Protein AF-A0A8K0A3W3-F1 (afdb_monomer)

Sequence (549 aa):
MTTTGVYVVVVVIGVIIVMTVVGCLLTIVAIWIRPDLWKLVNVPLISLSCADILFVIFGPAFWIEHFLQPQWKPPGALCSFLGGDSNEISYNHVHGDPDLEVRVQDCIFHVHKAVLMETSDYFRAMLESGMRESRENSVQLQGFTAETFQIVLDFLYESKPFKMDDKLAGVLEMAQFLQTRPILDFVKSKLCCENCVHLYMMADTYVISDLKEAAAHLMGDNYLKFLRSEVFEELREEQREDVRKTRVRPQKFLCAVNTGYVTWPETGPREFMYYDHCKDAWRTFTEIPEQACARGWGVAVLDNYIYVIGGYGKPRFGHPSGIAVRDVLSDSFCYDPIKNKWFPIRSLGEARAYFGAVAHDRSVYAIGGYQYDYTVKTMERYIPEQDRWEFRRSLPGHWTNYDLAVVCKGDIYINSEEEGTAKFALLKYASNINQWEILSPLPRKRDKNSMVAVGETVYLLGGLVPGVDCFNVTTKQWSSLDAHPATDTVEFEKGCTEMDGTIYVLNSDDMACYIIEAKAWVQGLAGFPGGYHANKAFIAYLPLEQQIV

pLDDT: mean 82.37, std 16.69, range [24.38, 98.44]

InterPro domains:
  IPR000210 BTB/POZ domain [PF00651] (99-192)
  IPR000210 BTB/POZ domain [PS50097] (98-160)
  IPR000210 BTB/POZ domain [SM00225] (98-195)
  IPR006652 Kelch repeat type 1 [PF01344] (298-348)
  IPR006652 Kelch repeat type 1 [PF01344] (351-395)
  IPR006652 Kelch repeat type 1 [SM00612] (305-362)
  IPR006652 Kelch repeat type 1 [SM00612] (363-409)
  IPR011333 SKP1/BTB/POZ domain superfamily [G3DSA:3.30.710.10] (92-220)
  IPR011333 SKP1/BTB/POZ domain superfamily [SSF54695] (99-192)
  IPR015915 Kelch-type beta-propeller [G3DSA:2.120.10.80] (241-536)
  IPR015915 Kelch-type beta-propeller [SSF117281] (264-524)
  IPR052392 Kelch repeat and BTB domain-containing protein [PTHR46375] (92-543)

Organism: Branchiostoma lanceolatum (NCBI:txid7740)

Mean predicted aligned error: 13.14 Å

Structure (mmCIF, N/CA/C/O backbone):
data_AF-A0A8K0A3W3-F1
#
_entry.id   AF-A0A8K0A3W3-F1
#
loop_
_atom_site.group_PDB
_atom_site.id
_atom_site.type_symbol
_atom_site.label_atom_id
_atom_site.label_alt_id
_atom_site.label_comp_id
_atom_site.label_asym_id
_atom_site.label_entity_id
_atom_site.label_seq_id
_atom_site.pdbx_PDB_ins_code
_atom_site.Cartn_x
_atom_site.Cartn_y
_atom_site.Cartn_z
_atom_site.occupancy
_atom_site.B_iso_or_equiv
_atom_site.auth_seq_id
_atom_site.auth_comp_id
_atom_site.auth_asym_id
_atom_site.auth_atom_id
_atom_site.pdbx_PDB_model_num
ATOM 1 N N . MET A 1 1 ? -58.931 13.749 75.133 1.00 24.38 1 MET A N 1
ATOM 2 C CA . MET A 1 1 ? -57.805 12.831 74.868 1.00 24.38 1 MET A CA 1
ATOM 3 C C . MET A 1 1 ? -57.215 13.208 73.522 1.00 24.38 1 MET A C 1
ATOM 5 O O . MET A 1 1 ? -57.957 13.502 72.599 1.00 24.38 1 MET A O 1
ATOM 9 N N . THR A 1 2 ? -55.901 13.345 73.505 1.00 28.92 2 THR A N 1
ATOM 10 C CA . THR A 1 2 ? -55.021 13.935 72.492 1.00 28.92 2 THR A CA 1
ATOM 11 C C . THR A 1 2 ? -55.076 13.251 71.125 1.00 28.92 2 THR A C 1
ATOM 13 O O . THR A 1 2 ? -54.755 12.073 71.024 1.00 28.92 2 THR A O 1
ATOM 16 N N . THR A 1 3 ? -55.338 14.014 70.066 1.00 28.50 3 THR A N 1
ATOM 17 C CA . THR A 1 3 ? -54.807 13.721 68.726 1.00 28.50 3 THR A CA 1
ATOM 18 C C . THR A 1 3 ? -54.088 14.967 68.232 1.00 28.50 3 THR A C 1
ATOM 20 O O . THR A 1 3 ? -54.692 15.897 67.702 1.00 28.50 3 THR A O 1
ATOM 23 N N . THR A 1 4 ? -52.783 15.005 68.480 1.00 39.88 4 THR A N 1
ATOM 24 C CA . THR A 1 4 ? -51.817 15.883 67.820 1.00 39.88 4 THR A CA 1
ATOM 25 C C . THR A 1 4 ? -51.798 15.540 66.329 1.00 39.88 4 THR A C 1
ATOM 27 O O . THR A 1 4 ? -51.015 14.702 65.890 1.00 39.88 4 THR A O 1
ATOM 30 N N . GLY A 1 5 ? -52.719 16.120 65.560 1.00 49.50 5 GLY A N 1
ATOM 31 C CA . GLY A 1 5 ? -52.700 16.028 64.103 1.00 49.50 5 GLY A CA 1
ATOM 32 C C . GLY A 1 5 ? -51.546 16.866 63.566 1.00 49.50 5 GLY A C 1
ATOM 33 O O . GLY A 1 5 ? -51.511 18.076 63.782 1.00 49.50 5 GLY A O 1
ATOM 34 N N . VAL A 1 6 ? -50.581 16.228 62.908 1.00 58.25 6 VAL A N 1
ATOM 35 C CA . VAL A 1 6 ? -49.526 16.929 62.169 1.00 58.25 6 VAL A CA 1
ATOM 36 C C . VAL A 1 6 ? -50.181 17.542 60.933 1.00 58.25 6 VAL A C 1
ATOM 38 O O . VAL A 1 6 ? -50.774 16.822 60.125 1.00 58.25 6 VAL A O 1
ATOM 41 N N . TYR A 1 7 ? -50.133 18.868 60.812 1.00 58.72 7 TYR A N 1
ATOM 42 C CA . TYR A 1 7 ? -50.601 19.583 59.626 1.00 58.72 7 TYR A CA 1
ATOM 43 C C . TYR A 1 7 ? -49.404 19.913 58.741 1.00 58.72 7 TYR A C 1
ATOM 45 O O . TYR A 1 7 ? -48.448 20.543 59.192 1.00 58.72 7 TYR A O 1
ATOM 53 N N . VAL A 1 8 ? -49.473 19.496 57.482 1.00 60.59 8 VAL A N 1
ATOM 54 C CA . VAL A 1 8 ? -48.499 19.826 56.445 1.00 60.59 8 VAL A CA 1
ATOM 55 C C . VAL A 1 8 ? -49.145 20.848 55.523 1.00 60.59 8 VAL A C 1
ATOM 57 O O . VAL A 1 8 ? -50.208 20.598 54.958 1.00 60.59 8 VAL A O 1
ATOM 60 N N . VAL A 1 9 ? -48.522 22.014 55.393 1.00 57.91 9 VAL A N 1
ATOM 61 C CA . VAL A 1 9 ? -48.941 23.038 54.435 1.00 57.91 9 VAL A CA 1
ATOM 62 C C . VAL A 1 9 ? -48.023 22.938 53.230 1.00 57.91 9 VAL A C 1
ATOM 64 O O . VAL A 1 9 ? -46.80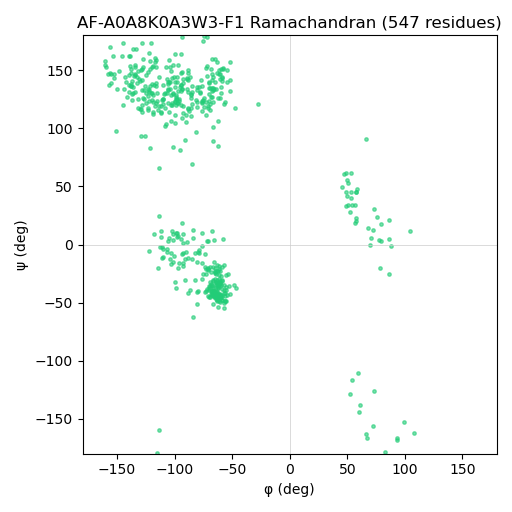7 23.029 53.386 1.00 57.91 9 VAL A O 1
ATOM 67 N N . VAL A 1 10 ? -48.616 22.744 52.058 1.00 62.34 10 VAL A N 1
ATOM 68 C CA . VAL A 1 10 ? -47.929 22.674 50.772 1.00 62.34 10 VAL A CA 1
ATOM 69 C C . VAL A 1 10 ? -48.402 23.836 49.909 1.00 62.34 10 VAL A C 1
ATOM 71 O O . VAL A 1 10 ? -49.599 24.126 49.846 1.00 62.34 10 VAL A O 1
ATOM 74 N N . VAL A 1 11 ? -47.467 24.492 49.229 1.00 54.97 11 VAL A N 1
ATOM 75 C CA . VAL A 1 11 ? -47.767 25.482 48.192 1.00 54.97 11 VAL A CA 1
ATOM 76 C C . VAL A 1 11 ? -47.374 24.876 46.850 1.00 54.97 11 VAL A C 1
ATOM 78 O O . VAL A 1 11 ? -46.243 24.431 46.701 1.00 54.97 11 VAL A O 1
ATOM 81 N N . VAL A 1 12 ? -48.310 24.827 45.900 1.00 60.50 12 VAL A N 1
ATOM 82 C CA . VAL A 1 12 ? -48.053 24.370 44.523 1.00 60.50 12 VAL A CA 1
ATOM 83 C C . VAL A 1 12 ? -48.597 25.419 43.568 1.00 60.50 12 VAL A C 1
ATOM 85 O O . VAL A 1 12 ? -49.802 25.677 43.565 1.00 60.50 12 VAL A O 1
ATOM 88 N N . ILE A 1 13 ? -47.722 26.053 42.780 1.00 63.59 13 ILE A N 1
ATOM 89 C CA . ILE A 1 13 ? -48.091 27.035 41.739 1.00 63.59 13 ILE A CA 1
ATOM 90 C C . ILE A 1 13 ? -49.071 28.104 42.286 1.00 63.59 13 ILE A C 1
ATOM 92 O O . ILE A 1 13 ? -50.108 28.418 41.703 1.00 63.59 13 ILE A O 1
ATOM 96 N N . GLY A 1 14 ? -48.782 28.634 43.481 1.00 60.09 14 GLY A N 1
ATOM 97 C CA . GLY A 1 14 ? -49.587 29.679 44.132 1.00 60.09 14 GLY A CA 1
ATOM 98 C C . GLY A 1 14 ? -50.895 29.218 44.796 1.00 60.09 14 GLY A C 1
ATOM 99 O O . GLY A 1 14 ? -51.630 30.056 45.318 1.00 60.09 14 GLY A O 1
ATOM 100 N N . VAL A 1 15 ? -51.193 27.915 44.823 1.00 62.75 15 VAL A N 1
ATOM 101 C CA . VAL A 1 15 ? -52.326 27.331 45.562 1.00 62.75 15 VAL A CA 1
ATOM 102 C C . VAL A 1 15 ? -51.832 26.782 46.897 1.00 62.75 15 VAL A C 1
ATOM 104 O O . VAL A 1 15 ? -50.916 25.963 46.935 1.00 62.75 15 VAL A O 1
ATOM 107 N N . ILE A 1 16 ? -52.449 27.219 47.999 1.00 66.75 16 ILE A N 1
ATOM 108 C CA . ILE A 1 16 ? -52.110 26.751 49.350 1.00 66.75 16 ILE A CA 1
ATOM 109 C C . ILE A 1 16 ? -53.024 25.581 49.711 1.00 66.75 16 ILE A C 1
ATOM 111 O O . ILE A 1 16 ? -54.246 25.741 49.787 1.00 66.75 16 ILE A O 1
ATOM 115 N N . ILE A 1 17 ? -52.424 24.418 49.957 1.00 69.94 17 ILE A N 1
ATOM 116 C CA . ILE A 1 17 ? -53.108 23.186 50.345 1.00 69.94 17 ILE A CA 1
ATOM 117 C C . ILE A 1 17 ? -52.653 22.800 51.753 1.00 69.94 17 ILE A C 1
ATOM 119 O O . ILE A 1 17 ? -51.470 22.584 52.006 1.00 69.94 17 ILE A O 1
ATOM 123 N N . VAL A 1 18 ? -53.601 22.695 52.682 1.00 70.75 18 VAL A N 1
ATOM 124 C CA . VAL A 1 18 ? -53.352 22.199 54.039 1.00 70.75 18 VAL A CA 1
ATOM 125 C C . VAL A 1 18 ? -53.786 20.748 54.093 1.00 70.75 18 VAL A C 1
ATOM 127 O O . VAL A 1 18 ? -54.944 20.435 53.823 1.00 70.75 18 VAL A O 1
ATOM 130 N N . MET A 1 19 ? -52.870 19.866 54.463 1.00 72.38 19 MET A N 1
ATOM 131 C CA . MET A 1 19 ? -53.112 18.439 54.620 1.00 72.38 19 MET A CA 1
ATOM 132 C C . MET A 1 19 ? -52.849 18.016 56.062 1.00 72.38 19 MET A C 1
ATOM 134 O O . MET A 1 19 ? -52.061 18.633 56.776 1.00 72.38 19 MET A O 1
ATOM 138 N N . THR A 1 20 ? -53.497 16.946 56.503 1.00 68.56 20 THR A N 1
ATOM 139 C CA . THR A 1 20 ? -53.179 16.300 57.775 1.00 68.56 20 THR A CA 1
ATOM 140 C C . THR A 1 20 ? -53.106 14.795 57.602 1.00 68.56 20 THR A C 1
ATOM 142 O O . THR A 1 20 ? -53.711 14.223 56.692 1.00 68.56 20 THR A O 1
ATOM 145 N N . VAL A 1 21 ? -52.338 14.155 58.473 1.00 60.84 21 VAL A N 1
ATOM 146 C CA . VAL A 1 21 ? -52.247 12.702 58.527 1.00 60.84 21 VAL A CA 1
ATOM 147 C C . VAL A 1 21 ? -53.320 12.204 59.492 1.00 60.84 21 VAL A C 1
ATOM 149 O O . VAL A 1 21 ? -53.188 12.347 60.707 1.00 60.84 21 VAL A O 1
ATOM 152 N N . VAL A 1 22 ? -54.394 11.629 58.947 1.00 59.50 22 VAL A N 1
ATOM 153 C CA . VAL A 1 22 ? -55.408 10.912 59.733 1.00 59.50 22 VAL A CA 1
ATOM 154 C C . VAL A 1 22 ? -55.167 9.417 59.528 1.00 59.50 22 VAL A C 1
ATOM 156 O O . VAL A 1 22 ? -55.408 8.877 58.450 1.00 59.50 22 VAL A O 1
ATOM 159 N N . GLY A 1 23 ? -54.631 8.740 60.546 1.00 63.75 23 GLY A N 1
ATOM 160 C CA . GLY A 1 23 ? -54.164 7.354 60.415 1.00 63.75 23 GLY A CA 1
ATOM 161 C C . GLY A 1 23 ? -52.862 7.258 59.607 1.00 63.75 23 GLY A C 1
ATOM 162 O O . GLY A 1 23 ? -51.893 7.929 59.942 1.00 63.75 23 GLY A O 1
ATOM 163 N N . CYS A 1 24 ? -52.835 6.431 58.552 1.00 55.84 24 CYS A N 1
ATOM 164 C CA . CYS A 1 24 ? -51.700 6.295 57.618 1.00 55.84 24 CYS A CA 1
ATOM 165 C C . CYS A 1 24 ? -51.908 7.047 56.288 1.00 55.84 24 CYS A C 1
ATOM 167 O O . CYS A 1 24 ? -51.145 6.845 55.346 1.00 55.84 24 CYS A O 1
ATOM 169 N N . LEU A 1 25 ? -52.955 7.872 56.179 1.00 59.50 25 LEU A N 1
ATOM 170 C CA . LEU A 1 25 ? -53.357 8.510 54.926 1.00 59.50 25 LEU A CA 1
ATOM 171 C C . LEU A 1 25 ? -53.205 10.036 55.024 1.00 59.50 25 LEU A C 1
ATOM 173 O O . LEU A 1 25 ? -53.716 10.659 55.959 1.00 59.50 25 LEU A O 1
ATOM 177 N N . LEU A 1 26 ? -52.542 10.650 54.036 1.00 63.56 26 LEU A N 1
ATOM 178 C CA . LEU A 1 26 ? -52.581 12.104 53.859 1.00 63.56 26 LEU A CA 1
ATOM 179 C C . LEU A 1 26 ? -53.975 12.508 53.378 1.00 63.56 26 LEU A C 1
ATOM 181 O O . LEU A 1 26 ? -54.446 12.019 52.354 1.00 63.56 26 LEU A O 1
ATOM 185 N N . THR A 1 27 ? -54.629 13.404 54.108 1.00 68.50 27 THR A N 1
ATOM 186 C CA . THR A 1 27 ? -55.974 13.896 53.792 1.00 68.50 27 THR A CA 1
ATOM 187 C C . THR A 1 27 ? -55.931 15.410 53.640 1.00 68.50 27 THR A C 1
ATOM 189 O O . THR A 1 27 ? -55.353 16.098 54.482 1.00 68.50 27 THR A O 1
ATOM 192 N N . ILE A 1 28 ? -56.536 15.944 52.577 1.00 72.50 28 ILE A N 1
ATOM 193 C CA . ILE A 1 28 ? -56.608 17.394 52.360 1.00 72.50 28 ILE A CA 1
ATOM 194 C C . ILE A 1 28 ? -57.642 17.992 53.309 1.00 72.50 28 ILE A C 1
ATOM 196 O O . ILE A 1 28 ? -58.798 17.595 53.290 1.00 72.50 28 ILE A O 1
ATOM 200 N N . VAL A 1 29 ? -57.248 18.969 54.115 1.00 71.62 29 VAL A N 1
ATOM 201 C CA . VAL A 1 29 ? -58.117 19.635 55.097 1.00 71.62 29 VAL A CA 1
ATOM 202 C C . VAL A 1 29 ? -58.627 20.975 54.570 1.00 71.62 29 VAL A C 1
ATOM 204 O O . VAL A 1 29 ? -59.749 21.369 54.874 1.00 71.62 29 VAL A O 1
ATOM 207 N N . ALA A 1 30 ? -57.835 21.677 53.757 1.00 68.06 30 ALA A N 1
ATOM 208 C CA . ALA A 1 30 ? -58.255 22.927 53.134 1.00 68.06 30 ALA A CA 1
ATOM 209 C C . ALA A 1 30 ? -57.472 23.212 51.848 1.00 68.06 30 ALA A C 1
ATOM 211 O O . ALA A 1 30 ? -56.284 22.909 51.761 1.00 68.06 30 ALA A O 1
ATOM 212 N N . ILE A 1 31 ? -58.131 23.848 50.877 1.00 71.19 31 ILE A N 1
ATOM 213 C CA . ILE A 1 31 ? -57.501 24.409 49.676 1.00 71.19 31 ILE A CA 1
ATOM 214 C C . ILE A 1 31 ? -57.918 25.872 49.570 1.00 71.19 31 ILE A C 1
ATOM 216 O O . ILE A 1 31 ? -59.109 26.191 49.579 1.00 71.19 31 ILE A O 1
ATOM 220 N N . TRP A 1 32 ? -56.944 26.767 49.477 1.00 61.78 32 TRP A N 1
ATOM 221 C CA . TRP A 1 32 ? -57.174 28.201 49.329 1.00 61.78 32 TRP A CA 1
ATOM 222 C C . TRP A 1 32 ? -56.977 28.648 47.880 1.00 61.78 32 TRP A C 1
ATOM 224 O O . TRP A 1 32 ? -56.235 28.028 47.129 1.00 61.78 32 TRP A O 1
ATOM 234 N N . ILE A 1 33 ? -57.640 29.744 47.494 1.00 57.66 33 ILE A N 1
ATOM 235 C CA . ILE A 1 33 ? -57.469 30.460 46.210 1.00 57.66 33 ILE A CA 1
ATOM 236 C C . ILE A 1 33 ? -58.160 29.804 44.990 1.00 57.66 33 ILE A C 1
ATOM 238 O O . ILE A 1 33 ? -58.485 30.510 44.036 1.00 57.66 33 ILE A O 1
ATOM 242 N N . ARG A 1 34 ? -58.506 28.506 45.025 1.00 64.88 34 ARG A N 1
ATOM 243 C CA . ARG A 1 34 ? -59.173 27.792 43.909 1.00 64.88 34 ARG A CA 1
ATOM 244 C C . ARG A 1 34 ? -60.438 27.019 44.340 1.00 64.88 34 ARG A C 1
ATOM 246 O O . ARG A 1 34 ? -60.332 25.873 44.779 1.00 64.88 34 ARG A O 1
ATOM 253 N N . PRO A 1 35 ? -61.643 27.624 44.238 1.00 65.75 35 PRO A N 1
ATOM 254 C CA . PRO A 1 35 ? -62.908 27.019 44.686 1.00 65.75 35 PRO A CA 1
ATOM 255 C C . PRO A 1 35 ? -63.312 25.748 43.924 1.00 65.75 35 PRO A C 1
ATOM 257 O O . PRO A 1 35 ? -64.023 24.896 44.453 1.00 65.75 35 PRO A O 1
ATOM 260 N N . ASP A 1 36 ? -62.836 25.602 42.687 1.00 67.06 36 ASP A N 1
ATOM 261 C CA . ASP A 1 36 ? -63.004 24.427 41.827 1.00 67.06 36 ASP A CA 1
ATOM 262 C C . ASP A 1 36 ? -62.426 23.145 42.448 1.00 67.06 36 ASP A C 1
ATOM 264 O O . ASP A 1 36 ? -62.939 22.050 42.205 1.00 67.06 36 ASP A O 1
ATOM 268 N N . LEU A 1 37 ? -61.422 23.285 43.318 1.00 65.88 37 LEU A N 1
ATOM 269 C CA . LEU A 1 37 ? -60.724 22.177 43.968 1.00 65.88 37 LEU A CA 1
ATOM 270 C C . LEU A 1 37 ? -61.314 21.786 45.330 1.00 65.88 37 LEU A C 1
ATOM 272 O O . LEU A 1 37 ? -60.928 20.761 45.887 1.00 65.88 37 LEU A O 1
ATOM 276 N N . TRP A 1 38 ? -62.282 22.533 45.874 1.00 72.50 38 TRP A N 1
ATOM 277 C CA . TRP A 1 38 ? -62.848 22.258 47.207 1.00 72.50 38 TRP A CA 1
ATOM 278 C C . TRP A 1 38 ? -63.526 20.891 47.333 1.00 72.50 38 TRP A C 1
ATOM 280 O O . TRP A 1 38 ? -63.667 20.373 48.436 1.00 72.50 38 TRP A O 1
ATOM 290 N N . LYS A 1 39 ? -63.882 20.262 46.208 1.00 67.56 39 LYS A N 1
ATOM 291 C CA . LYS A 1 39 ? -64.402 18.887 46.165 1.00 67.56 39 LYS A CA 1
ATOM 292 C C . LYS A 1 39 ? -63.395 17.835 46.652 1.00 67.56 39 LYS A C 1
ATOM 294 O O . LYS A 1 39 ? -63.801 16.723 46.960 1.00 67.56 39 LYS A O 1
ATOM 299 N N . LEU A 1 40 ? -62.107 18.177 46.702 1.00 66.06 40 LEU A N 1
ATOM 300 C CA . LEU A 1 40 ? -61.023 17.306 47.163 1.00 66.06 40 LEU A CA 1
ATOM 301 C C . LEU A 1 40 ? -60.767 17.431 48.677 1.00 66.06 40 LEU A C 1
ATOM 303 O O . LEU A 1 40 ? -59.966 16.679 49.229 1.00 66.06 40 LEU A O 1
ATOM 307 N N . VAL A 1 41 ? -61.436 18.367 49.362 1.00 71.56 41 VAL A N 1
ATOM 308 C CA . VAL A 1 41 ? -61.328 18.527 50.818 1.00 71.56 41 VAL A CA 1
ATOM 309 C C . VAL A 1 41 ? -61.980 17.329 51.517 1.00 71.56 41 VAL A C 1
ATOM 311 O O . VAL A 1 41 ? -63.084 16.916 51.174 1.00 71.56 41 VAL A O 1
ATOM 314 N N . ASN A 1 42 ? -61.289 16.788 52.518 1.00 64.88 42 ASN A N 1
ATOM 315 C CA . ASN A 1 42 ? -61.564 15.552 53.254 1.00 64.88 42 ASN A CA 1
ATOM 316 C C . ASN A 1 42 ? -61.415 14.248 52.452 1.00 64.88 42 ASN A C 1
ATOM 318 O O . ASN A 1 42 ? -61.843 13.196 52.929 1.00 64.88 42 ASN A O 1
ATOM 322 N N . VAL A 1 43 ? -60.779 14.281 51.275 1.00 66.12 43 VAL A N 1
ATOM 323 C CA . VAL A 1 43 ? -60.482 13.065 50.503 1.00 66.12 43 VAL A CA 1
ATOM 324 C C . VAL A 1 43 ? -59.040 12.593 50.767 1.00 66.12 43 VAL A C 1
ATOM 326 O O . VAL A 1 43 ? -58.116 13.414 50.730 1.00 66.12 43 VAL A O 1
ATOM 329 N N . PRO A 1 44 ? -58.805 11.292 51.046 1.00 62.47 44 PRO A N 1
ATOM 330 C CA . PRO A 1 44 ? -57.457 10.741 51.177 1.00 62.47 44 PRO A CA 1
ATOM 331 C C . PRO A 1 44 ? -56.703 10.755 49.837 1.00 62.47 44 PRO A C 1
ATOM 333 O O . PRO A 1 44 ? -57.224 10.279 48.824 1.00 62.47 44 PRO A O 1
ATOM 336 N N . LEU A 1 45 ? -55.447 11.220 49.840 1.00 59.00 45 LEU A N 1
ATOM 337 C CA . LEU A 1 45 ? -54.606 11.356 48.639 1.00 59.00 45 LEU A CA 1
ATOM 338 C C . LEU A 1 45 ? -54.320 10.027 47.921 1.00 59.00 45 LEU A C 1
ATOM 340 O O . LEU A 1 45 ? -53.987 10.031 46.744 1.00 59.00 45 LEU A O 1
ATOM 344 N N . ILE A 1 46 ? -54.453 8.899 48.623 1.00 55.69 46 ILE A N 1
ATOM 345 C CA . ILE A 1 46 ? -54.198 7.552 48.086 1.00 55.69 46 ILE A CA 1
ATOM 346 C C . ILE A 1 46 ? -55.370 7.034 47.230 1.00 55.69 46 ILE A C 1
ATOM 348 O O . ILE A 1 46 ? -55.243 6.010 46.562 1.00 55.69 46 ILE A O 1
ATOM 352 N N . SER A 1 47 ? -56.511 7.735 47.179 1.00 56.12 47 SER A N 1
ATOM 353 C CA . SER A 1 47 ? -57.520 7.407 46.166 1.00 56.12 47 SER A CA 1
ATOM 354 C C . SER A 1 47 ? -56.987 7.792 44.778 1.00 56.12 47 SER A C 1
ATOM 356 O O . SER A 1 47 ? -56.673 8.961 44.547 1.00 56.12 47 SER A O 1
ATOM 358 N N . LEU A 1 48 ? -56.875 6.820 43.857 1.00 50.03 48 LEU A N 1
ATOM 359 C CA . LEU A 1 48 ? -56.339 7.036 42.497 1.00 50.03 48 LEU A CA 1
ATOM 360 C C . LEU A 1 48 ? -56.983 8.251 41.805 1.00 50.03 48 LEU A C 1
ATOM 362 O O . LEU A 1 48 ? -56.302 9.027 41.145 1.00 50.03 48 LEU A O 1
ATOM 366 N N . SER A 1 49 ? -58.271 8.498 42.063 1.00 56.56 49 SER A N 1
ATOM 367 C CA . SER A 1 49 ? -59.000 9.641 41.514 1.00 56.56 49 SER A CA 1
ATOM 368 C C . SER A 1 49 ? -58.435 11.007 41.912 1.00 56.56 49 SER A C 1
ATOM 370 O O . SER A 1 49 ? -58.537 11.947 41.133 1.00 56.56 49 SER A O 1
ATOM 372 N N . CYS A 1 50 ? -57.869 11.164 43.111 1.00 56.59 50 CYS A N 1
ATOM 373 C CA . CYS A 1 50 ? -57.360 12.462 43.564 1.00 56.59 50 CYS A CA 1
ATOM 374 C C . CYS A 1 50 ? -55.990 12.792 42.974 1.00 56.59 50 CYS A C 1
ATOM 376 O O . CYS A 1 50 ? -55.767 13.941 42.592 1.00 56.59 50 CYS A O 1
ATOM 378 N N . ALA A 1 51 ? -55.098 11.803 42.881 1.00 57.50 51 ALA A N 1
ATOM 379 C CA . ALA A 1 51 ? -53.781 11.975 42.275 1.00 57.50 51 ALA A CA 1
ATOM 380 C C . ALA A 1 51 ? -53.900 12.315 40.781 1.00 57.50 51 ALA A C 1
ATOM 382 O O . ALA A 1 51 ? -53.258 13.257 40.320 1.00 57.50 51 ALA A O 1
ATOM 383 N N . ASP A 1 52 ? -54.802 11.639 40.063 1.00 56.28 52 ASP A N 1
ATOM 384 C CA . ASP A 1 52 ? -55.055 11.897 38.642 1.00 56.28 52 ASP A CA 1
ATOM 385 C C . ASP A 1 52 ? -55.629 13.303 38.404 1.00 56.28 52 ASP A C 1
ATOM 387 O O . ASP A 1 52 ? -55.188 14.012 37.501 1.00 56.28 52 ASP A O 1
ATOM 391 N N . ILE A 1 53 ? -56.570 13.757 39.244 1.00 61.28 53 ILE A N 1
ATOM 392 C CA . ILE A 1 53 ? -57.138 15.113 39.144 1.00 61.28 53 ILE A CA 1
ATOM 393 C C . ILE A 1 53 ? -56.060 16.178 39.385 1.00 61.28 53 ILE A C 1
ATOM 395 O O . ILE A 1 53 ? -56.010 17.174 38.665 1.00 61.28 53 ILE A O 1
ATOM 399 N N . LEU A 1 54 ? -55.185 15.983 40.374 1.00 59.94 54 LEU A N 1
ATOM 400 C CA . LEU A 1 54 ? -54.108 16.930 40.675 1.00 59.94 54 LEU A CA 1
ATOM 401 C C . LEU A 1 54 ? -53.032 16.933 39.578 1.00 59.94 54 LEU A C 1
ATOM 403 O O . LEU A 1 54 ? -52.585 18.007 39.176 1.00 59.94 54 LEU A O 1
ATOM 407 N N . PHE A 1 55 ? -52.689 15.769 39.023 1.00 58.28 55 PHE A N 1
ATOM 408 C CA . PHE A 1 55 ? -51.752 15.649 37.905 1.00 58.28 55 PHE A CA 1
ATOM 409 C C . PHE A 1 55 ? -52.286 16.297 36.619 1.00 58.28 55 PHE A C 1
ATOM 411 O O . PHE A 1 55 ? -51.549 16.998 35.932 1.00 58.28 55 PHE A O 1
ATOM 418 N N . VAL A 1 56 ? -53.577 16.140 36.308 1.00 57.69 56 VAL A N 1
ATOM 419 C CA . VAL A 1 56 ? -54.207 16.795 35.145 1.00 57.69 56 VAL A CA 1
ATOM 420 C C . VAL A 1 56 ? -54.212 18.322 35.284 1.00 57.69 56 VAL A C 1
ATOM 422 O O . VAL A 1 56 ? -54.095 19.029 34.285 1.00 57.69 56 VAL A O 1
ATOM 425 N N . ILE A 1 57 ? -54.342 18.846 36.507 1.00 58.19 57 ILE A N 1
ATOM 426 C CA . ILE A 1 57 ? -54.481 20.289 36.755 1.00 58.19 57 ILE A CA 1
ATOM 427 C C . ILE A 1 57 ? -53.126 20.998 36.863 1.00 58.19 57 ILE A C 1
ATOM 429 O O . ILE A 1 57 ? -52.988 22.112 36.360 1.00 58.19 57 ILE A O 1
ATOM 433 N N . PHE A 1 58 ? -52.137 20.374 37.504 1.00 58.78 58 PHE A N 1
ATOM 434 C CA . PHE A 1 58 ? -50.826 20.984 37.762 1.00 58.78 58 PHE A CA 1
ATOM 435 C C . PHE A 1 58 ? -49.701 20.416 36.878 1.00 58.78 58 PHE A C 1
ATOM 437 O O . PHE A 1 58 ? -48.588 20.942 36.880 1.00 58.78 58 PHE A O 1
ATOM 444 N N . GLY A 1 59 ? -49.983 19.377 36.085 1.00 53.69 59 GLY A N 1
ATOM 445 C CA . GLY A 1 59 ? -49.000 18.693 35.248 1.00 53.69 59 GLY A CA 1
ATOM 446 C C . GLY A 1 59 ? -47.941 17.939 36.066 1.00 53.69 59 GLY A C 1
ATOM 447 O O . GLY A 1 59 ? -48.073 17.786 37.284 1.00 53.69 59 GLY A O 1
ATOM 448 N N . PRO A 1 60 ? -46.832 17.510 35.434 1.00 51.34 60 PRO A N 1
ATOM 449 C CA . PRO A 1 60 ? -45.712 16.871 36.126 1.00 51.34 60 PRO A CA 1
ATOM 450 C C . PRO A 1 60 ? -44.972 17.810 37.092 1.00 51.34 60 PRO A C 1
ATOM 452 O O . PRO A 1 60 ? -43.982 17.390 37.665 1.00 51.34 60 PRO A O 1
ATOM 455 N N . ALA A 1 61 ? -45.421 19.057 37.284 1.00 42.59 61 ALA A N 1
ATOM 456 C CA . ALA A 1 61 ? -44.872 20.029 38.230 1.00 42.59 61 ALA A CA 1
ATOM 457 C C . ALA A 1 61 ? -45.573 20.008 39.605 1.00 42.59 61 ALA A C 1
ATOM 459 O O . ALA A 1 61 ? -45.306 20.867 40.437 1.00 42.59 61 ALA A O 1
ATOM 460 N N . PHE A 1 62 ? -46.446 19.029 39.879 1.00 49.50 62 PHE A N 1
ATOM 461 C CA . PHE A 1 62 ? -47.122 18.867 41.178 1.00 49.50 62 PHE A CA 1
ATOM 462 C C . PHE A 1 62 ? -46.178 18.472 42.345 1.00 49.50 62 PHE A C 1
ATOM 464 O O . PHE A 1 62 ? -46.626 18.103 43.430 1.00 49.50 62 PHE A O 1
ATOM 471 N N . TRP A 1 63 ? -44.861 18.540 42.155 1.00 51.22 63 TRP A N 1
ATOM 472 C CA . TRP A 1 63 ? -43.891 18.234 43.202 1.00 51.22 63 TRP A CA 1
ATOM 473 C C . TRP A 1 63 ? -43.995 19.260 44.332 1.00 51.22 63 TRP A C 1
ATOM 475 O O . TRP A 1 63 ? -44.099 20.463 44.103 1.00 51.22 63 TRP A O 1
ATOM 485 N N . ILE A 1 64 ? -44.021 18.762 45.567 1.00 48.72 64 ILE A N 1
ATOM 486 C CA . ILE A 1 64 ? -44.187 19.566 46.780 1.00 48.72 64 ILE A CA 1
ATOM 487 C C . ILE A 1 64 ? -43.005 20.535 46.885 1.00 48.72 64 ILE A C 1
ATOM 489 O O . ILE A 1 64 ? -41.898 20.118 47.209 1.00 48.72 64 ILE A O 1
ATOM 493 N N . GLU A 1 65 ? -43.236 21.823 46.612 1.00 40.38 65 GLU A N 1
ATOM 494 C CA . GLU A 1 65 ? -42.140 22.797 46.540 1.00 40.38 65 GLU A CA 1
ATOM 495 C C . GLU A 1 65 ? -41.519 23.086 47.911 1.00 40.38 65 GLU A C 1
ATOM 497 O O . GLU A 1 65 ? -40.311 23.282 47.985 1.00 40.38 65 GLU A O 1
ATOM 502 N N . HIS A 1 66 ? -42.305 23.118 48.997 1.00 46.03 66 HIS A N 1
ATOM 503 C CA . HIS A 1 66 ? -41.825 23.443 50.348 1.00 46.03 66 HIS A CA 1
ATOM 504 C C . HIS A 1 66 ? -42.644 22.742 51.446 1.00 46.03 66 HIS A C 1
ATOM 506 O O . HIS A 1 66 ? -43.874 22.811 51.457 1.00 46.03 66 HIS A O 1
ATOM 512 N N . PHE A 1 67 ? -41.952 22.151 52.429 1.00 49.88 67 PHE A N 1
ATOM 513 C CA . PHE A 1 67 ? -42.535 21.694 53.695 1.00 49.88 67 PHE A CA 1
ATOM 514 C C . PHE A 1 67 ? -42.307 22.749 54.785 1.00 49.88 67 PHE A C 1
ATOM 516 O O . PHE A 1 67 ? -41.173 23.082 55.115 1.00 49.88 67 PHE A O 1
ATOM 523 N N . LEU A 1 68 ? -43.380 23.253 55.397 1.00 46.19 68 LEU A N 1
ATOM 524 C CA . LEU A 1 68 ? -43.298 24.292 56.437 1.00 46.19 68 LEU A CA 1
ATOM 525 C C . LEU A 1 68 ? -43.027 23.757 57.863 1.00 46.19 68 LEU A C 1
ATOM 527 O O . LEU A 1 68 ? -43.159 24.508 58.829 1.00 46.19 68 LEU A O 1
ATOM 531 N N . GLN A 1 69 ? -42.635 22.485 58.032 1.00 50.06 69 GLN A N 1
ATOM 532 C CA . GLN A 1 69 ? -42.278 21.922 59.343 1.00 50.06 69 GLN A CA 1
ATOM 533 C C . GLN A 1 69 ? -40.902 21.228 59.334 1.00 50.06 69 GLN A C 1
ATOM 535 O O . GLN A 1 69 ? -40.767 20.167 58.729 1.00 50.06 69 GLN A O 1
ATOM 540 N N . PRO A 1 70 ? -39.894 21.751 60.061 1.00 41.78 70 PRO A N 1
ATOM 541 C CA . PRO A 1 70 ? -38.518 21.242 60.013 1.00 41.78 70 PRO A CA 1
ATOM 542 C C . PRO A 1 70 ? -38.265 19.921 60.770 1.00 41.78 70 PRO A C 1
ATOM 544 O O . PRO A 1 70 ? -37.138 19.442 60.770 1.00 41.78 70 PRO A O 1
ATOM 547 N N . GLN A 1 71 ? -39.264 19.323 61.435 1.00 42.31 71 GLN A N 1
ATOM 548 C CA . GLN A 1 71 ? -39.083 18.097 62.243 1.00 42.31 71 GLN A CA 1
ATOM 549 C C . GLN A 1 71 ? -39.884 16.878 61.759 1.00 42.31 71 GLN A C 1
ATOM 551 O O . GLN A 1 71 ? -39.935 15.859 62.447 1.00 42.31 71 GLN A O 1
ATOM 556 N N . TRP A 1 72 ? -40.514 16.951 60.588 1.00 44.53 72 TRP A N 1
ATOM 557 C CA . TRP A 1 72 ? -41.308 15.844 60.060 1.00 44.53 72 TRP A CA 1
ATOM 558 C C . TRP A 1 72 ? -40.490 14.990 59.080 1.00 44.53 72 TRP A C 1
ATOM 560 O O . TRP A 1 72 ? -39.974 15.510 58.095 1.00 44.53 72 TRP A O 1
ATOM 570 N N . LYS A 1 73 ? -40.384 13.679 59.339 1.00 42.50 73 LYS A N 1
ATOM 571 C CA . LYS A 1 73 ? -39.835 12.684 58.400 1.00 42.50 73 LYS A CA 1
ATOM 572 C C . LYS A 1 73 ? -40.979 11.826 57.837 1.00 42.50 73 LYS A C 1
ATOM 574 O O . LYS A 1 73 ? -41.777 11.327 58.637 1.00 42.50 73 LYS A O 1
ATOM 579 N N . PRO A 1 74 ? -41.079 11.632 56.510 1.00 41.19 74 PRO A N 1
ATOM 580 C CA . PRO A 1 74 ? -42.127 10.802 55.926 1.00 41.19 74 PRO A CA 1
ATOM 581 C C . PRO A 1 74 ? -41.948 9.312 56.300 1.00 41.19 74 PRO A C 1
ATOM 583 O O . PRO A 1 74 ? -40.818 8.840 56.437 1.00 41.19 74 PRO A O 1
ATOM 586 N N . PRO A 1 75 ? -43.042 8.542 56.467 1.00 40.56 75 PRO A N 1
ATOM 587 C CA . PRO A 1 75 ? -42.986 7.083 56.585 1.00 40.56 75 PRO A CA 1
ATOM 588 C C . PRO A 1 75 ? -42.334 6.452 55.346 1.00 40.56 75 PRO A C 1
ATOM 590 O O . PRO A 1 75 ? -42.584 6.908 54.235 1.00 40.56 75 PRO A O 1
ATOM 593 N N . GLY A 1 76 ? -41.563 5.370 55.507 1.00 37.53 76 GLY A N 1
ATOM 594 C CA . GLY A 1 76 ? -40.717 4.799 54.441 1.00 37.53 76 GLY A CA 1
ATOM 595 C C . GLY A 1 76 ? -41.416 4.468 53.111 1.00 37.53 76 GLY A C 1
ATOM 596 O O . GLY A 1 76 ? -40.783 4.534 52.064 1.00 37.53 76 GLY A O 1
ATOM 597 N N . ALA A 1 77 ? -42.727 4.204 53.116 1.00 38.72 77 ALA A N 1
ATOM 598 C CA . ALA A 1 77 ? -43.516 3.983 51.897 1.00 38.72 77 ALA A CA 1
ATOM 599 C C . ALA A 1 77 ? -43.711 5.248 51.028 1.00 38.72 77 ALA A C 1
ATOM 601 O O . ALA A 1 77 ? -44.042 5.135 49.854 1.00 38.72 77 ALA A O 1
ATOM 602 N N . LEU A 1 78 ? -43.518 6.444 51.598 1.00 35.75 78 LEU A N 1
ATOM 603 C CA . LEU A 1 78 ? -43.568 7.734 50.901 1.00 35.75 78 LEU A CA 1
ATOM 604 C C . LEU A 1 78 ? -42.185 8.185 50.398 1.00 35.75 78 LEU A C 1
ATOM 606 O O . LEU A 1 78 ? -42.127 9.012 49.495 1.00 35.75 78 LEU A O 1
ATOM 610 N N . CYS A 1 79 ? -41.080 7.632 50.919 1.00 37.41 79 CYS A N 1
ATOM 611 C CA . CYS A 1 79 ? -39.720 7.984 50.483 1.00 37.41 79 CYS A CA 1
ATOM 612 C C . CYS A 1 79 ? -39.423 7.548 49.039 1.00 37.41 79 CYS A C 1
ATOM 614 O O . CYS A 1 79 ? -38.710 8.247 48.328 1.00 37.41 79 CYS A O 1
ATOM 616 N N . SER A 1 80 ? -40.015 6.443 48.575 1.00 36.16 80 SER A N 1
ATOM 617 C CA . SER A 1 80 ? -39.913 5.995 47.178 1.00 36.16 80 SER A CA 1
ATOM 618 C C . SER A 1 80 ? -40.699 6.874 46.198 1.00 36.16 80 SER A C 1
ATOM 620 O O . SER A 1 80 ? -40.395 6.883 45.010 1.00 36.16 80 SER A O 1
ATOM 622 N N . PHE A 1 81 ? -41.692 7.624 46.688 1.00 34.25 81 PHE A N 1
ATOM 623 C CA . PHE A 1 81 ? -42.525 8.529 45.889 1.00 34.25 81 PHE A CA 1
ATOM 624 C C . PHE A 1 81 ? -42.057 9.990 45.930 1.00 34.25 81 PHE A C 1
ATOM 626 O O . PHE A 1 81 ? -42.430 10.765 45.054 1.00 34.25 81 PHE A O 1
ATOM 633 N N . LEU A 1 82 ? -41.274 10.379 46.942 1.00 35.47 82 LEU A N 1
ATOM 634 C CA . LEU A 1 82 ? -40.903 11.775 47.205 1.00 35.47 82 LEU A CA 1
ATOM 635 C C . LEU A 1 82 ? -39.467 12.150 46.816 1.00 35.47 82 LEU A C 1
ATOM 637 O O . LEU A 1 82 ? -39.086 13.285 47.071 1.00 35.47 82 LEU A O 1
ATOM 641 N N . GLY A 1 83 ? -38.703 11.260 46.174 1.00 38.62 83 GLY A N 1
ATOM 642 C CA . GLY A 1 83 ? -37.322 11.550 45.780 1.00 38.62 83 GLY A CA 1
ATOM 643 C C . GLY A 1 83 ? -36.422 11.719 47.006 1.00 38.62 83 GLY A C 1
ATOM 644 O O . GLY A 1 83 ? -36.286 12.813 47.547 1.00 38.62 83 GLY A O 1
ATOM 645 N N . GLY A 1 84 ? -35.819 10.617 47.460 1.00 34.84 84 GLY A N 1
ATOM 646 C CA . GLY A 1 84 ? -34.669 10.693 48.363 1.00 34.84 84 GLY A CA 1
ATOM 647 C C . GLY A 1 84 ? -33.544 11.500 47.712 1.00 34.84 84 GLY A C 1
ATOM 648 O O . GLY A 1 84 ? -33.482 11.554 46.484 1.00 34.84 84 GLY A O 1
ATOM 649 N N . ASP A 1 85 ? -32.733 12.161 48.542 1.00 40.31 85 ASP A N 1
ATOM 650 C CA . ASP A 1 85 ? -31.650 13.081 48.176 1.00 40.31 85 ASP A CA 1
ATOM 651 C C . ASP A 1 85 ? -31.046 12.774 46.796 1.00 40.31 85 ASP A C 1
ATOM 653 O O . ASP A 1 85 ? -30.548 11.675 46.559 1.00 40.31 85 ASP A O 1
ATOM 657 N N . SER A 1 86 ? -31.105 13.748 45.880 1.00 54.03 86 SER A N 1
ATOM 658 C CA . SER A 1 86 ? -30.844 13.632 44.429 1.00 54.03 86 SER A CA 1
ATOM 659 C C . SER A 1 86 ? -29.458 13.109 44.021 1.00 54.03 86 SER A C 1
ATOM 661 O O . SER A 1 86 ? -29.129 13.097 42.837 1.00 54.03 86 SER A O 1
ATOM 663 N N . ASN A 1 87 ? -28.644 12.708 44.991 1.00 66.44 87 ASN A N 1
ATOM 664 C CA . ASN A 1 87 ? -27.247 12.361 44.858 1.00 66.44 87 ASN A CA 1
ATOM 665 C C . ASN A 1 87 ? -26.935 10.926 45.328 1.00 66.44 87 ASN A C 1
ATOM 667 O O . ASN A 1 87 ? -25.801 10.493 45.159 1.00 66.44 87 ASN A O 1
ATOM 671 N N . GLU A 1 88 ? -27.883 10.172 45.895 1.00 80.12 88 GLU A N 1
ATOM 672 C CA . GLU A 1 88 ? -27.673 8.763 46.277 1.00 80.12 88 GLU A CA 1
ATOM 673 C C . GLU A 1 88 ? -28.310 7.800 45.260 1.00 80.12 88 GLU A C 1
ATOM 675 O O . GLU A 1 88 ? -29.515 7.829 45.013 1.00 80.12 88 GLU A O 1
ATOM 680 N N . ILE A 1 89 ? -27.498 6.919 44.667 1.00 82.88 89 ILE A N 1
ATOM 681 C CA . ILE A 1 89 ? -27.919 5.910 43.681 1.00 82.88 89 ILE A CA 1
ATOM 682 C C . ILE A 1 89 ? -27.566 4.523 44.224 1.00 82.88 89 ILE A C 1
ATOM 684 O O . ILE A 1 89 ? -26.438 4.286 44.649 1.00 82.88 89 ILE A O 1
ATOM 688 N N . SER A 1 90 ? -28.511 3.580 44.210 1.00 82.69 90 SER A N 1
ATOM 689 C CA . SER A 1 90 ? -28.339 2.258 44.827 1.00 82.69 90 SER A CA 1
ATOM 690 C C . SER A 1 90 ? -28.665 1.120 43.857 1.00 82.69 90 SER A C 1
ATOM 692 O O . SER A 1 90 ? -29.756 1.076 43.287 1.00 82.69 90 SER A O 1
ATOM 694 N N . TYR A 1 91 ? -27.724 0.186 43.687 1.00 80.56 91 TYR A N 1
ATOM 695 C CA . TYR A 1 91 ? -27.849 -0.976 42.800 1.00 80.56 91 TYR A CA 1
ATOM 696 C C . TYR A 1 91 ? -28.194 -2.226 43.611 1.00 80.56 91 TYR A C 1
ATOM 698 O O . TYR A 1 91 ? -27.308 -2.997 43.950 1.00 80.56 91 TYR A O 1
ATOM 706 N N . ASN A 1 92 ? -29.479 -2.442 43.910 1.00 70.50 92 ASN A N 1
ATOM 707 C CA . ASN A 1 92 ? -29.953 -3.549 44.768 1.00 70.50 92 ASN A CA 1
ATOM 708 C C . ASN A 1 92 ? -30.350 -4.820 43.995 1.00 70.50 92 ASN A C 1
ATOM 710 O O . ASN A 1 92 ? -30.841 -5.792 44.575 1.00 70.50 92 ASN A O 1
ATOM 714 N N . HIS A 1 93 ? -30.211 -4.816 42.668 1.00 56.28 93 HIS A N 1
ATOM 715 C CA . HIS A 1 93 ? -30.703 -5.908 41.842 1.00 56.28 93 HIS A CA 1
ATOM 716 C C . HIS A 1 93 ? -29.820 -7.158 42.018 1.00 56.28 93 HIS A C 1
ATOM 718 O O . HIS A 1 93 ? -28.680 -7.208 41.574 1.00 56.28 93 HIS A O 1
ATOM 724 N N . VAL A 1 94 ? -30.401 -8.186 42.650 1.00 56.59 94 VAL A N 1
ATOM 725 C CA . VAL A 1 94 ? -29.961 -9.599 42.697 1.00 56.59 94 VAL A CA 1
ATOM 726 C C . VAL A 1 94 ? -28.931 -9.984 43.778 1.00 56.59 94 VAL A C 1
ATOM 728 O O . VAL A 1 94 ? -28.959 -11.132 44.220 1.00 56.59 94 VAL A O 1
ATOM 731 N N . HIS A 1 95 ? -28.094 -9.072 44.283 1.00 60.00 95 HIS A N 1
ATOM 732 C CA . HIS A 1 95 ? -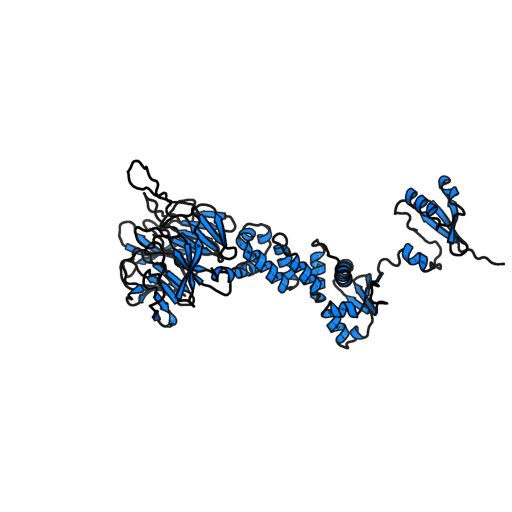26.928 -9.443 45.116 1.00 60.00 95 HIS A CA 1
ATOM 733 C C . HIS A 1 95 ? -27.029 -9.173 46.631 1.00 60.00 95 HIS A C 1
ATOM 735 O O . HIS A 1 95 ? -26.098 -9.511 47.362 1.00 60.00 95 HIS A O 1
ATOM 741 N N . GLY A 1 96 ? -28.170 -8.678 47.119 1.00 70.56 96 GLY A N 1
ATOM 742 C CA . GLY A 1 96 ? -28.380 -8.365 48.538 1.00 70.56 96 GLY A CA 1
ATOM 743 C C . GLY A 1 96 ? -28.208 -6.876 48.841 1.00 70.56 96 GLY A C 1
ATOM 744 O O . GLY A 1 96 ? -28.476 -6.044 47.976 1.00 70.56 96 GLY A O 1
ATOM 745 N N . ASP A 1 97 ? -27.825 -6.556 50.080 1.00 77.25 97 ASP A N 1
ATOM 746 C CA . ASP A 1 97 ? -27.547 -5.177 50.491 1.00 77.25 97 ASP A CA 1
ATOM 747 C C . ASP A 1 97 ? -26.145 -4.755 49.999 1.00 77.25 97 ASP A C 1
ATOM 749 O O . ASP A 1 97 ? -25.190 -5.520 50.177 1.00 77.25 97 ASP A O 1
ATOM 753 N N . PRO A 1 98 ? -25.985 -3.545 49.429 1.00 83.00 98 PRO A N 1
ATOM 754 C CA . PRO A 1 98 ? -24.690 -3.046 48.976 1.00 83.00 98 PRO A CA 1
ATOM 755 C C . PRO A 1 98 ? -23.663 -2.966 50.113 1.00 83.00 98 PRO A C 1
ATOM 757 O O . PRO A 1 98 ? -23.956 -2.462 51.198 1.00 83.00 98 PRO A O 1
ATOM 760 N N . ASP A 1 99 ? -22.434 -3.411 49.854 1.00 86.69 99 ASP A N 1
ATOM 761 C CA . ASP A 1 99 ? -21.343 -3.483 50.835 1.00 86.69 99 ASP A CA 1
ATOM 762 C C . ASP A 1 99 ? -20.196 -2.489 50.558 1.00 86.69 99 ASP A C 1
ATOM 764 O O . ASP A 1 99 ? -19.172 -2.504 51.254 1.00 86.69 99 ASP A O 1
ATOM 768 N N . LEU A 1 100 ? -20.368 -1.602 49.569 1.00 87.88 100 LEU A N 1
ATOM 769 C CA . LEU A 1 100 ? -19.423 -0.547 49.206 1.00 87.88 100 LEU A CA 1
ATOM 770 C C . LEU A 1 100 ? -20.129 0.743 48.754 1.00 87.88 100 LEU A C 1
ATOM 772 O O . LEU A 1 100 ? -21.015 0.722 47.903 1.00 87.88 100 LEU A O 1
ATOM 776 N N . GLU A 1 101 ? -19.671 1.881 49.274 1.00 90.62 101 GLU A N 1
ATOM 777 C CA . GLU A 1 101 ? -20.004 3.221 48.785 1.00 90.62 101 GLU A CA 1
ATOM 778 C C . GLU A 1 101 ? -18.908 3.718 47.836 1.00 90.62 101 GLU A C 1
ATOM 780 O O . GLU A 1 101 ? -17.737 3.788 48.208 1.00 90.62 101 GLU A O 1
ATOM 785 N N . VAL A 1 102 ? -19.267 4.116 46.619 1.00 90.62 102 VAL A N 1
ATOM 786 C CA . VAL A 1 102 ? -18.352 4.801 45.700 1.00 90.62 102 VAL A CA 1
ATOM 787 C C . VAL A 1 102 ? -18.821 6.234 45.517 1.00 90.62 102 VAL A C 1
ATOM 789 O O . VAL A 1 102 ? -19.933 6.483 45.064 1.00 90.62 102 VAL A O 1
ATOM 792 N N . ARG A 1 103 ? -17.976 7.195 45.884 1.00 91.06 103 ARG A N 1
ATOM 793 C CA . ARG A 1 103 ? -18.265 8.627 45.783 1.00 91.06 103 ARG A CA 1
ATOM 794 C C . ARG A 1 103 ? -17.630 9.192 44.525 1.00 91.06 103 ARG A C 1
ATOM 796 O O . ARG A 1 103 ? -16.407 9.137 44.381 1.00 91.06 103 ARG A O 1
ATOM 803 N N . VAL A 1 104 ? -18.456 9.747 43.643 1.00 91.06 104 VAL A N 1
ATOM 804 C CA . VAL A 1 104 ? -18.030 10.398 42.399 1.00 91.06 104 VAL A CA 1
ATOM 805 C C . VAL A 1 104 ? -18.700 11.763 42.335 1.00 91.06 104 VAL A C 1
ATOM 807 O O . VAL A 1 104 ? -19.926 11.853 42.296 1.00 91.06 104 VAL A O 1
ATOM 810 N N . GLN A 1 105 ? -17.896 12.830 42.343 1.00 87.81 105 GLN A N 1
ATOM 811 C CA . GLN A 1 105 ? -18.382 14.203 42.543 1.00 87.81 105 GLN A CA 1
ATOM 812 C C . GLN A 1 105 ? -19.246 14.302 43.815 1.00 87.81 105 GLN A C 1
ATOM 814 O O . GLN A 1 105 ? -18.818 13.848 44.877 1.00 87.81 105 GLN A O 1
ATOM 819 N N . ASP A 1 106 ? -20.445 14.874 43.700 1.00 84.06 106 ASP A N 1
ATOM 820 C CA . ASP A 1 106 ? -21.396 15.033 44.797 1.00 84.06 106 ASP A CA 1
ATOM 821 C C . ASP A 1 106 ? -22.336 13.826 44.949 1.00 84.06 106 ASP A C 1
ATOM 823 O O . ASP A 1 106 ? -23.214 13.867 45.807 1.00 84.06 106 ASP A O 1
ATOM 827 N N . CYS A 1 107 ? -22.172 12.772 44.135 1.00 88.50 107 CYS A N 1
ATOM 828 C CA . CYS A 1 107 ? -23.017 11.578 44.142 1.00 88.50 107 CYS A CA 1
ATOM 829 C C . CYS A 1 107 ? -22.369 10.400 44.887 1.00 88.50 107 CYS A C 1
ATOM 831 O O . CYS A 1 107 ? -21.158 10.170 44.803 1.00 88.50 107 CYS A O 1
ATOM 833 N N . ILE A 1 108 ? -23.197 9.621 45.581 1.00 89.94 108 ILE A N 1
ATOM 834 C CA . ILE A 1 108 ? -22.828 8.405 46.304 1.00 89.94 108 ILE A CA 1
ATOM 835 C C . ILE A 1 108 ? -23.529 7.221 45.639 1.00 89.94 108 ILE A C 1
ATOM 837 O O . ILE A 1 108 ? -24.750 7.186 45.505 1.00 89.94 108 ILE A O 1
ATOM 841 N N . PHE A 1 109 ? -22.736 6.241 45.225 1.00 91.25 109 PHE A N 1
ATOM 842 C CA . PHE A 1 109 ? -23.199 5.022 44.583 1.00 91.25 109 PHE A CA 1
ATOM 843 C C . PHE A 1 109 ? -23.044 3.845 45.541 1.00 91.25 109 PHE A C 1
ATOM 845 O O . PHE A 1 109 ? -21.927 3.499 45.925 1.00 91.25 109 PHE A O 1
ATOM 852 N N . HIS A 1 110 ? -24.151 3.210 45.905 1.00 90.00 110 HIS A N 1
ATOM 853 C CA . HIS A 1 110 ? -24.160 1.999 46.718 1.00 90.00 110 HIS A CA 1
ATOM 854 C C . HIS A 1 110 ? -24.103 0.772 45.803 1.00 90.00 110 HIS A C 1
ATOM 856 O O . HIS A 1 110 ? -25.048 0.499 45.056 1.00 90.00 110 HIS A O 1
ATOM 862 N N . VAL A 1 111 ? -22.979 0.056 45.851 1.00 90.94 111 VAL A N 1
ATOM 863 C CA . VAL A 1 111 ? -22.618 -1.042 44.943 1.00 90.94 111 VAL A CA 1
ATOM 864 C C . VAL A 1 111 ? -22.081 -2.256 45.708 1.00 90.94 111 VAL A C 1
ATOM 866 O O . VAL A 1 111 ? -21.771 -2.183 46.895 1.00 90.94 111 VAL A O 1
ATOM 869 N N . HIS A 1 112 ? -21.963 -3.383 45.009 1.00 90.00 112 HIS A N 1
ATOM 870 C CA . HIS A 1 112 ? -21.474 -4.651 45.539 1.00 90.00 112 HIS A CA 1
ATOM 871 C C . HIS A 1 112 ? -19.998 -4.884 45.185 1.00 90.00 112 HIS A C 1
ATOM 873 O O . HIS A 1 112 ? -19.633 -4.897 44.003 1.00 90.00 112 HIS A O 1
ATOM 879 N N . LYS A 1 113 ? -19.155 -5.160 46.189 1.00 88.56 113 LYS A N 1
ATOM 880 C CA . LYS A 1 113 ? -17.737 -5.524 46.021 1.00 88.56 113 LYS A CA 1
ATOM 881 C C . LYS A 1 113 ? -17.587 -6.706 45.073 1.00 88.56 113 LYS A C 1
ATOM 883 O O . LYS A 1 113 ? -16.740 -6.661 44.190 1.00 88.56 113 LYS A O 1
ATOM 888 N N . ALA A 1 114 ? -18.428 -7.733 45.216 1.00 87.94 114 ALA A N 1
ATOM 889 C CA . ALA A 1 114 ? -18.370 -8.940 44.390 1.00 87.94 114 ALA A CA 1
ATOM 890 C C . ALA A 1 114 ? -18.460 -8.633 42.883 1.00 87.94 114 ALA A C 1
ATOM 892 O O . ALA A 1 114 ? -17.601 -9.072 42.122 1.00 87.94 114 ALA A O 1
ATOM 893 N N . VAL A 1 115 ? -19.437 -7.816 42.471 1.00 87.62 115 VAL A N 1
ATOM 894 C CA . VAL A 1 115 ? -19.652 -7.453 41.059 1.00 87.62 115 VAL A CA 1
ATOM 895 C C . VAL A 1 115 ? -18.485 -6.624 40.523 1.00 87.62 115 VAL A C 1
ATOM 897 O O . VAL A 1 115 ? -17.980 -6.888 39.432 1.00 87.62 115 VAL A O 1
ATOM 900 N N . LEU A 1 116 ? -18.011 -5.640 41.294 1.00 89.12 116 LEU A N 1
ATOM 901 C CA . LEU A 1 116 ? -16.892 -4.795 40.872 1.00 89.12 116 LEU A CA 1
ATOM 902 C C . LEU A 1 116 ? -15.572 -5.567 40.798 1.00 89.12 116 LEU A C 1
ATOM 904 O O . LEU A 1 116 ? -14.823 -5.382 39.849 1.00 89.12 116 LEU A O 1
ATOM 908 N N . MET A 1 117 ? -15.290 -6.469 41.740 1.00 88.56 117 MET A N 1
ATOM 909 C CA . MET A 1 117 ? -14.095 -7.316 41.673 1.00 88.56 117 MET A CA 1
ATOM 910 C C . MET A 1 117 ? -14.155 -8.306 40.508 1.00 88.56 117 MET A C 1
ATOM 912 O O . MET A 1 117 ? -13.115 -8.663 39.966 1.00 88.56 117 MET A O 1
ATOM 916 N N . GLU A 1 118 ? -15.333 -8.774 40.097 1.00 89.31 118 GLU A N 1
ATOM 917 C CA . GLU A 1 118 ? -15.463 -9.650 38.927 1.00 89.31 118 GLU A CA 1
ATOM 918 C C . GLU A 1 118 ? -15.219 -8.887 37.616 1.00 89.31 118 GLU A C 1
ATOM 920 O O . GLU A 1 118 ? -14.549 -9.391 36.716 1.00 89.31 118 GLU A O 1
ATOM 925 N N . THR A 1 119 ? -15.696 -7.646 37.534 1.00 89.06 119 THR A N 1
ATOM 926 C CA . THR A 1 119 ? -15.759 -6.879 36.279 1.00 89.06 119 THR A CA 1
ATOM 927 C C . THR A 1 119 ? -14.658 -5.828 36.095 1.00 89.06 119 THR A C 1
ATOM 929 O O . THR A 1 119 ? -14.447 -5.360 34.973 1.00 89.06 119 THR A O 1
ATOM 932 N N . SER A 1 120 ? -13.938 -5.467 37.161 1.00 93.75 120 SER A N 1
ATOM 933 C CA . SER A 1 120 ? -12.885 -4.447 37.176 1.00 93.75 120 SER A CA 1
ATOM 934 C C . SER A 1 120 ? -11.624 -4.969 37.866 1.00 93.75 120 SER A C 1
ATOM 936 O O . SER A 1 120 ? -11.609 -5.245 39.070 1.00 93.75 120 SER A O 1
ATOM 938 N N . ASP A 1 121 ? -10.529 -5.042 37.104 1.00 91.75 121 ASP A N 1
ATOM 939 C CA . ASP A 1 121 ? -9.218 -5.444 37.631 1.00 91.75 121 ASP A CA 1
ATOM 940 C C . ASP A 1 121 ? -8.688 -4.410 38.655 1.00 91.75 121 ASP A C 1
ATOM 942 O O . ASP A 1 121 ? -8.027 -4.787 39.625 1.00 91.75 121 ASP A O 1
ATOM 946 N N . TYR A 1 122 ? -9.056 -3.125 38.517 1.00 91.88 122 TYR A N 1
ATOM 947 C CA . TYR A 1 122 ? -8.752 -2.069 39.493 1.00 91.88 122 TYR A CA 1
ATOM 948 C C . TYR A 1 122 ? -9.400 -2.337 40.857 1.00 91.88 122 TYR A C 1
ATOM 950 O O . TYR A 1 122 ? -8.708 -2.363 41.877 1.00 91.88 122 TYR A O 1
ATOM 958 N N . PHE A 1 123 ? -10.721 -2.561 40.889 1.00 90.62 123 PHE A N 1
ATOM 959 C CA . PHE A 1 123 ? -11.430 -2.816 42.144 1.00 90.62 123 PHE A CA 1
ATOM 960 C C . PHE A 1 123 ? -10.996 -4.141 42.770 1.00 90.62 123 PHE A C 1
ATOM 962 O O . PHE A 1 123 ? -10.830 -4.193 43.989 1.00 90.62 123 PHE A O 1
ATOM 969 N N . ARG A 1 124 ? -10.734 -5.175 41.957 1.00 90.50 124 ARG A N 1
ATOM 970 C CA . ARG A 1 124 ? -10.148 -6.438 42.429 1.00 90.50 124 ARG A CA 1
ATOM 971 C C . ARG A 1 124 ? -8.813 -6.202 43.127 1.00 90.50 124 ARG A C 1
ATOM 973 O O . ARG A 1 124 ? -8.668 -6.546 44.295 1.00 90.50 124 ARG A O 1
ATOM 980 N N . ALA A 1 125 ? -7.871 -5.540 42.455 1.00 88.94 125 ALA A N 1
ATOM 981 C CA . ALA A 1 125 ? -6.557 -5.260 43.021 1.00 88.94 125 ALA A CA 1
ATOM 982 C C . ALA A 1 125 ? -6.647 -4.406 44.296 1.00 88.94 125 ALA A C 1
ATOM 984 O O . ALA A 1 125 ? -5.991 -4.709 45.290 1.00 88.94 125 ALA A O 1
ATOM 985 N N . MET A 1 126 ? -7.478 -3.361 44.299 1.00 87.06 126 MET A N 1
ATOM 986 C CA . MET A 1 126 ? -7.647 -2.473 45.450 1.00 87.06 126 MET A CA 1
ATOM 987 C C . MET A 1 126 ? -8.225 -3.211 46.666 1.00 87.06 126 MET A C 1
ATOM 989 O O . MET A 1 126 ? -7.671 -3.102 47.763 1.00 87.06 126 MET A O 1
ATOM 993 N N . LEU A 1 127 ? -9.299 -3.984 46.482 1.00 85.88 127 LEU A N 1
ATOM 994 C CA . LEU A 1 127 ? -9.997 -4.677 47.568 1.00 85.88 127 LEU A CA 1
ATOM 995 C C . LEU A 1 127 ? -9.232 -5.912 48.075 1.00 85.88 127 LEU A C 1
ATOM 997 O O . LEU A 1 127 ? -9.357 -6.258 49.247 1.00 85.88 127 LEU A O 1
ATOM 1001 N N . GLU A 1 128 ? -8.387 -6.530 47.247 1.00 86.25 128 GLU A N 1
ATOM 1002 C CA . GLU A 1 128 ? -7.547 -7.673 47.638 1.00 86.25 128 GLU A CA 1
ATOM 1003 C C . GLU A 1 128 ? -6.156 -7.268 48.172 1.00 86.25 128 GLU A C 1
ATOM 1005 O O . GLU A 1 128 ? -5.471 -8.082 48.790 1.00 86.25 128 GLU A O 1
ATOM 1010 N N . SER A 1 129 ? -5.731 -6.008 48.000 1.00 78.44 129 SER A N 1
ATOM 1011 C CA . SER A 1 129 ? -4.376 -5.537 48.358 1.00 78.44 129 SER A CA 1
ATOM 1012 C C . SER A 1 129 ? -4.039 -5.549 49.858 1.00 78.44 129 SER A C 1
ATOM 1014 O O . SER A 1 129 ? -2.875 -5.393 50.230 1.00 78.44 129 SER A O 1
ATOM 1016 N N . GLY A 1 130 ? -5.035 -5.672 50.743 1.00 68.31 130 GLY A N 1
ATOM 1017 C CA . GLY A 1 130 ? -4.852 -5.571 52.197 1.00 68.31 130 GLY A CA 1
ATOM 1018 C C . GLY A 1 130 ? -4.542 -4.154 52.717 1.00 68.31 130 GLY A C 1
ATOM 1019 O O . GLY A 1 130 ? -4.279 -3.993 53.915 1.00 68.31 130 GLY A O 1
ATOM 1020 N N . MET A 1 131 ? -4.587 -3.137 51.844 1.00 70.44 131 MET A N 1
ATOM 1021 C CA . MET A 1 131 ? -4.380 -1.712 52.152 1.00 70.44 131 MET A CA 1
ATOM 1022 C C . MET A 1 131 ? -5.592 -1.088 52.863 1.00 70.44 131 MET A C 1
ATOM 1024 O O . MET A 1 131 ? -6.612 -1.744 53.071 1.00 70.44 131 MET A O 1
ATOM 1028 N N . ARG A 1 132 ? -5.503 0.179 53.282 1.00 64.00 132 ARG A N 1
ATOM 1029 C CA . ARG A 1 132 ? -6.562 0.861 54.050 1.00 64.00 132 ARG A CA 1
ATOM 1030 C C . ARG A 1 132 ? -7.916 0.831 53.327 1.00 64.00 132 ARG A C 1
ATOM 1032 O O . ARG A 1 132 ? -8.934 0.552 53.950 1.00 64.00 132 ARG A O 1
ATOM 1039 N N . GLU A 1 133 ? -7.888 1.004 52.017 1.00 66.12 133 GLU A N 1
ATOM 1040 C CA . GLU A 1 133 ? -9.019 0.995 51.093 1.00 66.12 133 GLU A CA 1
ATOM 1041 C C . GLU A 1 133 ? -9.706 -0.380 51.010 1.00 66.12 133 GLU A C 1
ATOM 1043 O O . GLU A 1 133 ? -10.900 -0.449 50.748 1.00 66.12 133 GLU A O 1
ATOM 1048 N N . SER A 1 134 ? -8.999 -1.477 51.317 1.00 65.94 134 SER A N 1
ATOM 1049 C CA . SER A 1 134 ? -9.611 -2.815 51.441 1.00 65.94 134 SER A CA 1
ATOM 1050 C C . SER A 1 134 ? -10.440 -2.984 52.723 1.00 65.94 134 SER A C 1
ATOM 1052 O O . SER A 1 134 ? -11.276 -3.883 52.817 1.00 65.94 134 SER A O 1
ATOM 1054 N N . ARG A 1 135 ? -10.210 -2.124 53.728 1.00 65.75 135 ARG A N 1
ATOM 1055 C CA . ARG A 1 135 ? -10.873 -2.161 55.045 1.00 65.75 135 ARG A CA 1
ATOM 1056 C C . ARG A 1 135 ? -11.958 -1.101 55.200 1.00 65.75 135 ARG A C 1
ATOM 1058 O O . ARG A 1 135 ? -12.761 -1.199 56.125 1.00 65.75 135 ARG A O 1
ATOM 1065 N N . GLU A 1 136 ? -11.962 -0.090 54.340 1.00 75.12 136 GLU A N 1
ATOM 1066 C CA . GLU A 1 136 ? -12.994 0.940 54.304 1.00 75.12 136 GLU A CA 1
ATOM 1067 C C . GLU A 1 136 ? -14.137 0.511 53.370 1.00 75.12 136 GLU A C 1
ATOM 1069 O O . GLU A 1 136 ? -13.927 -0.114 52.335 1.00 75.12 136 GLU A O 1
ATOM 1074 N N . ASN A 1 137 ? -15.375 0.842 53.747 1.00 79.69 137 ASN A N 1
ATOM 1075 C CA . ASN A 1 137 ? -16.564 0.591 52.922 1.00 79.69 137 ASN A CA 1
ATOM 1076 C C . ASN A 1 137 ? -16.925 1.807 52.055 1.00 79.69 137 ASN A C 1
ATOM 1078 O O . ASN A 1 137 ? -18.054 1.908 51.593 1.00 79.69 137 ASN A O 1
ATOM 1082 N N . SER A 1 138 ? -15.987 2.736 51.850 1.00 85.00 138 SER A N 1
ATOM 1083 C CA . SER A 1 138 ? -16.172 3.933 51.031 1.00 85.00 138 SER A CA 1
ATOM 1084 C C . SER A 1 138 ? -14.919 4.198 50.202 1.00 85.00 138 SER A C 1
ATOM 1086 O O . SER 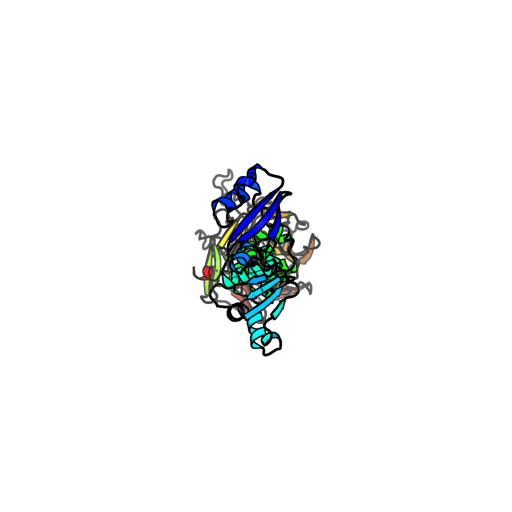A 1 138 ? -13.821 4.245 50.747 1.00 85.00 138 SER A O 1
ATOM 1088 N N . VAL A 1 139 ? -15.087 4.435 48.903 1.00 88.19 139 VAL A N 1
ATOM 1089 C CA . VAL A 1 139 ? -14.020 4.774 47.949 1.00 88.19 139 VAL A CA 1
ATOM 1090 C C . VAL A 1 139 ? -14.393 6.072 47.247 1.00 88.19 139 VAL A C 1
ATOM 1092 O O . VAL A 1 139 ? -15.539 6.250 46.849 1.00 88.19 139 VAL A O 1
ATOM 1095 N N . GLN A 1 140 ? -13.442 6.990 47.079 1.00 88.62 140 GLN A N 1
ATOM 1096 C CA . GLN A 1 140 ? -13.673 8.247 46.365 1.00 88.62 140 GLN A CA 1
ATOM 1097 C C . GLN A 1 140 ? -12.918 8.253 45.035 1.00 88.62 140 GLN A C 1
ATOM 1099 O O . GLN A 1 140 ? -11.691 8.166 45.022 1.00 88.62 140 GLN A O 1
ATOM 1104 N N . LEU A 1 141 ? -13.643 8.399 43.925 1.00 89.81 141 LEU A N 1
ATOM 1105 C CA . LEU A 1 141 ? -13.060 8.562 42.594 1.00 89.81 141 LEU A CA 1
ATOM 1106 C C . LEU A 1 141 ? -13.009 10.051 42.243 1.00 89.81 141 LEU A C 1
ATOM 1108 O O . LEU A 1 141 ? -14.029 10.742 42.234 1.00 89.81 141 LEU A O 1
ATOM 1112 N N . GLN A 1 142 ? -11.809 10.553 41.962 1.00 87.44 142 GLN A N 1
ATOM 1113 C CA . GLN A 1 142 ? -11.577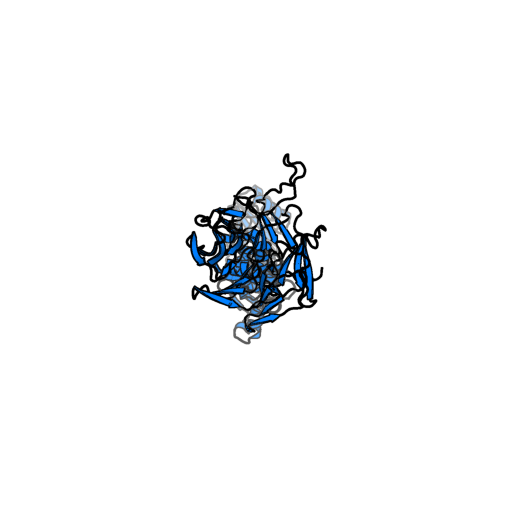 11.941 41.562 1.00 87.44 142 GLN A CA 1
ATOM 1114 C C . GLN A 1 142 ? -11.331 12.029 40.053 1.00 87.44 142 GLN A C 1
ATOM 1116 O O . GLN A 1 142 ? -10.787 11.101 39.464 1.00 87.44 142 GLN A O 1
ATOM 1121 N N . GLY A 1 143 ? -11.710 13.153 39.441 1.00 85.19 143 GLY A N 1
ATOM 1122 C CA . GLY A 1 143 ? -11.474 13.417 38.013 1.00 85.19 143 GLY A CA 1
ATOM 1123 C C . GLY A 1 143 ? -12.559 12.906 37.061 1.00 85.19 143 GLY A C 1
ATOM 1124 O O . GLY A 1 143 ? -12.474 13.166 35.869 1.00 85.19 143 GLY A O 1
ATOM 1125 N N . PHE A 1 144 ? -13.605 12.253 37.573 1.00 91.62 144 PHE A N 1
ATOM 1126 C CA . PHE A 1 144 ? -14.690 11.691 36.768 1.00 91.62 144 PHE A CA 1
ATOM 1127 C C . PHE A 1 144 ? -16.044 12.338 37.062 1.00 91.62 144 PHE A C 1
ATOM 1129 O O . PHE A 1 144 ? -16.232 12.936 38.124 1.00 91.62 144 PHE A O 1
ATOM 1136 N N . THR A 1 145 ? -17.000 12.199 36.138 1.00 90.44 145 THR A N 1
ATOM 1137 C CA . THR A 1 145 ? -18.380 12.656 36.339 1.00 90.44 145 THR A CA 1
ATOM 1138 C C . THR A 1 145 ? -19.265 11.537 36.885 1.00 90.44 145 THR A C 1
ATOM 1140 O O . THR A 1 145 ? -19.063 10.360 36.583 1.00 90.44 145 THR A O 1
ATOM 1143 N N . ALA A 1 146 ? -20.264 11.896 37.694 1.00 89.50 146 ALA A N 1
ATOM 1144 C CA . ALA A 1 146 ? -21.225 10.927 38.222 1.00 89.50 146 ALA A CA 1
ATOM 1145 C C . ALA A 1 146 ? -22.018 10.238 37.095 1.00 89.50 146 ALA A C 1
ATOM 1147 O O . ALA A 1 146 ? -22.316 9.050 37.176 1.00 89.50 146 ALA A O 1
ATOM 1148 N N . GLU A 1 147 ? -22.296 10.961 36.008 1.00 90.00 147 GLU A N 1
ATOM 1149 C CA . GLU A 1 147 ? -23.026 10.439 34.853 1.00 90.00 147 GLU A CA 1
ATOM 1150 C C . GLU A 1 147 ? -22.256 9.339 34.104 1.00 90.00 147 GLU A C 1
ATOM 1152 O O . GLU A 1 147 ? -22.836 8.300 33.787 1.00 90.00 147 GLU A O 1
ATOM 1157 N N . THR A 1 148 ? -20.953 9.514 33.842 1.00 91.94 148 THR A N 1
ATOM 1158 C CA . THR A 1 148 ? -20.164 8.471 33.162 1.00 91.94 148 THR A CA 1
ATOM 1159 C C . THR A 1 148 ? -20.003 7.239 34.043 1.00 91.94 148 THR A C 1
ATOM 1161 O O . THR A 1 148 ? -20.080 6.121 33.536 1.00 91.94 148 THR A O 1
ATOM 1164 N N . PHE A 1 149 ? -19.880 7.426 35.361 1.00 93.69 149 PHE A N 1
ATOM 1165 C CA . PHE A 1 149 ? -19.845 6.317 36.313 1.00 93.69 149 PHE A CA 1
ATOM 1166 C C . PHE A 1 149 ? -21.163 5.554 36.360 1.00 93.69 149 PHE A C 1
ATOM 1168 O O . PHE A 1 149 ? -21.158 4.325 36.365 1.00 93.69 149 PHE A O 1
ATOM 1175 N N . GLN A 1 150 ? -22.293 6.260 36.310 1.00 91.62 150 GLN A N 1
ATOM 1176 C CA . GLN A 1 150 ? -23.598 5.622 36.216 1.00 91.62 150 GLN A CA 1
ATOM 1177 C C . GLN A 1 150 ? -23.733 4.797 34.930 1.00 91.62 150 GLN A C 1
ATOM 1179 O O . GLN A 1 150 ? -24.181 3.661 34.998 1.00 91.62 150 GLN A O 1
ATOM 1184 N N . ILE A 1 151 ? -23.291 5.311 33.777 1.00 92.00 151 ILE A N 1
ATOM 1185 C CA . ILE A 1 151 ? -23.306 4.557 32.510 1.00 92.00 151 ILE A CA 1
ATOM 1186 C C . ILE A 1 151 ? -22.451 3.284 32.606 1.00 92.00 151 ILE A C 1
ATOM 1188 O O . ILE A 1 151 ? -22.869 2.222 32.140 1.00 92.00 151 ILE A O 1
ATOM 1192 N N . VAL A 1 152 ? -21.265 3.380 33.216 1.00 92.88 152 VAL A N 1
ATOM 1193 C CA . VAL A 1 152 ? -20.390 2.225 33.461 1.00 92.88 152 VAL A CA 1
ATOM 1194 C C . VAL A 1 152 ? -21.104 1.201 34.344 1.00 92.88 152 VAL A C 1
ATOM 1196 O O . VAL A 1 152 ? -21.167 0.033 33.974 1.00 92.88 152 VAL A O 1
ATOM 1199 N N . LEU A 1 153 ? -21.699 1.616 35.464 1.00 91.81 153 LEU A N 1
ATOM 1200 C CA . LEU A 1 153 ? -22.409 0.709 36.369 1.00 91.81 153 LEU A CA 1
ATOM 1201 C C . LEU A 1 153 ? -23.659 0.082 35.736 1.00 91.81 153 LEU A C 1
ATOM 1203 O O . LEU A 1 153 ? -23.821 -1.131 35.839 1.00 91.81 153 LEU A O 1
ATOM 1207 N N . ASP A 1 154 ? -24.489 0.856 35.032 1.00 90.75 154 ASP A N 1
ATOM 1208 C CA . ASP A 1 154 ? -25.633 0.357 34.253 1.00 90.75 154 ASP A CA 1
ATOM 1209 C C . ASP A 1 154 ? -25.189 -0.767 33.296 1.00 90.75 154 ASP A C 1
ATOM 1211 O O . ASP A 1 154 ? -25.852 -1.799 33.170 1.00 90.75 154 ASP A O 1
ATOM 1215 N N . PHE A 1 155 ? -24.037 -0.604 32.635 1.00 91.88 155 PHE A N 1
ATOM 1216 C CA . PHE A 1 155 ? -23.490 -1.637 31.758 1.00 91.88 155 PHE A CA 1
ATOM 1217 C C . PHE A 1 155 ? -22.997 -2.861 32.543 1.00 91.88 155 PHE A C 1
ATOM 1219 O O . PHE A 1 155 ? -23.286 -3.991 32.156 1.00 91.88 155 PHE A O 1
ATOM 1226 N N . LEU A 1 156 ? -22.269 -2.661 33.644 1.00 90.00 156 LEU A N 1
ATOM 1227 C CA . LEU A 1 156 ? -21.703 -3.759 34.434 1.00 90.00 156 LEU A CA 1
ATOM 1228 C C . LEU A 1 156 ? -22.773 -4.601 35.150 1.00 90.00 156 LEU A C 1
ATOM 1230 O O . LEU A 1 156 ? -22.610 -5.813 35.251 1.00 90.00 156 LEU A O 1
ATOM 1234 N N . TYR A 1 157 ? -23.859 -3.983 35.622 1.00 88.75 157 TYR A N 1
ATOM 1235 C CA . TYR A 1 157 ? -24.939 -4.670 36.340 1.00 88.75 157 TYR A CA 1
ATOM 1236 C C . TYR A 1 157 ? -26.028 -5.210 35.410 1.00 88.75 157 TYR A C 1
ATOM 1238 O O . TYR A 1 157 ? -26.514 -6.320 35.613 1.00 88.75 157 TYR A O 1
ATOM 1246 N N . GLU A 1 158 ? -26.430 -4.441 34.396 1.00 87.00 158 GLU A N 1
ATOM 1247 C CA . GLU A 1 158 ? -27.602 -4.767 33.571 1.00 87.00 158 GLU A CA 1
ATOM 1248 C C . GLU A 1 158 ? -27.236 -5.184 32.140 1.00 87.00 158 GLU A C 1
ATOM 1250 O O . GLU A 1 158 ? -28.122 -5.526 31.356 1.00 87.00 158 GLU A O 1
ATOM 1255 N N . SER A 1 159 ? -25.949 -5.146 31.761 1.00 86.00 159 SER A N 1
ATOM 1256 C CA . SER A 1 159 ? -25.503 -5.301 30.361 1.00 86.00 159 SER A CA 1
ATOM 1257 C C . SER A 1 159 ? -26.220 -4.340 29.401 1.00 86.00 159 SER A C 1
ATOM 1259 O O . SER A 1 159 ? -26.408 -4.630 28.215 1.00 86.00 159 SER A O 1
ATOM 1261 N N . LYS A 1 160 ? -26.657 -3.184 29.916 1.00 85.69 160 LYS A N 1
ATOM 1262 C CA . LYS A 1 160 ? -27.444 -2.196 29.182 1.00 85.69 160 LYS A CA 1
ATOM 1263 C C . LYS A 1 160 ? -26.542 -1.444 28.197 1.00 85.69 160 LYS A C 1
ATOM 1265 O O . LYS A 1 160 ? -25.612 -0.765 28.628 1.00 85.69 160 LYS A O 1
ATOM 1270 N N . PRO A 1 161 ? -26.792 -1.523 26.876 1.00 87.75 161 PRO A N 1
ATOM 1271 C CA . PRO A 1 161 ? -25.938 -0.868 25.895 1.00 87.75 161 PRO A CA 1
ATOM 1272 C C . PRO A 1 161 ? -26.047 0.654 26.018 1.00 87.75 161 PRO A C 1
ATOM 1274 O O . PRO A 1 161 ? -27.147 1.211 26.031 1.00 87.75 161 PRO A O 1
ATOM 1277 N N . PHE A 1 162 ? -24.900 1.328 26.056 1.00 88.75 162 PHE A N 1
ATOM 1278 C CA . PHE A 1 162 ? -24.825 2.786 26.043 1.00 88.75 162 PHE A CA 1
ATOM 1279 C C . PHE A 1 162 ? -24.636 3.330 24.621 1.00 88.75 162 PHE A C 1
ATOM 1281 O O . PHE A 1 162 ? -24.323 2.595 23.678 1.00 88.75 162 PHE A O 1
ATOM 1288 N N . LYS A 1 163 ? -24.883 4.632 24.454 1.00 88.81 163 LYS A N 1
ATOM 1289 C CA . LYS A 1 163 ? -24.771 5.326 23.167 1.00 88.81 163 LYS A CA 1
ATOM 1290 C C . LYS A 1 163 ? -23.338 5.804 22.932 1.00 88.81 163 LYS A C 1
ATOM 1292 O O . LYS A 1 163 ? -22.665 6.233 23.859 1.00 88.81 163 LYS A O 1
ATOM 1297 N N . MET A 1 164 ? -22.896 5.755 21.675 1.00 88.50 164 MET A N 1
ATOM 1298 C CA . MET A 1 164 ? -21.611 6.314 21.238 1.00 88.50 164 MET A CA 1
ATOM 1299 C C . MET A 1 164 ? -21.783 7.807 20.928 1.00 88.50 164 MET A C 1
ATOM 1301 O O . MET A 1 164 ? -21.816 8.199 19.763 1.00 88.50 164 MET A O 1
ATOM 1305 N N . ASP A 1 165 ? -22.004 8.607 21.968 1.00 89.50 165 ASP A N 1
ATOM 1306 C CA . ASP A 1 165 ? -22.231 10.053 21.883 1.00 89.50 165 ASP A CA 1
ATOM 1307 C C . ASP A 1 165 ? -21.079 10.850 22.527 1.00 89.50 165 ASP A C 1
ATOM 1309 O O . ASP A 1 165 ? -19.960 10.355 22.672 1.00 89.50 165 ASP A O 1
ATOM 1313 N N . ASP A 1 166 ? -21.337 12.106 22.884 1.00 88.69 166 ASP A N 1
ATOM 1314 C CA . ASP A 1 166 ? -20.392 13.029 23.512 1.00 88.69 166 ASP A CA 1
ATOM 1315 C C . ASP A 1 166 ? -19.836 12.525 24.855 1.00 88.69 166 ASP A C 1
ATOM 1317 O O . ASP A 1 166 ? -18.755 12.944 25.272 1.00 88.69 166 ASP A O 1
ATOM 1321 N N . LYS A 1 167 ? -20.511 11.570 25.506 1.00 90.19 167 LYS A N 1
ATOM 1322 C CA . LYS A 1 167 ? -20.081 10.992 26.789 1.00 90.19 167 LYS A CA 1
ATOM 1323 C C . LYS A 1 167 ? -19.080 9.854 26.626 1.00 90.19 167 LYS A C 1
ATOM 1325 O O . LYS A 1 167 ? -18.452 9.452 27.607 1.00 90.19 167 LYS A O 1
ATOM 1330 N N . LEU A 1 168 ? -18.894 9.347 25.405 1.00 93.81 168 LEU A N 1
ATOM 1331 C CA . LEU A 1 168 ? -18.040 8.193 25.126 1.00 93.81 168 LEU A CA 1
ATOM 1332 C C . LEU A 1 168 ? -16.596 8.392 25.594 1.00 93.81 168 LEU A C 1
ATOM 1334 O O . LEU A 1 168 ? -16.003 7.462 26.130 1.00 93.81 168 LEU A O 1
ATOM 1338 N N . ALA A 1 169 ? -16.043 9.596 25.430 1.00 93.19 169 ALA A N 1
ATOM 1339 C CA . ALA A 1 169 ? -14.680 9.901 25.856 1.00 93.19 169 ALA A CA 1
ATOM 1340 C C . ALA A 1 169 ? -14.494 9.663 27.366 1.00 93.19 169 ALA A C 1
ATOM 1342 O O . ALA A 1 169 ? -13.590 8.935 27.768 1.00 93.19 169 ALA A O 1
ATOM 1343 N N . GLY A 1 170 ? -15.415 10.176 28.189 1.00 92.94 170 GLY A N 1
ATOM 1344 C CA . GLY A 1 170 ? -15.380 9.977 29.639 1.00 92.94 170 GLY A CA 1
ATOM 1345 C C . GLY A 1 170 ? -15.678 8.536 30.064 1.00 92.94 170 GLY A C 1
ATOM 1346 O O . GLY A 1 170 ? -15.107 8.059 31.042 1.00 92.94 170 GLY A O 1
ATOM 1347 N N . VAL A 1 171 ? -16.524 7.814 29.317 1.00 94.88 171 VAL A N 1
ATOM 1348 C CA . VAL A 1 171 ? -16.753 6.374 29.539 1.00 94.88 171 VAL A CA 1
ATOM 1349 C C . VAL A 1 171 ? -15.488 5.567 29.235 1.00 94.88 171 VAL A C 1
ATOM 1351 O O . VAL A 1 171 ? -15.145 4.685 30.014 1.00 94.88 171 VAL A O 1
ATOM 1354 N N . LEU A 1 172 ? -14.770 5.867 28.149 1.00 95.38 172 LEU A N 1
ATOM 1355 C CA . LEU A 1 172 ? -13.523 5.185 27.783 1.00 95.38 172 LEU A CA 1
ATOM 1356 C C . LEU A 1 172 ? -12.388 5.478 28.766 1.00 95.38 172 LEU A C 1
ATOM 1358 O O . LEU A 1 172 ? -11.694 4.550 29.179 1.00 95.38 172 LEU A O 1
ATOM 1362 N N . GLU A 1 173 ? -12.228 6.738 29.171 1.00 94.88 173 GLU A N 1
ATOM 1363 C CA . GLU A 1 173 ? -11.255 7.144 30.189 1.00 94.88 173 GLU A CA 1
ATOM 1364 C C . GLU A 1 173 ? -11.474 6.377 31.496 1.00 94.88 173 GLU A C 1
ATOM 1366 O O . GLU A 1 173 ? -10.549 5.786 32.057 1.00 94.88 173 GLU A O 1
ATOM 1371 N N . MET A 1 174 ? -12.728 6.329 31.949 1.00 94.62 174 MET A N 1
ATOM 1372 C CA . MET A 1 174 ? -13.110 5.623 33.162 1.00 94.62 174 MET A CA 1
ATOM 1373 C C . MET A 1 174 ? -12.974 4.110 33.018 1.00 94.62 174 MET A C 1
ATOM 1375 O O . MET A 1 174 ? -12.465 3.462 33.928 1.00 94.62 174 MET A O 1
ATOM 1379 N N . ALA A 1 175 ? -13.392 3.537 31.890 1.00 94.69 175 ALA A N 1
ATOM 1380 C CA . ALA A 1 175 ? -13.270 2.107 31.634 1.00 94.69 175 ALA A CA 1
ATOM 1381 C C . ALA A 1 175 ? -11.805 1.660 31.620 1.00 94.69 175 ALA A C 1
ATOM 1383 O O . ALA A 1 175 ? -11.483 0.592 32.138 1.00 94.69 175 ALA A O 1
ATOM 1384 N N . GLN A 1 176 ? -10.908 2.486 31.081 1.00 94.69 176 GLN A N 1
ATOM 1385 C CA . GLN A 1 176 ? -9.474 2.232 31.122 1.00 94.69 176 GLN A CA 1
ATOM 1386 C C . GLN A 1 176 ? -8.909 2.377 32.540 1.00 94.69 176 GLN A C 1
ATOM 1388 O O . GLN A 1 176 ? -8.164 1.506 32.989 1.00 94.69 176 GLN A O 1
ATOM 1393 N N . PHE A 1 177 ? -9.277 3.437 33.268 1.00 94.44 177 PHE A N 1
ATOM 1394 C CA . PHE A 1 177 ? -8.837 3.654 34.651 1.00 94.44 177 PHE A CA 1
ATOM 1395 C C . PHE A 1 177 ? -9.283 2.517 35.582 1.00 94.44 177 PHE A C 1
ATOM 1397 O O . PHE A 1 177 ? -8.483 1.973 36.342 1.00 94.44 177 PHE A O 1
ATOM 1404 N N . LEU A 1 178 ? -10.553 2.119 35.475 1.00 93.94 178 LEU A N 1
ATOM 1405 C CA . LEU A 1 178 ? -11.142 1.009 36.221 1.00 93.94 178 LEU A CA 1
ATOM 1406 C C . LEU A 1 178 ? -10.779 -0.362 35.627 1.00 93.94 178 LEU A C 1
ATOM 1408 O O . LEU A 1 178 ? -11.125 -1.385 36.214 1.00 93.94 178 LEU A O 1
ATOM 1412 N N . GLN A 1 179 ? -10.088 -0.418 34.487 1.00 93.81 179 GLN A N 1
ATOM 1413 C CA . GLN A 1 179 ? -9.698 -1.654 33.800 1.00 93.81 179 GLN A CA 1
ATOM 1414 C C . GLN A 1 179 ? -10.889 -2.602 33.544 1.00 93.81 179 GLN A C 1
ATOM 1416 O O . GLN A 1 179 ? -10.825 -3.807 33.798 1.00 93.81 179 GLN A O 1
ATOM 1421 N N . THR A 1 180 ? -12.008 -2.057 33.059 1.00 93.25 180 THR A N 1
ATOM 1422 C CA . THR A 1 180 ? -13.246 -2.802 32.784 1.00 93.25 180 THR A CA 1
ATOM 1423 C C . THR A 1 180 ? -13.267 -3.324 31.346 1.00 93.25 180 THR A C 1
ATOM 1425 O O . THR A 1 180 ? -13.773 -2.663 30.432 1.00 93.25 180 THR A O 1
ATOM 1428 N N . ARG A 1 181 ? -12.748 -4.539 31.133 1.00 90.00 181 ARG A N 1
ATOM 1429 C CA . ARG A 1 181 ? -12.683 -5.173 29.798 1.00 90.00 181 ARG A CA 1
ATOM 1430 C C . ARG A 1 181 ? -14.035 -5.295 29.077 1.00 90.00 181 ARG A C 1
ATOM 1432 O O . ARG A 1 181 ? -14.064 -4.954 27.898 1.00 90.00 181 ARG A O 1
ATOM 1439 N N . PRO A 1 182 ? -15.160 -5.661 29.732 1.00 92.38 182 PRO A N 1
ATOM 1440 C CA . PRO A 1 182 ? -16.443 -5.823 29.038 1.00 92.38 182 PRO A CA 1
ATOM 1441 C C . PRO A 1 182 ? -16.912 -4.573 28.279 1.00 92.38 182 PRO A C 1
ATOM 1443 O O . PRO A 1 182 ? -17.492 -4.678 27.200 1.00 92.38 182 PRO A O 1
ATOM 1446 N N . ILE A 1 183 ? -16.632 -3.382 28.820 1.00 93.19 183 ILE A N 1
ATOM 1447 C CA . ILE A 1 183 ? -16.977 -2.106 28.178 1.00 93.19 183 ILE A CA 1
ATOM 1448 C C . ILE A 1 183 ? -16.087 -1.862 26.958 1.00 93.19 183 ILE A C 1
ATOM 1450 O O . ILE A 1 183 ? -16.585 -1.490 25.895 1.00 93.19 183 ILE A O 1
ATOM 1454 N N . LEU A 1 184 ? -14.780 -2.103 27.088 1.00 93.69 184 LEU A N 1
ATOM 1455 C CA . LEU A 1 184 ? -13.828 -1.954 25.985 1.00 93.69 184 LEU A CA 1
ATOM 1456 C C . LEU A 1 184 ? -14.138 -2.938 24.846 1.00 93.69 184 LEU A C 1
ATOM 1458 O O . LEU A 1 184 ? -14.145 -2.543 23.679 1.00 93.69 184 LEU A O 1
ATOM 1462 N N . ASP A 1 185 ? -14.490 -4.181 25.182 1.00 93.56 185 ASP A N 1
ATOM 1463 C CA . ASP A 1 185 ? -14.919 -5.207 24.227 1.00 93.56 185 ASP A CA 1
ATOM 1464 C C . ASP A 1 185 ? -16.225 -4.819 23.526 1.00 93.56 185 ASP A C 1
ATOM 1466 O O . ASP A 1 185 ? -16.355 -4.985 22.309 1.00 93.56 185 ASP A O 1
ATOM 1470 N N . PHE A 1 186 ? -17.182 -4.233 24.255 1.00 94.44 186 PHE A N 1
ATOM 1471 C CA . PHE A 1 186 ? -18.405 -3.704 23.658 1.00 94.44 186 PHE A CA 1
ATOM 1472 C C . PHE A 1 186 ? -18.106 -2.592 22.650 1.00 94.44 186 PHE A C 1
ATOM 1474 O O . PHE A 1 186 ? -18.591 -2.661 21.519 1.00 94.44 186 PHE A O 1
ATOM 1481 N N . VAL A 1 187 ? -17.276 -1.606 23.006 1.00 95.44 187 VAL A N 1
ATOM 1482 C CA . VAL A 1 187 ? -16.894 -0.516 22.090 1.00 95.44 187 VAL A CA 1
ATOM 1483 C C . VAL A 1 187 ? -16.182 -1.073 20.860 1.00 95.44 187 VAL A C 1
ATOM 1485 O O . VAL A 1 187 ? -16.544 -0.736 19.732 1.00 95.44 187 VAL A O 1
ATOM 1488 N N . LYS A 1 188 ? -15.240 -1.999 21.060 1.00 95.50 188 LYS A N 1
ATOM 1489 C CA . LYS A 1 188 ? -14.529 -2.691 19.980 1.00 95.50 188 LYS A CA 1
ATOM 1490 C C . LYS A 1 188 ? -15.484 -3.457 19.059 1.00 95.50 188 LYS A C 1
ATOM 1492 O O . LYS A 1 188 ? -15.319 -3.405 17.844 1.00 95.50 188 LYS A O 1
ATOM 1497 N N . SER A 1 189 ? -16.528 -4.092 19.596 1.00 94.94 189 SER A N 1
ATOM 1498 C CA . SER A 1 189 ? -17.554 -4.793 18.802 1.00 94.94 189 SER A CA 1
ATOM 1499 C C . SER A 1 189 ? -18.416 -3.865 17.932 1.00 94.94 189 SER A C 1
ATOM 1501 O O . SER A 1 189 ? -19.064 -4.320 16.989 1.00 94.94 189 SER A O 1
ATOM 1503 N N . LYS A 1 190 ? -18.446 -2.563 18.246 1.00 95.06 190 LYS A N 1
ATOM 1504 C CA . LYS A 1 190 ? -19.188 -1.527 17.510 1.00 95.06 190 LYS A CA 1
ATOM 1505 C C . LYS A 1 190 ? -18.303 -0.699 16.581 1.00 95.06 190 LYS A C 1
ATOM 1507 O O . LYS A 1 190 ? -18.795 0.248 15.967 1.00 95.06 190 LYS A O 1
ATOM 1512 N N . LEU A 1 191 ? -17.023 -1.037 16.473 1.00 96.38 191 LEU A N 1
ATOM 1513 C CA . LEU A 1 191 ? -16.087 -0.378 15.578 1.00 96.38 191 LEU A CA 1
ATOM 1514 C C . LEU A 1 191 ? -16.523 -0.562 14.112 1.00 96.38 191 LEU A C 1
ATOM 1516 O O . LEU A 1 191 ? -16.728 -1.681 13.642 1.00 96.38 191 LEU A O 1
ATOM 1520 N N . CYS A 1 192 ? -16.651 0.541 13.381 1.00 95.50 192 CYS A N 1
ATOM 1521 C CA . CYS A 1 192 ? -17.041 0.584 11.975 1.00 95.50 192 CYS A CA 1
ATOM 1522 C C . CYS A 1 192 ? -16.310 1.719 11.240 1.00 95.50 192 CYS A C 1
ATOM 1524 O O . CYS A 1 192 ? -15.589 2.512 11.845 1.00 95.50 192 CYS A O 1
ATOM 1526 N N . CYS A 1 193 ? -16.460 1.805 9.915 1.00 94.56 193 CYS A N 1
ATOM 1527 C CA . CYS A 1 193 ? -15.739 2.810 9.130 1.00 94.56 193 CYS A CA 1
ATOM 1528 C C . CYS A 1 193 ? -16.149 4.255 9.453 1.00 94.56 193 CYS A C 1
ATOM 1530 O O . CYS A 1 193 ? -15.413 5.178 9.123 1.00 94.56 193 CYS A O 1
ATOM 1532 N N . GLU A 1 194 ? -17.326 4.454 10.037 1.00 94.00 194 GLU A N 1
ATOM 1533 C CA . GLU A 1 194 ? -17.876 5.768 10.362 1.00 94.00 194 GLU A CA 1
ATOM 1534 C C . GLU A 1 194 ? -17.320 6.308 11.687 1.00 94.00 194 GLU A C 1
ATOM 1536 O O . GLU A 1 194 ? -17.171 7.518 11.835 1.00 94.00 194 GLU A O 1
ATOM 1541 N N . ASN A 1 195 ? -16.985 5.432 12.644 1.00 94.75 195 ASN A N 1
ATOM 1542 C CA . ASN A 1 195 ? -16.528 5.828 13.982 1.00 94.75 195 ASN A CA 1
ATOM 1543 C C . ASN A 1 195 ? -15.039 5.546 14.252 1.00 94.75 195 ASN A C 1
ATOM 1545 O O . ASN A 1 195 ? -14.505 6.035 15.248 1.00 94.75 195 ASN A O 1
ATOM 1549 N N . CYS A 1 196 ? -14.346 4.798 13.387 1.00 96.81 196 CYS A N 1
ATOM 1550 C CA . CYS A 1 196 ? -12.999 4.310 13.685 1.00 96.81 196 CYS A CA 1
ATOM 1551 C C . CYS A 1 196 ? -11.941 5.403 13.850 1.00 96.81 196 CYS A C 1
ATOM 1553 O O . CYS A 1 196 ? -11.040 5.216 14.657 1.00 96.81 196 CYS A O 1
ATOM 1555 N N . VAL A 1 197 ? -12.036 6.531 13.137 1.00 96.94 197 VAL A N 1
ATOM 1556 C CA . VAL A 1 197 ? -11.048 7.619 13.268 1.00 96.94 197 VAL A CA 1
ATOM 1557 C C . VAL A 1 197 ? -11.131 8.250 14.660 1.00 96.94 197 VAL A C 1
ATOM 1559 O O . VAL A 1 197 ? -10.137 8.306 15.381 1.00 96.94 197 VAL A O 1
ATOM 1562 N N . HIS A 1 198 ? -12.336 8.632 15.082 1.00 95.00 198 HIS A N 1
ATOM 1563 C CA . HIS A 1 198 ? -12.576 9.209 16.403 1.00 95.00 198 HIS A CA 1
ATOM 1564 C C . HIS A 1 198 ? -12.243 8.216 17.526 1.00 95.00 198 HIS A C 1
ATOM 1566 O O . HIS A 1 198 ? -11.569 8.577 18.490 1.00 95.00 198 HIS A O 1
ATOM 1572 N N . LEU A 1 199 ? -12.646 6.947 17.381 1.00 96.38 199 LEU A N 1
ATOM 1573 C CA . LEU A 1 199 ? -12.303 5.894 18.342 1.00 96.38 199 LEU A CA 1
ATOM 1574 C C . LEU A 1 199 ? -10.795 5.652 18.424 1.00 96.38 199 LEU A C 1
ATOM 1576 O O . LEU A 1 199 ? -10.281 5.442 19.517 1.00 96.38 199 LEU A O 1
ATOM 1580 N N . TYR A 1 200 ? -10.077 5.719 17.301 1.00 97.75 200 TYR A N 1
ATOM 1581 C CA . TYR A 1 200 ? -8.619 5.635 17.283 1.00 97.75 200 TYR A CA 1
ATOM 1582 C C . TYR A 1 200 ? -7.983 6.791 18.066 1.00 97.75 200 TYR A C 1
ATOM 1584 O O . TYR A 1 200 ? -7.105 6.557 18.891 1.00 97.75 200 TYR A O 1
ATOM 1592 N N . MET A 1 201 ? -8.445 8.028 17.857 1.00 96.56 201 MET A N 1
ATOM 1593 C CA . MET A 1 201 ? -7.932 9.209 18.566 1.00 96.56 201 MET A CA 1
ATOM 1594 C C . MET A 1 201 ? -8.176 9.131 20.078 1.00 96.56 201 MET A C 1
ATOM 1596 O O . MET A 1 201 ? -7.274 9.424 20.866 1.00 96.56 201 MET A O 1
ATOM 1600 N N . MET A 1 202 ? -9.377 8.708 20.487 1.00 95.50 202 MET A N 1
ATOM 1601 C CA . MET A 1 202 ? -9.710 8.485 21.896 1.00 95.50 202 MET A CA 1
ATOM 1602 C C . MET A 1 202 ? -8.859 7.359 22.492 1.00 95.50 202 MET A C 1
ATOM 1604 O O . MET A 1 202 ? -8.273 7.532 23.555 1.00 95.50 202 MET A O 1
ATOM 1608 N N . ALA A 1 203 ? -8.731 6.229 21.792 1.00 96.75 203 ALA A N 1
ATOM 1609 C CA . ALA A 1 203 ? -7.918 5.103 22.242 1.00 96.75 203 ALA A CA 1
ATOM 1610 C C . ALA A 1 203 ? -6.430 5.467 22.372 1.00 96.75 203 ALA A C 1
ATOM 1612 O O . ALA A 1 203 ? -5.774 5.009 23.299 1.00 96.75 203 ALA A O 1
ATOM 1613 N N . ASP A 1 204 ? -5.901 6.316 21.489 1.00 96.56 204 ASP A N 1
ATOM 1614 C CA . ASP A 1 204 ? -4.533 6.837 21.581 1.00 96.56 204 ASP A CA 1
ATOM 1615 C C . ASP A 1 204 ? -4.362 7.787 22.778 1.00 96.56 204 ASP A C 1
ATOM 1617 O O . ASP A 1 204 ? -3.370 7.708 23.496 1.00 96.56 204 ASP A O 1
ATOM 1621 N N . THR A 1 205 ? -5.362 8.632 23.044 1.00 95.38 205 THR A N 1
ATOM 1622 C CA . THR A 1 205 ? -5.355 9.585 24.169 1.00 95.38 205 THR A CA 1
ATOM 1623 C C . THR A 1 205 ? -5.420 8.873 25.519 1.00 95.38 205 THR A C 1
ATOM 1625 O O . THR A 1 205 ? -4.693 9.230 26.444 1.00 95.38 205 THR A O 1
ATOM 1628 N N . TYR A 1 206 ? -6.258 7.841 25.627 1.00 94.69 206 TYR A N 1
ATOM 1629 C CA . TYR A 1 206 ? -6.451 7.072 26.857 1.00 94.69 206 TYR A CA 1
ATOM 1630 C C . TYR A 1 206 ? -5.571 5.817 26.939 1.00 94.69 206 TYR A C 1
ATOM 1632 O O . TYR A 1 206 ? -5.681 5.059 27.894 1.00 94.69 206 TYR A O 1
ATOM 1640 N N . VAL A 1 207 ? -4.671 5.591 25.975 1.00 95.12 207 VAL A N 1
ATOM 1641 C CA . VAL A 1 207 ? -3.734 4.451 25.957 1.00 95.12 207 VAL A CA 1
ATOM 1642 C C . VAL A 1 207 ? -4.459 3.090 26.009 1.00 95.12 207 VAL A C 1
ATOM 1644 O O . VAL A 1 207 ? -4.090 2.173 26.741 1.00 95.12 207 VAL A O 1
ATOM 1647 N N . ILE A 1 208 ? -5.517 2.954 25.207 1.00 95.81 208 ILE A N 1
ATOM 1648 C CA . ILE A 1 208 ? -6.301 1.724 25.039 1.00 95.81 208 ILE A CA 1
ATOM 1649 C C . ILE A 1 208 ? -5.773 0.976 23.806 1.00 95.81 208 ILE A C 1
ATOM 1651 O O . ILE A 1 208 ? -6.329 1.082 22.708 1.00 95.81 208 ILE A O 1
ATOM 1655 N N . SER A 1 209 ? -4.676 0.233 23.973 1.00 95.56 209 SER A N 1
ATOM 1656 C CA . SER A 1 209 ? -3.936 -0.396 22.865 1.00 95.56 209 SER A CA 1
ATOM 1657 C C . SER A 1 209 ? -4.807 -1.292 21.979 1.00 95.56 209 SER A C 1
ATOM 1659 O O . SER A 1 209 ? -4.829 -1.111 20.765 1.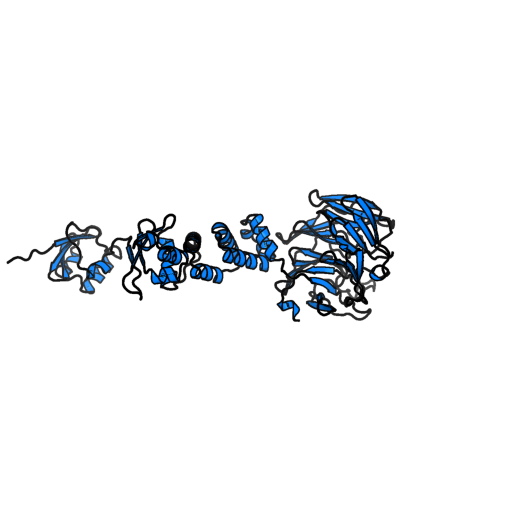00 95.56 209 SER A O 1
ATOM 1661 N N . ASP A 1 210 ? -5.606 -2.183 22.568 1.00 95.25 210 ASP A N 1
ATOM 1662 C CA . ASP A 1 210 ? -6.414 -3.156 21.818 1.00 95.25 210 ASP A CA 1
ATOM 1663 C C . ASP A 1 210 ? -7.475 -2.511 20.914 1.00 95.25 210 ASP A C 1
ATOM 1665 O O . ASP A 1 210 ? -7.834 -3.071 19.871 1.00 95.25 210 ASP A O 1
ATOM 1669 N N . LEU A 1 211 ? -8.015 -1.359 21.329 1.00 96.56 211 LEU A N 1
ATOM 1670 C CA . LEU A 1 211 ? -8.981 -0.585 20.549 1.00 96.56 211 LEU A CA 1
ATOM 1671 C C . LEU A 1 211 ? -8.264 0.259 19.492 1.00 96.56 211 LEU A C 1
ATOM 1673 O O . LEU A 1 211 ? -8.723 0.310 18.350 1.00 96.56 211 LEU A O 1
ATOM 1677 N N . LYS A 1 212 ? -7.122 0.865 19.851 1.00 97.56 212 LYS A N 1
ATOM 1678 C CA . LYS A 1 212 ? -6.266 1.618 18.926 1.00 97.56 212 LYS A CA 1
ATOM 1679 C C . LYS A 1 212 ? -5.830 0.733 17.758 1.00 97.56 212 LYS A C 1
ATOM 1681 O O . LYS A 1 212 ? -6.018 1.113 16.606 1.00 97.56 212 LYS A O 1
ATOM 1686 N N . GLU A 1 213 ? -5.313 -0.461 18.039 1.00 96.75 213 GLU A N 1
ATOM 1687 C CA . GLU A 1 213 ? -4.879 -1.426 17.025 1.00 96.75 213 GLU A CA 1
ATOM 1688 C C . GLU A 1 213 ? -6.041 -1.875 16.135 1.00 96.75 213 GLU A C 1
ATOM 1690 O O . GLU A 1 213 ? -5.927 -1.845 14.910 1.00 96.75 213 GLU A O 1
ATOM 1695 N N . ALA A 1 214 ? -7.190 -2.225 16.721 1.00 97.19 214 ALA A N 1
ATOM 1696 C CA . ALA A 1 214 ? -8.366 -2.632 15.953 1.00 97.19 214 ALA A CA 1
ATOM 1697 C C . ALA A 1 214 ? -8.859 -1.519 15.011 1.00 97.19 214 ALA A C 1
ATOM 1699 O O . ALA A 1 214 ? -9.149 -1.776 13.840 1.00 97.19 214 ALA A O 1
ATOM 1700 N N . ALA A 1 215 ? -8.908 -0.275 15.497 1.00 97.94 215 ALA A N 1
ATOM 1701 C CA . ALA A 1 215 ? -9.277 0.885 14.695 1.00 97.94 215 ALA A CA 1
ATOM 1702 C C . ALA A 1 215 ? -8.247 1.174 13.592 1.00 97.94 215 ALA A C 1
ATOM 1704 O O . ALA A 1 215 ? -8.634 1.441 12.452 1.00 97.94 215 ALA A O 1
ATOM 1705 N N . ALA A 1 216 ? -6.950 1.046 13.894 1.00 97.44 216 ALA A N 1
ATOM 1706 C CA . ALA A 1 216 ? -5.874 1.189 12.918 1.00 97.44 216 ALA A CA 1
ATOM 1707 C C . ALA A 1 216 ? -5.979 0.153 11.797 1.00 97.44 216 ALA A C 1
ATOM 1709 O O . ALA A 1 216 ? -5.899 0.514 10.625 1.00 97.44 216 ALA A O 1
ATOM 1710 N N . HIS A 1 217 ? -6.212 -1.116 12.143 1.00 95.50 217 HIS A N 1
ATOM 1711 C CA . HIS A 1 217 ? -6.387 -2.198 11.179 1.00 95.50 217 HIS A CA 1
ATOM 1712 C C . HIS A 1 217 ? -7.606 -1.975 10.284 1.00 95.50 217 HIS A C 1
ATOM 1714 O O . HIS A 1 217 ? -7.495 -2.098 9.065 1.00 95.50 217 HIS A O 1
ATOM 1720 N N . LEU A 1 218 ? -8.746 -1.570 10.854 1.00 96.56 218 LEU A N 1
ATOM 1721 C CA . LEU A 1 218 ? -9.940 -1.274 10.064 1.00 96.56 218 LEU A CA 1
ATOM 1722 C C . LEU A 1 218 ? -9.707 -0.114 9.084 1.00 96.56 218 LEU A C 1
ATOM 1724 O O . LEU A 1 218 ? -10.143 -0.180 7.927 1.00 96.56 218 LEU A O 1
ATOM 1728 N N . MET A 1 219 ? -9.010 0.937 9.528 1.00 97.38 219 MET A N 1
ATOM 1729 C CA . MET A 1 219 ? -8.619 2.047 8.661 1.00 97.38 219 MET A CA 1
ATOM 1730 C C . MET A 1 219 ? -7.633 1.602 7.581 1.00 97.38 219 MET A C 1
ATOM 1732 O O . MET A 1 219 ? -7.830 1.924 6.412 1.00 97.38 219 MET A O 1
ATOM 1736 N N . GLY A 1 220 ? -6.618 0.815 7.934 1.00 95.94 220 GLY A N 1
ATOM 1737 C CA . GLY A 1 220 ? -5.618 0.286 7.011 1.00 95.94 220 GLY A CA 1
ATOM 1738 C C . GLY A 1 220 ? -6.211 -0.608 5.930 1.00 95.94 220 GLY A C 1
ATOM 1739 O O . GLY A 1 220 ? -5.918 -0.430 4.748 1.00 95.94 220 GLY A O 1
ATOM 1740 N N . ASP A 1 221 ? -7.125 -1.506 6.286 1.00 94.19 221 ASP A N 1
ATOM 1741 C CA . ASP A 1 221 ? -7.835 -2.359 5.329 1.00 94.19 221 ASP A CA 1
ATOM 1742 C C . ASP A 1 221 ? -8.688 -1.528 4.353 1.00 94.19 221 ASP A C 1
ATOM 1744 O O . ASP A 1 221 ? -8.970 -1.950 3.232 1.00 94.19 221 ASP A O 1
ATOM 1748 N N . ASN A 1 222 ? -9.060 -0.303 4.734 1.00 95.06 222 ASN A N 1
ATOM 1749 C CA . ASN A 1 222 ? -9.818 0.659 3.935 1.00 95.06 222 ASN A CA 1
ATOM 1750 C C . ASN A 1 222 ? -9.008 1.913 3.565 1.00 95.06 222 ASN A C 1
ATOM 1752 O O . ASN A 1 222 ? -9.595 2.953 3.279 1.00 95.06 222 ASN A O 1
ATOM 1756 N N . TYR A 1 223 ? -7.678 1.826 3.534 1.00 95.88 223 TYR A N 1
ATOM 1757 C CA . TYR A 1 223 ? -6.810 3.008 3.548 1.00 95.88 223 TYR A CA 1
ATOM 1758 C C . TYR A 1 223 ? -7.077 4.017 2.430 1.00 95.88 223 TYR A C 1
ATOM 1760 O O . TYR A 1 223 ? -7.186 5.199 2.722 1.00 95.88 223 TYR A O 1
ATOM 1768 N N . LEU A 1 224 ? -7.279 3.587 1.176 1.00 94.00 224 LEU A N 1
ATOM 1769 C CA . LEU A 1 224 ? -7.594 4.521 0.082 1.00 94.00 224 LEU A CA 1
ATOM 1770 C C . LEU A 1 224 ? -8.902 5.294 0.307 1.00 94.00 224 LEU A C 1
ATOM 1772 O O . LEU A 1 224 ? -8.999 6.445 -0.105 1.00 94.00 224 LEU A O 1
ATOM 1776 N N . LYS A 1 225 ? -9.902 4.685 0.964 1.00 93.69 225 LYS A N 1
ATOM 1777 C CA . LYS A 1 225 ? -11.149 5.373 1.340 1.00 93.69 225 LYS A CA 1
ATOM 1778 C C . LYS A 1 225 ? -10.847 6.489 2.339 1.00 93.69 225 LYS A C 1
ATOM 1780 O O . LYS A 1 225 ? -11.355 7.592 2.177 1.00 93.69 225 LYS A O 1
ATOM 1785 N N . PHE A 1 226 ? -10.027 6.196 3.347 1.00 95.88 226 PHE A N 1
ATOM 1786 C CA . PHE A 1 226 ? -9.676 7.150 4.397 1.00 95.88 226 PHE A CA 1
ATOM 1787 C C . PHE A 1 226 ? -8.729 8.245 3.910 1.00 95.88 226 PHE A C 1
ATOM 1789 O O . PHE A 1 226 ? -8.970 9.407 4.207 1.00 95.88 226 PHE A O 1
ATOM 1796 N N . LEU A 1 227 ? -7.739 7.919 3.076 1.00 93.94 227 LEU A N 1
ATOM 1797 C CA . LEU A 1 227 ? -6.849 8.901 2.444 1.00 93.94 227 LEU A CA 1
ATOM 1798 C C . LEU A 1 227 ? -7.598 9.986 1.660 1.00 93.94 227 LEU A C 1
ATOM 1800 O O . LEU A 1 227 ? -7.075 11.077 1.486 1.00 93.94 227 LEU A O 1
ATOM 1804 N N . ARG A 1 228 ? -8.803 9.679 1.173 1.00 93.62 228 ARG A N 1
ATOM 1805 C CA . ARG A 1 228 ? -9.665 10.596 0.413 1.00 93.62 228 ARG A CA 1
ATOM 1806 C C . ARG A 1 228 ? -10.738 11.269 1.278 1.00 93.62 228 ARG A C 1
ATOM 1808 O O . ARG A 1 228 ? -11.645 11.896 0.738 1.00 93.62 228 ARG A O 1
ATOM 1815 N N . SER A 1 229 ? -10.700 11.074 2.596 1.00 94.25 229 SER A N 1
ATOM 1816 C CA . SER A 1 229 ? -11.698 11.590 3.535 1.00 94.25 229 SER A CA 1
ATOM 1817 C C . SER A 1 229 ? -11.117 12.696 4.410 1.00 94.25 229 SER A C 1
ATOM 1819 O O . SER A 1 229 ? -10.026 12.541 4.950 1.00 94.25 229 SER A O 1
ATOM 1821 N N . GLU A 1 230 ? -11.891 13.761 4.618 1.00 92.56 230 GLU A N 1
ATOM 1822 C CA . GLU A 1 230 ? -11.498 14.902 5.459 1.00 92.56 230 GLU A CA 1
ATOM 1823 C C . GLU A 1 230 ? -11.242 14.482 6.916 1.00 92.56 230 GLU A C 1
ATOM 1825 O O . GLU A 1 230 ? -10.295 14.942 7.540 1.00 92.56 230 GLU A O 1
ATOM 1830 N N . VAL A 1 231 ? -12.015 13.521 7.438 1.00 93.56 231 VAL A N 1
ATOM 1831 C CA . VAL A 1 231 ? -11.868 13.027 8.821 1.00 93.56 231 VAL A CA 1
ATOM 1832 C C . VAL A 1 231 ? -10.484 12.402 9.054 1.00 93.56 231 VAL A C 1
ATOM 1834 O O . VAL A 1 231 ? -9.944 12.464 10.151 1.00 93.56 231 VAL A O 1
ATOM 1837 N N . PHE A 1 232 ? -9.858 11.818 8.027 1.00 94.50 232 PHE A N 1
ATOM 1838 C CA . PHE A 1 232 ? -8.506 11.262 8.155 1.00 94.50 232 PHE A CA 1
ATOM 1839 C C . PHE A 1 232 ? -7.420 12.348 8.244 1.00 94.50 232 PHE A C 1
ATOM 1841 O O . PHE A 1 232 ? -6.330 12.092 8.764 1.00 94.50 232 PHE A O 1
ATOM 1848 N N . GLU A 1 233 ? -7.705 13.567 7.774 1.00 92.31 233 GLU A N 1
ATOM 184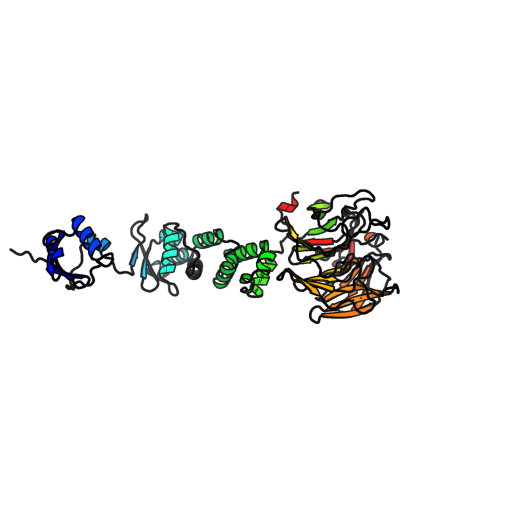9 C CA . GLU A 1 233 ? -6.797 14.710 7.908 1.00 92.31 233 GLU A CA 1
ATOM 1850 C C . GLU A 1 233 ? -6.667 15.175 9.366 1.00 92.31 233 GLU A C 1
ATOM 1852 O O . GLU A 1 233 ? -5.620 15.717 9.729 1.00 92.31 233 GLU A O 1
ATOM 1857 N N . GLU A 1 234 ? -7.667 14.886 10.212 1.00 94.38 234 GLU A N 1
ATOM 1858 C CA . GLU A 1 234 ? -7.664 15.180 11.654 1.00 94.38 234 GLU A CA 1
ATOM 1859 C C . GLU A 1 234 ? -6.589 14.392 12.422 1.00 94.38 234 GLU A C 1
ATOM 1861 O O . GLU A 1 234 ? -6.130 14.824 13.482 1.00 94.38 234 GLU A O 1
ATOM 1866 N N . LEU A 1 235 ? -6.149 13.245 11.888 1.00 96.12 235 LEU A N 1
ATOM 1867 C CA . LEU A 1 235 ? -5.073 12.457 12.482 1.00 96.12 235 LEU A CA 1
ATOM 1868 C C . LEU A 1 235 ? -3.719 13.159 12.334 1.00 96.12 235 LEU A C 1
ATOM 1870 O O . LEU A 1 235 ? -3.353 13.665 11.271 1.00 96.12 235 LEU A O 1
ATOM 1874 N N . ARG A 1 236 ? -2.906 13.099 13.391 1.00 96.50 236 ARG A N 1
ATOM 1875 C CA . ARG A 1 236 ? -1.506 13.550 13.364 1.00 96.50 236 ARG A CA 1
ATOM 1876 C C . ARG A 1 236 ? -0.689 12.704 12.383 1.00 96.50 236 ARG A C 1
ATOM 1878 O O . ARG A 1 236 ? -1.025 11.556 12.105 1.00 96.50 236 ARG A O 1
ATOM 1885 N N . GLU A 1 237 ? 0.431 13.233 11.892 1.00 94.56 237 GLU A N 1
ATOM 1886 C CA . GLU A 1 237 ? 1.288 12.507 10.939 1.00 94.56 237 GLU A CA 1
ATOM 1887 C C . GLU A 1 237 ? 1.764 11.148 11.478 1.00 94.56 237 GLU A C 1
ATOM 1889 O O . GLU A 1 237 ? 1.688 10.148 10.768 1.00 94.56 237 GLU A O 1
ATOM 1894 N N . GLU A 1 238 ? 2.152 11.090 12.754 1.00 95.75 238 GLU A N 1
ATOM 1895 C CA . GLU A 1 238 ? 2.522 9.847 13.444 1.00 95.75 238 GLU A CA 1
ATOM 1896 C C . GLU A 1 238 ? 1.377 8.823 13.434 1.00 95.75 238 GLU A C 1
ATOM 1898 O O . GLU A 1 238 ? 1.569 7.663 13.080 1.00 95.75 238 GLU A O 1
ATOM 1903 N N . GLN A 1 239 ? 0.155 9.278 13.719 1.00 96.62 239 GLN A N 1
ATOM 1904 C CA . GLN A 1 239 ? -1.042 8.439 13.725 1.00 96.62 239 GLN A CA 1
ATOM 1905 C C . GLN A 1 239 ? -1.387 7.923 12.322 1.00 96.62 239 GLN A C 1
ATOM 1907 O O . GLN A 1 239 ? -1.744 6.758 12.158 1.00 96.62 239 GLN A O 1
ATOM 1912 N N . ARG A 1 240 ? -1.250 8.763 11.289 1.00 96.31 240 ARG A N 1
ATOM 1913 C CA . ARG A 1 240 ? -1.439 8.338 9.894 1.00 96.31 240 ARG A CA 1
ATOM 1914 C C . ARG A 1 240 ? -0.403 7.302 9.473 1.00 96.31 240 ARG A C 1
ATOM 1916 O O . ARG A 1 240 ? -0.735 6.387 8.718 1.00 96.31 240 ARG A O 1
ATOM 1923 N N . GLU A 1 241 ? 0.832 7.429 9.951 1.00 95.62 241 GLU A N 1
ATOM 1924 C CA . GLU A 1 241 ? 1.888 6.459 9.676 1.00 95.62 241 GLU A CA 1
ATOM 1925 C C . GLU A 1 241 ? 1.642 5.125 10.396 1.00 95.62 241 GLU A C 1
ATOM 1927 O O . GLU A 1 241 ? 1.859 4.070 9.802 1.00 95.62 241 GLU A O 1
ATOM 1932 N N . ASP A 1 242 ? 1.112 5.145 11.621 1.00 95.56 242 ASP A N 1
ATOM 1933 C CA . ASP A 1 242 ? 0.677 3.934 12.327 1.00 95.56 242 ASP A CA 1
ATOM 1934 C C . ASP A 1 242 ? -0.399 3.182 11.535 1.00 95.56 242 ASP A C 1
ATOM 1936 O O . ASP A 1 242 ? -0.257 1.986 11.274 1.00 95.56 242 ASP A O 1
ATOM 1940 N N . VAL A 1 243 ? -1.428 3.890 11.054 1.00 96.81 243 VAL A N 1
ATOM 1941 C CA . VAL A 1 243 ? -2.464 3.305 10.187 1.00 96.81 243 VAL A CA 1
ATOM 1942 C C . VAL A 1 243 ? -1.858 2.748 8.901 1.00 96.81 243 VAL A C 1
ATOM 1944 O O . VAL A 1 243 ? -2.175 1.630 8.499 1.00 96.81 243 VAL A O 1
ATOM 1947 N N . ARG A 1 244 ? -0.958 3.493 8.255 1.00 95.50 244 ARG A N 1
ATOM 1948 C CA . ARG A 1 244 ? -0.300 3.074 7.012 1.00 95.50 244 ARG A CA 1
ATOM 1949 C C . ARG A 1 244 ? 0.495 1.782 7.189 1.00 95.50 244 ARG A C 1
ATOM 1951 O O . ARG A 1 244 ? 0.384 0.883 6.355 1.00 95.50 244 ARG A O 1
ATOM 1958 N N . LYS A 1 245 ? 1.251 1.657 8.285 1.00 94.44 245 LYS A N 1
ATOM 1959 C CA . LYS A 1 245 ? 2.039 0.456 8.607 1.00 94.44 245 LYS A CA 1
ATOM 1960 C C . LYS A 1 245 ? 1.176 -0.792 8.717 1.00 94.44 245 LYS A C 1
ATOM 1962 O O . LYS A 1 245 ? 1.642 -1.864 8.346 1.00 94.44 245 LYS A O 1
ATOM 1967 N N . THR A 1 246 ? -0.085 -0.669 9.138 1.00 94.12 246 THR A N 1
ATOM 1968 C CA . THR A 1 246 ? -0.978 -1.834 9.216 1.00 94.12 246 THR A CA 1
ATOM 1969 C C . THR A 1 246 ? -1.200 -2.507 7.857 1.00 94.12 246 THR A C 1
ATOM 1971 O O . THR A 1 246 ? -1.492 -3.699 7.823 1.00 94.12 246 THR A O 1
ATOM 1974 N N . ARG A 1 247 ? -1.018 -1.807 6.725 1.00 93.25 247 ARG A N 1
ATOM 1975 C CA . ARG A 1 247 ? -1.149 -2.406 5.382 1.00 93.25 247 ARG A CA 1
ATOM 1976 C C . ARG A 1 247 ? -0.033 -3.375 5.016 1.00 93.25 247 ARG A C 1
ATOM 1978 O O . ARG A 1 247 ? -0.216 -4.198 4.116 1.00 93.25 247 ARG A O 1
ATOM 1985 N N . VAL A 1 248 ? 1.100 -3.286 5.700 1.00 88.50 248 VAL A N 1
ATOM 1986 C CA . VAL A 1 248 ? 2.200 -4.236 5.580 1.00 88.50 248 VAL A CA 1
ATOM 1987 C C . VAL A 1 248 ? 1.859 -5.451 6.441 1.00 88.50 248 VAL A C 1
ATOM 1989 O O . VAL A 1 248 ? 1.573 -5.317 7.628 1.00 88.50 248 VAL A O 1
ATOM 1992 N N . ARG A 1 249 ? 1.850 -6.648 5.846 1.00 83.56 249 ARG A N 1
ATOM 1993 C CA . ARG A 1 249 ? 1.603 -7.902 6.581 1.00 83.56 249 ARG A CA 1
ATOM 1994 C C . ARG A 1 249 ? 2.925 -8.619 6.888 1.00 83.56 249 ARG A C 1
ATOM 1996 O O . ARG A 1 249 ? 3.936 -8.309 6.264 1.00 83.56 249 ARG A O 1
ATOM 2003 N N . PRO A 1 250 ? 2.947 -9.588 7.821 1.00 83.25 250 PRO A N 1
ATOM 2004 C CA . PRO A 1 250 ? 4.181 -10.296 8.168 1.00 83.25 250 PRO A CA 1
ATOM 2005 C C . PRO A 1 250 ? 4.806 -11.056 6.993 1.00 83.25 250 PRO A C 1
ATOM 2007 O O . PRO A 1 250 ? 6.024 -11.156 6.899 1.00 83.25 250 PRO A O 1
ATOM 2010 N N . GLN A 1 251 ? 3.977 -11.584 6.089 1.00 85.19 251 GLN A N 1
ATOM 2011 C CA . GLN A 1 251 ? 4.434 -12.382 4.960 1.00 85.19 251 GLN A CA 1
ATOM 2012 C C . GLN A 1 251 ? 4.432 -11.554 3.676 1.00 85.19 251 GLN A C 1
ATOM 2014 O O . GLN A 1 251 ? 3.389 -11.059 3.241 1.00 85.19 251 GLN A O 1
ATOM 2019 N N . LYS A 1 252 ? 5.613 -11.420 3.073 1.00 90.06 252 LYS A N 1
ATOM 2020 C CA . LYS A 1 252 ? 5.803 -10.820 1.752 1.00 90.06 252 LYS A CA 1
ATOM 2021 C C . LYS A 1 252 ? 6.044 -11.892 0.706 1.00 90.06 252 LYS A C 1
ATOM 2023 O O . LYS A 1 252 ? 6.575 -12.956 1.015 1.00 90.06 252 LYS A O 1
ATOM 2028 N N . PHE A 1 253 ? 5.675 -11.578 -0.524 1.00 92.88 253 PHE A N 1
ATOM 2029 C CA . PHE A 1 253 ? 5.783 -12.485 -1.650 1.00 92.88 253 PHE A CA 1
ATOM 2030 C C . PHE A 1 253 ? 6.502 -11.822 -2.813 1.00 92.88 253 PHE A C 1
ATOM 2032 O O . PHE A 1 253 ? 6.276 -10.646 -3.110 1.00 92.88 253 PHE A O 1
ATOM 2039 N N . LEU A 1 254 ? 7.324 -12.620 -3.494 1.00 94.50 254 LEU A N 1
ATOM 2040 C CA . LEU A 1 254 ? 7.755 -12.326 -4.849 1.00 94.50 254 LEU A CA 1
ATOM 2041 C C . LEU A 1 254 ? 6.542 -12.489 -5.759 1.00 94.50 254 LEU A C 1
ATOM 2043 O O . LEU A 1 254 ? 6.006 -13.590 -5.887 1.00 94.50 254 LEU A O 1
ATOM 2047 N N . CYS A 1 255 ? 6.123 -11.395 -6.377 1.00 94.44 255 CYS A N 1
ATOM 2048 C CA . CYS A 1 255 ? 5.000 -11.366 -7.291 1.00 94.44 255 CYS A CA 1
ATOM 2049 C C . CYS A 1 255 ? 5.459 -10.983 -8.692 1.00 94.44 255 CYS A C 1
ATOM 2051 O O . CYS A 1 255 ? 6.447 -10.271 -8.887 1.00 94.44 255 CYS A O 1
ATOM 2053 N N . ALA A 1 256 ? 4.710 -11.456 -9.674 1.00 91.44 256 ALA A N 1
ATOM 2054 C CA . ALA A 1 256 ? 4.952 -11.173 -11.068 1.00 91.44 256 ALA A CA 1
ATOM 2055 C C . ALA A 1 256 ? 3.642 -11.080 -11.835 1.00 91.44 256 ALA A C 1
ATOM 2057 O O . ALA A 1 256 ? 2.597 -11.561 -11.388 1.00 91.44 256 ALA A O 1
ATOM 2058 N N . VAL A 1 257 ? 3.712 -10.466 -13.009 1.00 88.12 257 VAL A N 1
ATOM 2059 C CA . VAL A 1 257 ? 2.554 -10.340 -13.882 1.00 88.12 257 VAL A CA 1
ATOM 2060 C C . VAL A 1 257 ? 2.707 -11.186 -15.121 1.00 88.12 257 VAL A C 1
ATOM 2062 O O . VAL A 1 257 ? 3.652 -11.004 -15.885 1.00 88.12 257 VAL A O 1
ATOM 2065 N N . ASN A 1 258 ? 1.730 -12.057 -15.340 1.00 82.50 258 ASN A N 1
ATOM 2066 C CA . ASN A 1 258 ? 1.593 -12.818 -16.562 1.00 82.50 258 ASN A CA 1
ATOM 2067 C C . ASN A 1 258 ? 0.769 -11.987 -17.550 1.00 82.50 258 ASN A C 1
ATOM 2069 O O . ASN A 1 258 ? -0.399 -11.671 -17.309 1.00 82.50 258 ASN A O 1
ATOM 2073 N N . THR A 1 259 ? 1.385 -11.611 -18.668 1.00 73.94 259 THR A N 1
ATOM 2074 C CA . THR A 1 259 ? 0.735 -10.802 -19.709 1.00 73.94 259 THR A CA 1
ATOM 2075 C C . THR A 1 259 ? -0.088 -11.639 -20.695 1.00 73.94 259 THR A C 1
ATOM 2077 O O . THR A 1 259 ? -0.646 -11.095 -21.650 1.00 73.94 259 THR A O 1
ATOM 2080 N N . GLY A 1 260 ? -0.216 -12.948 -20.451 1.00 64.88 260 GLY A N 1
ATOM 2081 C CA . GLY A 1 260 ? -1.016 -13.868 -21.252 1.00 64.88 260 GLY A CA 1
ATOM 2082 C C . GLY A 1 260 ? -0.340 -14.313 -22.549 1.00 64.88 260 GLY A C 1
ATOM 2083 O O . GLY A 1 260 ? -1.023 -14.805 -23.438 1.00 64.88 260 GLY A O 1
ATOM 2084 N N . TYR A 1 261 ? 0.979 -14.154 -22.692 1.00 61.56 261 TYR A N 1
ATOM 2085 C CA . TYR A 1 261 ? 1.746 -14.655 -23.843 1.00 61.56 261 TYR A CA 1
ATOM 2086 C C . TYR A 1 261 ? 2.711 -15.759 -23.403 1.00 61.56 261 TYR A C 1
ATOM 2088 O O . TYR A 1 261 ? 3.924 -15.580 -23.463 1.00 61.56 261 TYR A O 1
ATOM 2096 N N . VAL A 1 262 ? 2.159 -16.892 -22.958 1.00 56.41 262 VAL A N 1
ATOM 2097 C CA . VAL A 1 262 ? 2.928 -18.053 -22.470 1.00 56.41 262 VAL A CA 1
ATOM 2098 C C . VAL A 1 262 ? 3.792 -18.646 -23.594 1.00 56.41 262 VAL A C 1
ATOM 2100 O O . VAL A 1 262 ? 4.992 -18.831 -23.419 1.00 56.41 262 VAL A O 1
ATOM 2103 N N . THR A 1 263 ? 3.218 -18.859 -24.784 1.00 55.81 263 THR A N 1
ATOM 2104 C CA . THR A 1 263 ? 3.938 -19.248 -26.009 1.00 55.81 263 THR A CA 1
ATOM 2105 C C . THR A 1 263 ? 3.344 -18.487 -27.190 1.00 55.81 263 THR A C 1
ATOM 2107 O O . THR A 1 263 ? 2.136 -18.344 -27.292 1.00 55.81 263 THR A O 1
ATOM 2110 N N . TRP A 1 264 ? 4.146 -17.947 -28.108 1.00 48.88 264 TRP A N 1
ATOM 2111 C CA . TRP A 1 264 ? 3.566 -17.389 -29.336 1.00 48.88 264 TRP A CA 1
ATOM 2112 C C . TRP A 1 264 ? 3.219 -18.543 -30.291 1.00 48.88 264 TRP A C 1
ATOM 2114 O O . TRP A 1 264 ? 4.098 -19.371 -30.537 1.00 48.88 264 TRP A O 1
ATOM 2124 N N . PRO A 1 265 ? 1.999 -18.622 -30.864 1.00 50.81 265 PRO A N 1
ATOM 2125 C CA . PRO A 1 265 ? 0.919 -17.624 -30.882 1.00 50.81 265 PRO A CA 1
ATOM 2126 C C . PRO A 1 265 ? -0.208 -17.827 -29.839 1.00 50.81 265 PRO A C 1
ATOM 2128 O O . PRO A 1 265 ? -1.240 -17.164 -29.941 1.00 50.81 265 PRO A O 1
ATOM 2131 N N . GLU A 1 266 ? -0.065 -18.736 -28.874 1.00 52.62 266 GLU A N 1
ATOM 2132 C CA . GLU A 1 266 ? -1.102 -19.081 -27.893 1.00 52.62 266 GLU A CA 1
ATOM 2133 C C . GLU A 1 266 ? -1.255 -18.024 -26.783 1.00 52.62 266 GLU A C 1
ATOM 2135 O O . GLU A 1 266 ? -0.331 -17.690 -26.038 1.00 52.62 266 GLU A O 1
ATOM 2140 N N . THR A 1 267 ? -2.469 -17.492 -26.642 1.00 63.06 267 THR A N 1
ATOM 2141 C CA . THR A 1 267 ? -2.809 -16.574 -25.550 1.00 63.06 267 THR A CA 1
ATOM 2142 C C . THR A 1 267 ? -3.198 -17.356 -24.295 1.00 63.06 267 THR A C 1
ATOM 2144 O O . THR A 1 267 ? -4.170 -18.110 -24.325 1.00 63.06 267 THR A O 1
ATOM 2147 N N . GLY A 1 268 ? -2.474 -17.148 -23.198 1.00 67.00 268 GLY A N 1
ATOM 2148 C CA . GLY A 1 268 ? -2.801 -17.639 -21.857 1.00 67.00 268 GLY A CA 1
ATOM 2149 C C . GLY A 1 268 ? -3.583 -16.621 -21.009 1.00 67.00 268 GLY A C 1
ATOM 2150 O O . GLY A 1 268 ? -3.853 -15.504 -21.467 1.00 67.00 268 GLY A O 1
ATOM 2151 N N . PRO A 1 269 ? -3.958 -16.990 -19.769 1.00 73.50 269 PRO A N 1
ATOM 2152 C CA . PRO A 1 269 ? -4.630 -16.085 -18.839 1.00 73.50 269 PRO A CA 1
ATOM 2153 C C . PRO A 1 269 ? -3.733 -14.896 -18.464 1.00 73.50 269 PRO A C 1
ATOM 2155 O O . PRO A 1 269 ? -2.510 -15.006 -18.403 1.00 73.50 269 PRO A O 1
ATOM 2158 N N . ARG A 1 270 ? -4.360 -13.738 -18.227 1.00 81.50 270 ARG A N 1
ATOM 2159 C CA . ARG A 1 270 ? -3.691 -12.521 -17.750 1.00 81.50 270 ARG A CA 1
ATOM 2160 C C . ARG A 1 270 ? -3.910 -12.408 -16.255 1.00 81.50 270 ARG A C 1
ATOM 2162 O O . ARG A 1 270 ? -5.031 -12.177 -15.809 1.00 81.50 270 ARG A O 1
ATOM 2169 N N . GLU A 1 271 ? -2.847 -12.566 -15.493 1.00 87.56 271 GLU A N 1
ATOM 2170 C CA . GLU A 1 271 ? -2.957 -12.837 -14.066 1.00 87.56 271 GLU A CA 1
ATOM 2171 C C . GLU A 1 271 ? -1.786 -12.251 -13.290 1.00 87.56 271 GLU A C 1
ATOM 2173 O O . GLU A 1 271 ? -0.663 -12.137 -13.787 1.00 87.56 271 GLU A O 1
ATOM 2178 N N . PHE A 1 272 ? -2.057 -11.873 -12.047 1.00 91.06 272 PHE A N 1
ATOM 2179 C CA . PHE A 1 272 ? -1.005 -11.668 -11.072 1.00 91.06 272 PHE A CA 1
ATOM 2180 C C . PHE A 1 272 ? -0.717 -12.976 -10.362 1.00 91.06 272 PHE A C 1
ATOM 2182 O O . PHE A 1 272 ? -1.618 -13.656 -9.860 1.00 91.06 272 PHE A O 1
ATOM 2189 N N . MET A 1 273 ? 0.570 -13.288 -10.298 1.00 92.06 273 MET A N 1
ATOM 2190 C CA . MET A 1 273 ? 1.072 -14.506 -9.702 1.00 92.06 273 MET A CA 1
ATOM 2191 C C . MET A 1 273 ? 2.031 -14.183 -8.569 1.00 92.06 273 MET A C 1
ATOM 2193 O O . MET A 1 273 ? 2.713 -13.159 -8.594 1.00 92.06 273 MET A O 1
ATOM 2197 N N . TYR A 1 274 ? 2.110 -15.076 -7.596 1.00 93.38 274 TYR A N 1
ATOM 2198 C CA . TYR A 1 274 ? 3.132 -15.072 -6.567 1.00 93.38 274 TYR A CA 1
ATOM 2199 C C . TYR A 1 274 ? 3.933 -16.370 -6.616 1.00 93.38 274 TYR A C 1
ATOM 2201 O O . TYR A 1 274 ? 3.440 -17.411 -7.054 1.00 93.38 274 TYR A O 1
ATOM 2209 N N . TYR A 1 275 ? 5.177 -16.298 -6.165 1.00 92.75 275 TYR A N 1
ATOM 2210 C CA . TYR A 1 275 ? 6.070 -17.440 -6.099 1.00 92.75 275 TYR A CA 1
ATOM 2211 C C . TYR A 1 275 ? 5.988 -18.114 -4.721 1.00 92.75 275 TYR A C 1
ATOM 2213 O O . TYR A 1 275 ? 6.356 -17.538 -3.688 1.00 92.75 275 TYR A O 1
ATOM 2221 N N . ASP A 1 276 ? 5.474 -19.344 -4.704 1.00 91.00 276 ASP A N 1
ATOM 2222 C CA . ASP A 1 276 ? 5.398 -20.209 -3.529 1.00 91.00 276 ASP A CA 1
ATOM 2223 C C . ASP A 1 276 ? 6.749 -20.902 -3.323 1.00 91.00 276 ASP A C 1
ATOM 2225 O O . ASP A 1 276 ? 7.047 -21.931 -3.930 1.00 91.00 276 ASP A O 1
ATOM 2229 N N . HIS A 1 277 ? 7.565 -20.332 -2.436 1.00 87.75 277 HIS A N 1
ATOM 2230 C CA . HIS A 1 27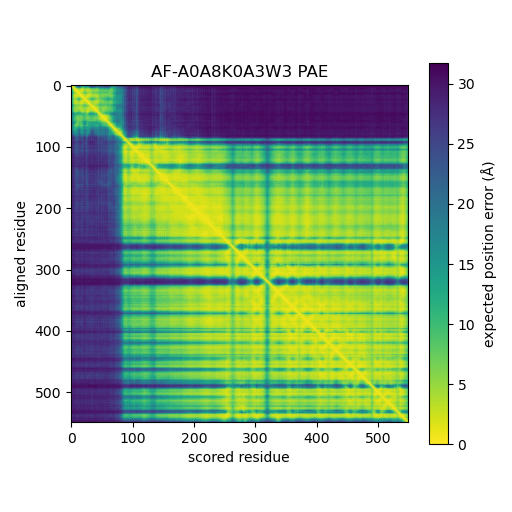7 ? 8.908 -20.829 -2.136 1.00 87.75 277 HIS A CA 1
ATOM 2231 C C . HIS A 1 277 ? 8.901 -22.251 -1.560 1.00 87.75 277 HIS A C 1
ATOM 2233 O O . HIS A 1 277 ? 9.882 -22.973 -1.710 1.00 87.75 277 HIS A O 1
ATOM 2239 N N . CYS A 1 278 ? 7.815 -22.670 -0.901 1.00 88.56 278 CYS A N 1
ATOM 2240 C CA . CYS A 1 278 ? 7.719 -24.001 -0.303 1.00 88.56 278 CYS A CA 1
ATOM 2241 C C . CYS A 1 278 ? 7.475 -25.085 -1.355 1.00 88.56 278 CYS A C 1
ATOM 2243 O O . CYS A 1 278 ? 7.849 -26.238 -1.144 1.00 88.56 278 CYS A O 1
ATOM 2245 N N . LYS A 1 279 ? 6.806 -24.731 -2.457 1.00 89.88 279 LYS A N 1
ATOM 2246 C CA . LYS A 1 279 ? 6.447 -25.662 -3.534 1.00 89.88 279 LYS A CA 1
ATOM 2247 C C . LYS A 1 279 ? 7.275 -25.480 -4.796 1.00 89.88 279 LYS A C 1
ATOM 2249 O O . LYS A 1 279 ? 7.076 -26.267 -5.714 1.00 89.88 279 LYS A O 1
ATOM 2254 N N . ASP A 1 280 ? 8.150 -24.474 -4.826 1.00 91.81 280 ASP A N 1
ATOM 2255 C CA . ASP A 1 280 ? 8.917 -24.091 -6.012 1.00 91.81 280 ASP A CA 1
ATOM 2256 C C . ASP A 1 280 ? 7.981 -23.952 -7.224 1.00 91.81 280 ASP A C 1
ATOM 2258 O O . ASP A 1 280 ? 8.062 -24.681 -8.209 1.00 91.81 280 ASP A O 1
ATOM 2262 N N . ALA A 1 281 ? 6.957 -23.102 -7.077 1.00 91.31 281 ALA A N 1
ATOM 2263 C CA . ALA A 1 281 ? 5.900 -22.972 -8.073 1.00 91.31 281 ALA A CA 1
ATOM 2264 C C . ALA A 1 281 ? 5.259 -21.582 -8.070 1.00 91.31 281 ALA A C 1
ATOM 2266 O O . ALA A 1 281 ? 5.073 -20.955 -7.025 1.00 91.31 281 ALA A O 1
ATOM 2267 N N . TRP A 1 282 ? 4.842 -21.135 -9.251 1.00 91.00 282 TRP A N 1
ATOM 2268 C CA . TRP A 1 282 ? 4.039 -19.928 -9.419 1.00 91.00 282 TRP A CA 1
ATOM 2269 C C . TRP A 1 282 ? 2.555 -20.224 -9.222 1.00 91.00 282 TRP A C 1
ATOM 2271 O O . TRP A 1 282 ? 2.034 -21.215 -9.732 1.00 91.00 282 TRP A O 1
ATOM 2281 N N . ARG A 1 283 ? 1.871 -19.346 -8.489 1.00 91.69 283 ARG A N 1
ATOM 2282 C CA . ARG A 1 283 ? 0.441 -19.444 -8.190 1.00 91.69 283 ARG A CA 1
ATOM 2283 C C . ARG A 1 283 ? -0.266 -18.141 -8.494 1.00 91.69 283 ARG A C 1
ATOM 2285 O O . ARG A 1 283 ? 0.247 -17.072 -8.182 1.00 91.69 283 ARG A O 1
ATOM 2292 N N . THR A 1 284 ? -1.461 -18.236 -9.049 1.00 90.81 284 THR A N 1
ATOM 2293 C CA . THR A 1 284 ? -2.302 -17.078 -9.351 1.00 90.81 284 THR A CA 1
ATOM 2294 C C . THR A 1 284 ? -3.035 -16.608 -8.104 1.00 90.81 284 THR A C 1
ATOM 2296 O O . THR A 1 284 ? -3.631 -17.420 -7.404 1.00 90.81 284 THR A O 1
ATOM 2299 N N . PHE A 1 285 ? -3.027 -15.299 -7.838 1.00 91.50 285 PHE A N 1
ATOM 2300 C CA . PHE A 1 285 ? -3.827 -14.714 -6.751 1.00 91.50 285 PHE A CA 1
ATOM 2301 C C . PHE A 1 285 ? -4.935 -13.778 -7.238 1.00 91.50 285 PHE A C 1
ATOM 2303 O O . PHE A 1 285 ? -5.893 -13.538 -6.507 1.00 91.50 285 PHE A O 1
ATOM 2310 N N . THR A 1 286 ? -4.843 -13.253 -8.462 1.00 91.12 286 THR A N 1
ATOM 2311 C CA . THR A 1 286 ? -5.948 -12.517 -9.088 1.00 91.12 286 THR A CA 1
ATOM 2312 C C . THR A 1 286 ? -5.786 -12.468 -10.604 1.00 91.12 286 THR A C 1
ATOM 2314 O O . THR A 1 286 ? -4.669 -12.488 -11.122 1.00 91.12 286 THR A O 1
ATOM 2317 N N . GLU A 1 287 ? -6.901 -12.365 -11.319 1.00 89.19 287 GLU A N 1
ATOM 2318 C CA . GLU A 1 287 ? -6.910 -12.095 -12.755 1.00 89.19 287 GLU A CA 1
ATOM 2319 C C . GLU A 1 287 ? -6.919 -10.586 -13.013 1.00 89.19 287 GLU A C 1
ATOM 2321 O O . GLU A 1 287 ? -7.489 -9.797 -12.254 1.00 89.19 287 GLU A O 1
ATOM 2326 N N . ILE A 1 288 ? -6.283 -10.175 -14.107 1.00 86.62 288 ILE A N 1
ATOM 2327 C CA . ILE A 1 288 ? -6.249 -8.774 -14.522 1.00 86.62 288 ILE A CA 1
ATOM 2328 C C . ILE A 1 288 ? -7.596 -8.426 -15.182 1.00 86.62 288 ILE A C 1
ATOM 2330 O O . ILE A 1 288 ? -8.021 -9.153 -16.086 1.00 86.62 288 ILE A O 1
ATOM 2334 N N . PRO A 1 289 ? -8.257 -7.310 -14.803 1.00 84.00 289 PRO A N 1
ATOM 2335 C CA . PRO A 1 289 ? -9.528 -6.901 -15.389 1.00 84.00 289 PRO A CA 1
ATOM 2336 C C . PRO A 1 289 ? -9.469 -6.853 -16.913 1.00 84.00 289 PRO A C 1
ATOM 2338 O O . PRO A 1 289 ? -8.486 -6.398 -17.498 1.00 84.00 289 PRO A O 1
ATOM 2341 N N . GLU A 1 290 ? -10.544 -7.267 -17.583 1.00 79.50 290 GLU A N 1
ATOM 2342 C CA . GLU A 1 290 ? -10.558 -7.339 -19.045 1.00 79.50 290 GLU A CA 1
ATOM 2343 C C . GLU A 1 290 ? -10.315 -5.971 -19.708 1.00 79.50 290 GLU A C 1
ATOM 2345 O O . GLU A 1 290 ? -9.713 -5.903 -20.785 1.00 79.50 290 GLU A O 1
ATOM 2350 N N . GLN A 1 291 ? -10.767 -4.906 -19.039 1.00 77.00 291 GLN A N 1
ATOM 2351 C CA . GLN A 1 291 ? -10.617 -3.506 -19.431 1.00 77.00 291 GLN A CA 1
ATOM 2352 C C . GLN A 1 291 ? -9.177 -3.003 -19.301 1.00 77.00 291 GLN A C 1
ATOM 2354 O O . GLN A 1 291 ? -8.818 -2.027 -19.955 1.00 77.00 291 GLN A O 1
ATOM 2359 N N . ALA A 1 292 ? -8.353 -3.651 -18.475 1.00 75.44 292 ALA A N 1
ATOM 2360 C CA . ALA A 1 292 ? -6.947 -3.317 -18.388 1.00 75.44 292 ALA A CA 1
ATOM 2361 C C . ALA A 1 292 ? -6.197 -3.791 -19.644 1.00 75.44 292 ALA A C 1
ATOM 2363 O O . ALA A 1 292 ? -6.571 -4.740 -20.348 1.00 75.44 292 ALA A O 1
ATOM 2364 N N . CYS A 1 293 ? -5.124 -3.066 -19.929 1.00 68.31 293 CYS A N 1
ATOM 2365 C CA . CYS A 1 293 ? -4.234 -3.230 -21.068 1.00 68.31 293 CYS A CA 1
ATOM 2366 C C . CYS A 1 293 ? -3.698 -4.659 -21.249 1.00 68.31 293 CYS A C 1
ATOM 2368 O O . CYS A 1 293 ? -3.638 -5.486 -20.338 1.00 68.31 293 CYS A O 1
ATOM 2370 N N . ALA A 1 294 ? -3.291 -4.958 -22.483 1.00 65.44 294 ALA A N 1
ATOM 2371 C CA . ALA A 1 294 ? -2.732 -6.259 -22.836 1.00 65.44 294 ALA A CA 1
ATOM 2372 C C . ALA A 1 294 ? -1.201 -6.309 -22.691 1.00 65.44 294 ALA A C 1
ATOM 2374 O O . ALA A 1 294 ? -0.653 -7.377 -22.443 1.00 65.44 294 ALA A O 1
ATOM 2375 N N . ARG A 1 295 ? -0.491 -5.186 -22.893 1.00 75.69 295 ARG A N 1
ATOM 2376 C CA . ARG A 1 295 ? 0.985 -5.129 -22.882 1.00 75.69 295 ARG A CA 1
ATOM 2377 C C . ARG A 1 295 ? 1.510 -3.706 -22.667 1.00 75.69 295 ARG A C 1
ATOM 2379 O O . ARG A 1 295 ? 0.814 -2.753 -23.000 1.00 75.69 295 ARG A O 1
ATOM 2386 N N . GLY A 1 296 ? 2.750 -3.576 -22.190 1.00 77.62 296 GLY A N 1
ATOM 2387 C CA . GLY A 1 296 ? 3.506 -2.315 -22.199 1.00 77.62 296 GLY A CA 1
ATOM 2388 C C . GLY A 1 296 ? 3.002 -1.304 -21.178 1.00 77.62 296 GLY A C 1
ATOM 2389 O O . GLY A 1 296 ? 3.037 -0.108 -21.424 1.00 77.62 296 GLY A O 1
ATOM 2390 N N . TRP A 1 297 ? 2.464 -1.780 -20.072 1.00 85.31 297 TRP A N 1
ATOM 2391 C CA . TRP A 1 297 ? 1.880 -0.972 -19.018 1.00 85.31 297 TRP A CA 1
ATOM 2392 C C . TRP A 1 297 ? 2.816 -0.906 -17.817 1.00 85.31 297 TRP A C 1
ATOM 2394 O O . TRP A 1 297 ? 3.691 -1.755 -17.644 1.00 85.31 297 TRP A O 1
ATOM 2404 N N . GLY A 1 298 ? 2.632 0.120 -16.995 1.00 90.19 298 GLY A N 1
ATOM 2405 C CA . GLY A 1 298 ? 3.435 0.341 -15.803 1.00 90.19 298 GLY A CA 1
ATOM 2406 C C . GLY A 1 298 ? 2.843 -0.359 -14.584 1.00 90.19 298 GLY A C 1
ATOM 2407 O O . GLY A 1 298 ? 1.646 -0.218 -14.322 1.00 90.19 298 GLY A O 1
ATOM 2408 N N . VAL A 1 299 ? 3.689 -1.056 -13.818 1.00 92.94 299 VAL A N 1
ATOM 2409 C CA . VAL A 1 299 ? 3.370 -1.533 -12.463 1.00 92.94 299 VAL A CA 1
ATOM 2410 C C . VAL A 1 299 ? 4.066 -0.652 -11.442 1.00 92.94 299 VAL A C 1
ATOM 2412 O O . VAL A 1 299 ? 5.269 -0.431 -11.544 1.00 92.94 299 VAL A O 1
ATOM 2415 N N . ALA A 1 300 ? 3.348 -0.240 -10.405 1.00 95.69 300 ALA A N 1
ATOM 2416 C CA . ALA A 1 300 ? 3.962 0.272 -9.185 1.00 95.69 300 ALA A CA 1
ATOM 2417 C C . ALA A 1 300 ? 3.232 -0.269 -7.955 1.00 95.69 300 ALA A C 1
ATOM 2419 O O . ALA A 1 300 ? 2.020 -0.465 -7.989 1.00 95.69 300 ALA A O 1
ATOM 2420 N N . VAL A 1 301 ? 3.958 -0.479 -6.857 1.00 96.56 301 VAL A N 1
ATOM 2421 C CA . VAL A 1 301 ? 3.368 -0.885 -5.576 1.00 96.56 301 VAL A CA 1
ATOM 2422 C C . VAL A 1 301 ? 3.556 0.234 -4.564 1.00 96.56 301 VAL A C 1
ATOM 2424 O O . VAL A 1 301 ? 4.687 0.595 -4.251 1.00 96.56 301 VAL A O 1
ATOM 2427 N N . LEU A 1 302 ? 2.455 0.778 -4.049 1.00 96.81 302 LEU A N 1
ATOM 2428 C CA . LEU A 1 302 ? 2.455 1.822 -3.023 1.00 96.81 302 LEU A CA 1
ATOM 2429 C C . LEU A 1 302 ? 1.477 1.434 -1.917 1.00 96.81 302 LEU A C 1
ATOM 2431 O O . LEU A 1 302 ? 0.312 1.167 -2.190 1.00 96.81 302 LEU A O 1
ATOM 2435 N N . ASP A 1 303 ? 1.956 1.396 -0.674 1.00 95.44 303 ASP A N 1
ATOM 2436 C CA . ASP A 1 303 ? 1.158 1.065 0.517 1.00 95.44 303 ASP A CA 1
ATOM 2437 C C . ASP A 1 303 ? 0.408 -0.273 0.387 1.00 95.44 303 ASP A C 1
ATOM 2439 O O . ASP A 1 303 ? -0.751 -0.419 0.779 1.00 95.44 303 ASP A O 1
ATOM 2443 N N . ASN A 1 304 ? 1.087 -1.261 -0.207 1.00 95.81 304 ASN A N 1
ATOM 2444 C CA . ASN A 1 304 ? 0.543 -2.575 -0.555 1.00 95.81 304 ASN A CA 1
ATOM 2445 C C . ASN A 1 304 ? -0.686 -2.521 -1.487 1.00 95.81 304 ASN A C 1
ATOM 2447 O O . ASN A 1 304 ? -1.481 -3.450 -1.513 1.00 95.81 304 ASN A O 1
ATOM 2451 N N . TYR A 1 305 ? -0.873 -1.440 -2.240 1.00 96.50 305 TYR A N 1
ATOM 2452 C CA . TYR A 1 305 ? -1.759 -1.405 -3.400 1.00 96.50 305 TYR A CA 1
ATOM 2453 C C . TYR A 1 305 ? -0.933 -1.564 -4.669 1.00 96.50 305 TYR A C 1
ATOM 2455 O O . TYR A 1 305 ? 0.148 -0.983 -4.784 1.00 96.50 305 TYR A O 1
ATOM 2463 N N . ILE A 1 306 ? -1.452 -2.331 -5.626 1.00 95.88 306 ILE A N 1
ATOM 2464 C CA . ILE A 1 306 ? -0.785 -2.581 -6.905 1.00 95.88 306 ILE A CA 1
ATOM 2465 C C . ILE A 1 306 ? -1.460 -1.722 -7.970 1.00 95.88 306 ILE A C 1
ATOM 2467 O O . ILE A 1 306 ? -2.659 -1.842 -8.210 1.00 95.88 306 ILE A O 1
ATOM 2471 N N . TYR A 1 307 ? -0.690 -0.846 -8.600 1.00 95.44 307 TYR A N 1
ATOM 2472 C CA . TYR A 1 307 ? -1.153 0.075 -9.628 1.00 95.44 307 TYR A CA 1
ATOM 2473 C C . TYR A 1 307 ? -0.771 -0.454 -11.006 1.00 95.44 307 TYR A C 1
ATOM 2475 O O . TYR A 1 307 ? 0.384 -0.804 -11.233 1.00 95.44 307 TYR A O 1
ATOM 2483 N N . VAL A 1 308 ? -1.748 -0.486 -11.909 1.00 93.69 308 VAL A N 1
ATOM 2484 C CA . VAL A 1 308 ? -1.641 -0.918 -13.308 1.00 93.69 308 VAL A CA 1
ATOM 2485 C C . VAL A 1 308 ? -2.012 0.269 -14.176 1.00 93.69 308 VAL A C 1
ATOM 2487 O O . VAL A 1 308 ? -3.150 0.731 -14.124 1.00 93.69 308 VAL A O 1
ATOM 2490 N N . ILE A 1 309 ? -1.060 0.801 -14.935 1.00 93.69 309 ILE A N 1
ATOM 2491 C CA . ILE A 1 309 ? -1.205 2.116 -15.568 1.00 93.69 309 ILE A CA 1
ATOM 2492 C C . ILE A 1 309 ? -0.909 2.020 -17.068 1.00 93.69 309 ILE A C 1
ATOM 2494 O O . ILE A 1 309 ? 0.120 1.475 -17.470 1.00 93.69 309 ILE A O 1
ATOM 2498 N N . GLY A 1 310 ? -1.778 2.602 -17.895 1.00 91.88 310 GLY A N 1
ATOM 2499 C CA . GLY A 1 310 ? -1.562 2.799 -19.329 1.00 91.88 310 GLY A CA 1
ATOM 2500 C C . GLY A 1 310 ? -1.352 1.504 -20.117 1.00 91.88 310 GLY A C 1
ATOM 2501 O O . GLY A 1 310 ? -1.966 0.480 -19.832 1.00 91.88 310 GLY A O 1
ATOM 2502 N N . GLY A 1 311 ? -0.482 1.548 -21.125 1.00 88.38 311 GLY A N 1
ATOM 2503 C CA . GLY A 1 311 ? -0.150 0.422 -22.001 1.00 88.38 311 GLY A CA 1
ATOM 2504 C C . GLY A 1 311 ? -0.980 0.358 -23.277 1.00 88.38 311 GLY A C 1
ATOM 2505 O O . GLY A 1 311 ? -1.642 1.314 -23.660 1.00 88.38 311 GLY A O 1
ATOM 2506 N N . TYR A 1 312 ? -0.922 -0.775 -23.972 1.00 81.88 312 TYR A N 1
ATOM 2507 C CA . TYR A 1 312 ? -1.663 -0.990 -25.212 1.00 81.88 312 TYR A CA 1
ATOM 2508 C C . TYR A 1 312 ? -3.012 -1.654 -24.976 1.00 81.88 312 TYR A C 1
ATOM 2510 O O . TYR A 1 312 ? -3.115 -2.687 -24.302 1.00 81.88 312 TYR A O 1
ATOM 2518 N N . GLY A 1 313 ? -4.029 -1.096 -25.623 1.00 75.06 313 GLY A N 1
ATOM 2519 C CA . GLY A 1 313 ? -5.351 -1.681 -25.737 1.00 75.06 313 GLY A CA 1
ATOM 2520 C C . GLY A 1 313 ? -5.391 -2.887 -26.671 1.00 75.06 313 GLY A C 1
ATOM 2521 O O . GLY A 1 313 ? -4.398 -3.302 -27.284 1.00 75.06 313 GLY A O 1
ATOM 2522 N N . LYS A 1 314 ? -6.585 -3.472 -26.776 1.00 70.44 314 LYS A N 1
ATOM 2523 C CA . LYS A 1 314 ? -6.841 -4.575 -27.703 1.00 70.44 314 LYS A CA 1
ATOM 2524 C C . LYS A 1 314 ? -6.613 -4.106 -29.153 1.00 70.44 314 LYS A C 1
ATOM 2526 O O . LYS A 1 314 ? -6.878 -2.945 -29.464 1.00 70.44 314 LYS A O 1
ATOM 2531 N N . PRO A 1 315 ? -6.129 -4.981 -30.052 1.00 65.00 315 PRO A N 1
ATOM 2532 C CA . PRO A 1 315 ? -5.995 -4.629 -31.462 1.00 65.00 315 PRO A CA 1
ATOM 2533 C C . PRO A 1 315 ? -7.360 -4.250 -32.054 1.00 65.00 315 PRO A C 1
ATOM 2535 O O . PRO A 1 315 ? -8.319 -5.008 -31.902 1.00 65.00 315 PRO A O 1
ATOM 2538 N N . ARG A 1 316 ? -7.456 -3.110 -32.751 1.00 61.16 316 ARG A N 1
ATOM 2539 C CA . ARG A 1 316 ? -8.653 -2.770 -33.533 1.00 61.16 316 ARG A CA 1
ATOM 2540 C C . ARG A 1 316 ? -8.542 -3.395 -34.925 1.00 61.16 316 ARG A C 1
ATOM 2542 O O . ARG A 1 316 ? -7.646 -3.050 -35.695 1.00 61.16 316 ARG A O 1
ATOM 2549 N N . PHE A 1 317 ? -9.456 -4.300 -35.270 1.00 54.28 317 PHE A N 1
ATOM 2550 C CA . PHE A 1 317 ? -9.592 -4.793 -36.644 1.00 54.28 317 PHE A CA 1
ATOM 2551 C C . PHE A 1 317 ? -10.384 -3.779 -37.485 1.00 54.28 317 PHE A C 1
ATOM 2553 O O . PHE A 1 317 ? -11.405 -3.270 -37.030 1.00 54.28 317 PHE A O 1
ATOM 2560 N N . GLY A 1 318 ? -9.925 -3.488 -38.710 1.00 47.53 318 GLY A N 1
ATOM 2561 C CA . GLY A 1 318 ? -10.642 -2.626 -39.665 1.00 47.53 318 GLY A CA 1
ATOM 2562 C C . GLY A 1 318 ? -10.098 -1.203 -39.856 1.00 47.53 318 GLY A C 1
ATOM 2563 O O . GLY A 1 318 ? -10.766 -0.393 -40.494 1.00 47.53 318 GLY A O 1
ATOM 2564 N N . HIS A 1 319 ? -8.901 -0.877 -39.350 1.00 48.06 319 HIS A N 1
ATOM 2565 C CA . HIS A 1 319 ? -8.247 0.395 -39.683 1.00 48.06 319 HIS A CA 1
ATOM 2566 C C . HIS A 1 319 ? -7.890 0.445 -41.190 1.00 48.06 319 HIS A C 1
ATOM 2568 O O . HIS A 1 319 ? -7.404 -0.562 -41.716 1.00 48.06 319 HIS A O 1
ATOM 2574 N N . PRO A 1 320 ? -8.058 1.587 -41.895 1.00 42.88 320 PRO A N 1
ATOM 2575 C CA . PRO A 1 320 ? -7.822 1.698 -43.344 1.00 42.88 320 PRO A CA 1
ATOM 2576 C C . PRO A 1 320 ? -6.412 1.309 -43.819 1.00 42.88 320 PRO A C 1
ATOM 2578 O O . PRO A 1 320 ? -6.213 1.062 -45.003 1.00 42.88 320 PRO A O 1
ATOM 2581 N N . SER A 1 321 ? -5.431 1.252 -42.911 1.00 53.06 321 SER A N 1
ATOM 2582 C CA . SER A 1 321 ? -4.048 0.853 -43.205 1.00 53.06 321 SER A CA 1
ATOM 2583 C C . SER A 1 321 ? -3.811 -0.664 -43.238 1.00 53.06 321 SER A C 1
ATOM 2585 O O . SER A 1 321 ? -2.708 -1.083 -43.574 1.00 53.06 321 SER A O 1
ATOM 2587 N N . GLY A 1 322 ? -4.789 -1.500 -42.860 1.00 42.91 322 GLY A N 1
ATOM 2588 C CA . GLY A 1 322 ? -4.638 -2.966 -42.828 1.00 42.91 322 GLY A CA 1
ATOM 2589 C C . GLY A 1 322 ? -3.700 -3.509 -41.736 1.00 42.91 322 GLY A C 1
ATOM 2590 O O . GLY A 1 322 ? -3.550 -4.721 -41.611 1.00 42.91 322 GLY A O 1
ATOM 2591 N N . ILE A 1 323 ? -3.099 -2.636 -40.921 1.00 54.22 323 ILE A N 1
ATOM 2592 C CA . ILE A 1 323 ? -2.282 -2.986 -39.752 1.00 54.22 323 ILE A CA 1
ATOM 2593 C C . ILE A 1 323 ? -3.186 -2.949 -38.518 1.00 54.22 323 ILE A C 1
ATOM 2595 O O . ILE A 1 323 ? -3.999 -2.036 -38.370 1.00 54.22 323 ILE A O 1
ATOM 2599 N N . ALA A 1 324 ? -3.052 -3.929 -37.622 1.00 56.16 324 ALA A N 1
ATOM 2600 C CA . ALA A 1 324 ? -3.758 -3.931 -36.347 1.00 56.16 324 ALA A CA 1
ATOM 2601 C C . ALA A 1 324 ? -3.237 -2.784 -35.458 1.00 56.16 324 ALA A C 1
ATOM 2603 O O . ALA A 1 324 ? -2.279 -2.954 -34.704 1.00 56.16 324 ALA A O 1
ATOM 2604 N N . VAL A 1 325 ? -3.839 -1.598 -35.578 1.00 58.59 325 VAL A N 1
ATOM 2605 C CA . VAL A 1 325 ? -3.526 -0.443 -34.729 1.00 58.59 325 VAL A CA 1
ATOM 2606 C C . VAL A 1 325 ? -4.014 -0.754 -33.313 1.00 58.59 325 VAL A C 1
ATOM 2608 O O . VAL A 1 325 ? -5.164 -1.155 -33.109 1.00 58.59 325 VAL A O 1
ATOM 2611 N N . ARG A 1 326 ? -3.116 -0.619 -32.334 1.00 71.19 326 ARG A N 1
ATOM 2612 C CA . ARG A 1 326 ? -3.429 -0.720 -30.905 1.00 71.19 326 ARG A CA 1
ATOM 2613 C C . ARG A 1 326 ? -3.471 0.685 -30.330 1.00 71.19 326 ARG A C 1
ATOM 2615 O O . ARG A 1 326 ? -2.508 1.427 -30.503 1.00 71.19 326 ARG A O 1
ATOM 2622 N N . ASP A 1 327 ? -4.549 1.028 -29.634 1.00 80.06 327 ASP A N 1
ATOM 2623 C CA . ASP A 1 327 ? -4.587 2.296 -28.909 1.00 80.06 327 ASP A CA 1
ATOM 2624 C C . ASP A 1 327 ? -3.588 2.263 -27.764 1.00 80.06 327 ASP A C 1
ATOM 2626 O O . ASP A 1 327 ? -3.450 1.248 -27.076 1.00 80.06 327 ASP A O 1
ATOM 2630 N N . VAL A 1 328 ? -2.930 3.391 -27.541 1.00 86.81 328 VAL A N 1
ATOM 2631 C CA . VAL A 1 328 ? -2.194 3.624 -26.306 1.00 86.81 328 VAL A CA 1
ATOM 2632 C C . VAL A 1 328 ? -3.188 4.166 -25.290 1.00 86.81 328 VAL A C 1
ATOM 2634 O O . VAL A 1 328 ? -3.917 5.116 -25.569 1.00 86.81 328 VAL A O 1
ATOM 2637 N N . LEU A 1 329 ? -3.257 3.523 -24.132 1.00 89.50 329 LEU A N 1
ATOM 2638 C CA . LEU A 1 329 ? -4.246 3.791 -23.103 1.00 89.50 329 LEU A CA 1
ATOM 2639 C C . LEU A 1 329 ? -3.703 4.771 -22.065 1.00 89.50 329 LEU A C 1
ATOM 2641 O O . LEU A 1 329 ? -2.516 4.784 -21.731 1.00 89.50 329 LEU A O 1
ATOM 2645 N N . SER A 1 330 ? -4.612 5.573 -21.524 1.00 92.56 330 SER A N 1
ATOM 2646 C CA . SER A 1 330 ? -4.417 6.368 -20.307 1.00 92.56 330 SER A CA 1
ATOM 2647 C C . SER A 1 330 ? -5.055 5.710 -19.081 1.00 92.56 330 SER A C 1
ATOM 2649 O O . SER A 1 330 ? -4.862 6.180 -17.958 1.00 92.56 330 SER A O 1
ATOM 2651 N N . ASP A 1 331 ? -5.851 4.658 -19.286 1.00 92.81 331 ASP A N 1
ATOM 2652 C CA . ASP A 1 331 ? -6.599 3.983 -18.230 1.00 92.81 331 ASP A CA 1
ATOM 2653 C C . ASP A 1 331 ? -5.675 3.441 -17.149 1.00 92.81 331 ASP A C 1
ATOM 2655 O O . ASP A 1 331 ? -4.568 2.967 -17.412 1.00 92.81 331 ASP A O 1
ATOM 2659 N N . SER A 1 332 ? -6.126 3.570 -15.908 1.00 94.38 332 SER A N 1
ATOM 2660 C CA . SER A 1 332 ? -5.344 3.225 -14.733 1.00 94.38 332 SER A CA 1
ATOM 2661 C C . SER A 1 332 ? -6.231 2.498 -13.732 1.00 94.38 332 SER A C 1
ATOM 2663 O O . SER A 1 332 ? -7.369 2.894 -13.474 1.00 94.38 332 SER A O 1
ATOM 2665 N N . PHE A 1 333 ? -5.699 1.425 -13.162 1.00 94.38 333 PHE A N 1
ATOM 2666 C CA . PHE A 1 333 ? -6.392 0.559 -12.223 1.00 94.38 333 PHE A CA 1
ATOM 2667 C C . PHE A 1 333 ? -5.543 0.363 -10.974 1.00 94.38 333 PHE A C 1
ATOM 2669 O O . PHE A 1 333 ? -4.313 0.385 -11.016 1.00 94.38 333 PHE A O 1
ATOM 2676 N N . CYS A 1 334 ? -6.219 0.151 -9.855 1.00 95.50 334 CYS A N 1
ATOM 2677 C CA . CYS A 1 334 ? -5.613 -0.159 -8.577 1.00 95.50 334 CYS A CA 1
ATOM 2678 C C . CYS A 1 334 ? -6.210 -1.462 -8.049 1.00 95.50 334 CYS A C 1
ATOM 2680 O O . CYS A 1 334 ? -7.431 -1.631 -8.020 1.00 95.50 334 CYS A O 1
ATOM 2682 N N . TYR A 1 335 ? -5.349 -2.379 -7.633 1.00 95.38 335 TYR A N 1
ATOM 2683 C CA . TYR A 1 335 ? -5.722 -3.612 -6.964 1.00 95.38 335 TYR A CA 1
ATOM 2684 C C . TYR A 1 335 ? -5.391 -3.524 -5.476 1.00 95.38 335 TYR A C 1
ATOM 2686 O O . TYR A 1 335 ? -4.284 -3.127 -5.101 1.00 95.38 335 TYR A O 1
ATOM 2694 N N . ASP A 1 336 ? -6.353 -3.916 -4.642 1.00 94.94 336 ASP A N 1
ATOM 2695 C CA . ASP A 1 336 ? -6.202 -4.097 -3.201 1.00 94.94 336 ASP A CA 1
ATOM 2696 C C . ASP A 1 336 ? -6.011 -5.591 -2.882 1.00 94.94 336 ASP A C 1
ATOM 2698 O O . ASP A 1 336 ? -6.997 -6.342 -2.874 1.00 94.94 336 ASP A O 1
ATOM 2702 N N . PRO A 1 337 ? -4.779 -6.036 -2.570 1.00 92.94 337 PRO A N 1
ATOM 2703 C CA . PRO A 1 337 ? -4.498 -7.418 -2.208 1.00 92.94 337 PRO A CA 1
ATOM 2704 C C . PRO A 1 337 ? -5.155 -7.849 -0.905 1.00 92.94 337 PRO A C 1
ATOM 2706 O O . PRO A 1 337 ? -5.383 -9.034 -0.721 1.00 92.94 337 PRO A O 1
ATOM 2709 N N . ILE A 1 338 ? -5.501 -6.934 0.003 1.00 90.88 338 ILE A N 1
ATOM 2710 C CA . ILE A 1 338 ? -6.149 -7.316 1.265 1.00 90.88 338 ILE A CA 1
ATOM 2711 C C . ILE A 1 338 ? -7.604 -7.714 1.011 1.00 90.88 338 ILE A C 1
ATOM 2713 O O . ILE A 1 338 ? -8.085 -8.700 1.559 1.00 90.88 338 ILE A O 1
ATOM 2717 N N . LYS A 1 339 ? -8.298 -6.974 0.141 1.00 90.62 339 LYS A N 1
ATOM 2718 C CA . LYS A 1 339 ? -9.714 -7.210 -0.174 1.00 90.62 339 LYS A CA 1
ATOM 2719 C C . LYS A 1 339 ? -9.958 -8.092 -1.391 1.00 90.62 339 LYS A C 1
ATOM 2721 O O . LYS A 1 339 ? -11.117 -8.409 -1.650 1.00 90.62 339 LYS A O 1
ATOM 2726 N N . ASN A 1 340 ? -8.911 -8.427 -2.144 1.00 91.75 340 ASN A N 1
ATOM 2727 C CA . ASN A 1 340 ? -9.005 -9.053 -3.463 1.00 91.75 340 ASN A CA 1
ATOM 2728 C C . ASN A 1 340 ? -9.966 -8.296 -4.392 1.00 91.75 340 ASN A C 1
ATOM 2730 O O . ASN A 1 340 ? -10.945 -8.848 -4.901 1.00 91.75 340 ASN A O 1
ATOM 2734 N N . LYS A 1 341 ? -9.756 -6.983 -4.537 1.00 93.19 341 LYS A N 1
ATOM 2735 C CA . LYS A 1 341 ? -10.639 -6.134 -5.345 1.00 93.19 341 LYS A CA 1
ATOM 2736 C C . LYS A 1 341 ? -9.865 -5.162 -6.211 1.00 93.19 341 LYS A C 1
ATOM 2738 O O . LYS A 1 341 ? -8.893 -4.552 -5.776 1.00 93.19 341 LYS A O 1
ATOM 2743 N N . TRP A 1 342 ? -10.376 -4.994 -7.422 1.00 94.44 342 TRP A N 1
ATOM 2744 C CA . TRP A 1 342 ? -9.924 -4.011 -8.392 1.00 94.44 342 TRP A CA 1
ATOM 2745 C C . TRP A 1 342 ? -10.814 -2.775 -8.364 1.00 94.44 342 TRP A C 1
ATOM 2747 O O . TRP A 1 342 ? -12.034 -2.878 -8.222 1.00 94.44 342 TRP A O 1
ATOM 2757 N N . PHE A 1 343 ? -10.204 -1.611 -8.559 1.00 93.19 343 PHE A N 1
ATOM 2758 C CA . PHE A 1 343 ? -10.890 -0.331 -8.655 1.00 93.19 343 PHE A CA 1
ATOM 2759 C C . PHE A 1 343 ? -10.274 0.496 -9.790 1.00 93.19 343 PHE A C 1
ATOM 2761 O O . PHE A 1 343 ? -9.045 0.542 -9.907 1.00 93.19 343 PHE A O 1
ATOM 2768 N N . PRO A 1 344 ? -11.085 1.160 -10.629 1.00 94.50 344 PRO A N 1
ATOM 2769 C CA . PRO A 1 344 ? -10.561 2.172 -11.534 1.00 94.50 344 PRO A CA 1
ATOM 2770 C C . PRO A 1 344 ? -10.057 3.368 -10.718 1.00 94.50 344 PRO A C 1
ATOM 2772 O O . PRO A 1 344 ? -10.647 3.729 -9.697 1.00 94.50 344 PRO A O 1
ATOM 2775 N N . ILE A 1 345 ? -8.977 3.987 -11.180 1.00 95.44 345 ILE A N 1
ATOM 2776 C CA . ILE A 1 345 ? -8.493 5.273 -10.665 1.00 95.44 345 ILE A CA 1
ATOM 2777 C C . ILE A 1 345 ? -8.473 6.285 -11.803 1.00 95.44 345 ILE A C 1
ATOM 2779 O O . ILE A 1 345 ? -8.718 5.939 -12.963 1.00 95.44 345 ILE A O 1
ATOM 2783 N N . ARG A 1 346 ? -8.190 7.548 -11.489 1.00 96.38 346 ARG A N 1
ATOM 2784 C CA . ARG A 1 346 ? -8.081 8.585 -12.513 1.00 96.38 346 ARG A CA 1
ATOM 2785 C C . ARG A 1 346 ? -7.116 8.169 -13.628 1.00 96.38 346 ARG A C 1
ATOM 2787 O O . 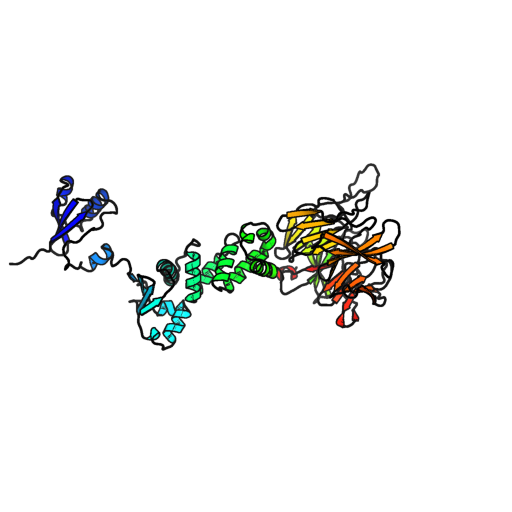ARG A 1 346 ? -6.003 7.728 -13.354 1.00 96.38 346 ARG A O 1
ATOM 2794 N N . SER A 1 347 ? -7.538 8.339 -14.878 1.00 95.44 347 SER A N 1
ATOM 2795 C CA . SER A 1 347 ? -6.686 8.109 -16.047 1.00 95.44 347 SER A CA 1
ATOM 2796 C C . SER A 1 347 ? -5.576 9.160 -16.136 1.00 95.44 347 SER A C 1
ATOM 2798 O O . SER A 1 347 ? -5.760 10.303 -15.703 1.00 95.44 347 SER A O 1
ATOM 2800 N N . LEU A 1 348 ? -4.444 8.771 -16.720 1.00 95.81 348 LEU A N 1
ATOM 2801 C CA . LEU A 1 348 ? -3.330 9.667 -17.037 1.00 95.81 348 LEU A CA 1
ATOM 2802 C C . LEU A 1 348 ? -3.785 10.859 -17.889 1.00 95.81 348 LEU A C 1
ATOM 2804 O O . LEU A 1 348 ? -4.704 10.739 -18.702 1.00 95.81 348 LEU A O 1
ATOM 2808 N N . GLY A 1 349 ? -3.098 11.991 -17.740 1.00 95.19 349 GLY A N 1
ATOM 2809 C CA . GLY A 1 349 ? -3.266 13.148 -18.614 1.00 95.19 349 GLY A CA 1
ATOM 2810 C C . GLY A 1 349 ? -2.733 12.895 -20.024 1.00 95.19 349 GLY A C 1
ATOM 2811 O O . GLY A 1 349 ? -3.332 13.359 -20.992 1.00 95.19 349 GLY A O 1
ATOM 2812 N N . GLU A 1 350 ? -1.643 12.132 -20.152 1.00 94.31 350 GLU A N 1
ATOM 2813 C CA . GLU A 1 350 ? -1.102 11.681 -21.435 1.00 94.31 350 GLU A CA 1
ATOM 2814 C C . GLU A 1 350 ? -0.960 10.150 -21.467 1.00 94.31 350 GLU A C 1
ATOM 2816 O O . GLU A 1 350 ? -0.256 9.545 -20.651 1.00 94.31 350 GLU A O 1
ATOM 2821 N N . ALA A 1 351 ? -1.630 9.517 -22.436 1.00 93.38 351 ALA A N 1
ATOM 2822 C CA . ALA A 1 351 ? -1.548 8.078 -22.663 1.00 93.38 351 ALA A CA 1
ATOM 2823 C C . ALA A 1 351 ? -0.107 7.651 -22.986 1.00 93.38 351 ALA A C 1
ATOM 2825 O O . ALA A 1 351 ? 0.628 8.360 -23.674 1.00 93.38 351 ALA A O 1
ATOM 2826 N N . ARG A 1 352 ? 0.315 6.483 -22.501 1.00 93.12 352 ARG A N 1
ATOM 2827 C CA . ARG A 1 352 ? 1.696 6.004 -22.670 1.00 93.12 352 ARG A CA 1
ATOM 2828 C C . ARG A 1 352 ? 1.779 4.487 -22.570 1.00 93.12 352 ARG A C 1
ATOM 2830 O O . ARG A 1 352 ? 1.043 3.868 -21.802 1.00 93.12 352 ARG A O 1
ATOM 2837 N N . ALA A 1 353 ? 2.707 3.901 -23.319 1.00 90.00 353 ALA A N 1
ATOM 2838 C CA . ALA A 1 353 ? 3.120 2.509 -23.189 1.00 90.00 353 ALA A CA 1
ATOM 2839 C C . ALA A 1 353 ? 4.649 2.405 -23.050 1.00 90.00 353 ALA A C 1
ATOM 2841 O O . ALA A 1 353 ? 5.358 3.337 -23.415 1.00 90.00 353 ALA A O 1
ATOM 2842 N N . TYR A 1 354 ? 5.145 1.282 -22.524 1.00 88.12 354 TYR A N 1
ATOM 2843 C CA . TYR A 1 354 ? 6.563 1.003 -22.264 1.00 88.12 354 TYR A CA 1
ATOM 2844 C C . TYR A 1 354 ? 7.250 2.147 -21.510 1.00 88.12 354 TYR A C 1
ATOM 2846 O O . TYR A 1 354 ? 8.153 2.787 -22.032 1.00 88.12 354 TYR A O 1
ATOM 2854 N N . PHE A 1 355 ? 6.798 2.452 -20.296 1.00 92.56 355 PHE A N 1
ATOM 2855 C CA . PHE A 1 355 ? 7.222 3.633 -19.538 1.00 92.56 355 PHE A CA 1
ATOM 2856 C C . PHE A 1 355 ? 7.604 3.256 -18.109 1.00 92.56 355 PHE A C 1
ATOM 2858 O O . PHE A 1 355 ? 7.053 2.315 -17.543 1.00 92.56 355 PHE A O 1
ATOM 2865 N N . GLY A 1 356 ? 8.544 3.983 -17.510 1.00 93.44 356 GLY A N 1
ATOM 2866 C CA . GLY A 1 356 ? 8.950 3.731 -16.133 1.00 93.44 356 GLY A CA 1
ATOM 2867 C C . GLY A 1 356 ? 7.813 4.048 -15.164 1.00 93.44 356 GLY A C 1
ATOM 2868 O O . GLY A 1 356 ? 7.328 5.179 -15.132 1.00 93.44 356 GLY A O 1
ATOM 2869 N N . ALA A 1 357 ? 7.404 3.070 -14.357 1.00 95.31 357 ALA A N 1
ATOM 2870 C CA . ALA A 1 357 ? 6.444 3.258 -13.276 1.00 95.31 357 ALA A CA 1
ATOM 2871 C C . ALA A 1 357 ? 7.089 2.917 -11.932 1.00 95.31 357 ALA A C 1
ATOM 2873 O O . ALA A 1 357 ? 7.694 1.859 -11.787 1.00 95.31 357 ALA A O 1
ATOM 2874 N N . VAL A 1 358 ? 6.992 3.816 -10.950 1.00 97.06 358 VAL A N 1
ATOM 2875 C CA . VAL A 1 358 ? 7.595 3.584 -9.630 1.00 97.06 358 VAL A CA 1
ATOM 2876 C C . VAL A 1 358 ? 6.861 4.332 -8.524 1.00 97.06 358 VAL A C 1
ATOM 2878 O O . VAL A 1 358 ? 6.404 5.458 -8.715 1.00 97.06 358 VAL A O 1
ATOM 2881 N N . ALA A 1 359 ? 6.756 3.715 -7.349 1.00 97.56 359 ALA A N 1
ATOM 2882 C CA . ALA A 1 359 ? 6.239 4.370 -6.156 1.00 97.56 359 ALA A CA 1
ATOM 2883 C C . ALA A 1 359 ? 7.356 5.126 -5.434 1.00 97.56 359 ALA A C 1
ATOM 2885 O O . ALA A 1 359 ? 8.415 4.568 -5.151 1.00 97.56 359 ALA A O 1
ATOM 2886 N N . HIS A 1 360 ? 7.121 6.395 -5.121 1.00 97.56 360 HIS A N 1
ATOM 2887 C CA . HIS A 1 360 ? 8.063 7.235 -4.400 1.00 97.56 360 HIS A CA 1
ATOM 2888 C C . HIS A 1 360 ? 7.317 8.363 -3.681 1.00 97.56 360 HIS A C 1
ATOM 2890 O O . HIS A 1 360 ? 6.396 8.942 -4.251 1.00 97.56 360 HIS A O 1
ATOM 2896 N N . ASP A 1 361 ? 7.714 8.686 -2.449 1.00 94.75 361 ASP A N 1
ATOM 2897 C CA . ASP A 1 361 ? 7.176 9.822 -1.682 1.00 94.75 361 ASP A CA 1
ATOM 2898 C C . ASP A 1 361 ? 5.630 9.902 -1.692 1.00 94.75 361 ASP A C 1
ATOM 2900 O O . ASP A 1 361 ? 5.021 10.824 -2.241 1.00 94.75 361 ASP A O 1
ATOM 2904 N N . ARG A 1 362 ? 4.989 8.842 -1.167 1.00 94.50 362 ARG A N 1
ATOM 2905 C CA . ARG A 1 362 ? 3.518 8.675 -1.066 1.00 94.50 362 ARG A CA 1
ATOM 2906 C C . ARG A 1 362 ? 2.758 8.783 -2.398 1.00 94.50 362 ARG A C 1
ATOM 2908 O O . ARG A 1 362 ? 1.551 8.993 -2.417 1.00 94.50 362 ARG A O 1
ATOM 2915 N N . SER A 1 363 ? 3.456 8.639 -3.519 1.00 97.56 363 SER A N 1
ATOM 2916 C CA . SER A 1 363 ? 2.896 8.840 -4.851 1.00 97.56 363 SER A CA 1
ATOM 2917 C C . SER A 1 363 ? 3.382 7.778 -5.831 1.00 97.56 363 SER A C 1
ATOM 2919 O O . SER A 1 363 ? 4.402 7.126 -5.604 1.00 97.56 363 SER A O 1
ATOM 2921 N N . VAL A 1 364 ? 2.682 7.628 -6.954 1.00 98.25 364 VAL A N 1
ATOM 2922 C CA . VAL A 1 364 ? 3.128 6.779 -8.070 1.00 98.25 364 VAL A CA 1
ATOM 2923 C C . VAL A 1 364 ? 3.546 7.663 -9.233 1.00 98.25 364 VAL A C 1
ATOM 2925 O O . VAL A 1 364 ? 2.804 8.552 -9.626 1.00 98.25 364 VAL A O 1
ATOM 2928 N N . TYR A 1 365 ? 4.726 7.434 -9.791 1.00 98.19 365 TYR A N 1
ATOM 2929 C CA . TYR A 1 365 ? 5.249 8.189 -10.922 1.00 98.19 365 TYR A CA 1
ATOM 2930 C C . TYR A 1 365 ? 5.179 7.366 -12.201 1.00 98.19 365 TYR A C 1
ATOM 2932 O O . TYR A 1 365 ? 5.532 6.191 -12.187 1.00 98.19 365 TYR A O 1
ATOM 2940 N N . ALA A 1 366 ? 4.776 8.008 -13.295 1.00 97.56 366 ALA A N 1
ATOM 2941 C CA . ALA A 1 366 ? 4.795 7.484 -14.653 1.00 97.56 366 ALA A CA 1
ATOM 2942 C C . ALA A 1 366 ? 5.737 8.351 -15.503 1.00 97.56 366 ALA A C 1
ATOM 2944 O O . ALA A 1 366 ? 5.545 9.564 -15.612 1.00 97.56 366 ALA A O 1
ATOM 2945 N N . ILE A 1 367 ? 6.791 7.750 -16.055 1.00 97.19 367 ILE A N 1
ATOM 2946 C CA . ILE A 1 367 ? 7.950 8.457 -16.610 1.00 97.19 367 ILE A CA 1
ATOM 2947 C C . ILE A 1 367 ? 8.149 8.057 -18.065 1.00 97.19 367 ILE A C 1
ATOM 2949 O O . ILE A 1 367 ? 8.448 6.906 -18.371 1.00 97.19 367 ILE A O 1
ATOM 2953 N N . GLY A 1 368 ? 8.032 9.039 -18.955 1.00 95.44 368 GLY A N 1
ATOM 2954 C CA . GLY A 1 368 ? 8.286 8.859 -20.375 1.00 95.44 368 GLY A CA 1
ATOM 2955 C C . GLY A 1 368 ? 7.357 7.834 -21.020 1.00 95.44 368 GLY A C 1
ATOM 2956 O O . GLY A 1 368 ? 6.153 7.817 -20.736 1.00 95.44 368 GLY A O 1
ATOM 2957 N N . GLY A 1 369 ? 7.928 6.992 -21.877 1.00 92.12 369 GLY A N 1
ATOM 2958 C CA . GLY A 1 369 ? 7.221 5.992 -22.656 1.00 92.12 369 GLY A CA 1
ATOM 2959 C C . GLY A 1 369 ? 7.132 6.323 -24.130 1.00 92.12 369 GLY A C 1
ATOM 2960 O O . GLY A 1 369 ? 7.842 7.166 -24.676 1.00 92.12 369 GLY A O 1
ATOM 2961 N N . TYR A 1 370 ? 6.207 5.639 -24.775 1.00 86.88 370 TYR A N 1
ATOM 2962 C CA . TYR A 1 370 ? 6.007 5.702 -26.203 1.00 86.88 370 TYR A CA 1
ATOM 2963 C C . TYR A 1 370 ? 4.520 5.798 -26.527 1.00 86.88 370 TYR A C 1
ATOM 2965 O O . TYR A 1 370 ? 3.691 5.073 -25.965 1.00 86.88 370 TYR A O 1
ATOM 2973 N N . GLN A 1 371 ? 4.207 6.694 -27.456 1.00 84.81 371 GLN A N 1
ATOM 2974 C CA . GLN A 1 371 ? 3.007 6.636 -28.269 1.00 84.81 371 GLN A CA 1
ATOM 2975 C C . GLN A 1 371 ? 3.399 6.240 -29.693 1.00 84.81 371 GLN A C 1
ATOM 2977 O O . GLN A 1 371 ? 4.515 6.503 -30.123 1.00 84.81 371 GLN A O 1
ATOM 2982 N N . TYR A 1 372 ? 2.484 5.612 -30.433 1.00 75.88 372 TYR A N 1
ATOM 2983 C CA . TYR A 1 372 ? 2.756 5.054 -31.766 1.00 75.88 372 TYR A CA 1
ATOM 2984 C C . TYR A 1 372 ? 3.519 6.008 -32.707 1.00 75.88 372 TYR A C 1
ATOM 2986 O O . TYR A 1 372 ? 4.412 5.580 -33.432 1.00 75.88 372 TYR A O 1
ATOM 2994 N N . ASP A 1 373 ? 3.218 7.306 -32.655 1.00 77.12 373 ASP A N 1
ATOM 2995 C CA . ASP A 1 373 ? 3.838 8.301 -33.532 1.00 77.12 373 ASP A CA 1
ATOM 2996 C C . ASP A 1 373 ? 5.033 9.037 -32.902 1.00 77.12 373 ASP A C 1
ATOM 2998 O O . ASP A 1 373 ? 5.786 9.697 -33.620 1.00 77.12 373 ASP A O 1
ATOM 3002 N N . TYR A 1 374 ? 5.218 8.975 -31.577 1.00 85.69 374 TYR A N 1
ATOM 3003 C CA . TYR A 1 374 ? 6.226 9.784 -30.890 1.00 85.69 374 TYR A CA 1
ATOM 3004 C C . TYR A 1 374 ? 6.618 9.266 -29.498 1.00 85.69 374 TYR A C 1
ATOM 3006 O O . TYR A 1 374 ? 5.844 8.644 -28.772 1.00 85.69 374 TYR A O 1
ATOM 3014 N N . THR A 1 375 ? 7.835 9.605 -29.076 1.00 90.00 375 THR A N 1
ATOM 3015 C CA . THR A 1 375 ? 8.322 9.330 -27.721 1.00 90.00 375 THR A CA 1
ATOM 3016 C C . THR A 1 375 ? 7.684 10.278 -26.705 1.00 90.00 375 THR A C 1
ATOM 3018 O O . THR A 1 375 ? 7.804 11.501 -26.822 1.00 90.00 375 THR A O 1
ATOM 3021 N N . VAL A 1 376 ? 7.065 9.734 -25.658 1.00 93.50 376 VAL A N 1
ATOM 3022 C CA . VAL A 1 376 ? 6.516 10.527 -24.553 1.00 93.50 376 VAL A CA 1
ATOM 3023 C C . VAL A 1 376 ? 7.670 10.988 -23.666 1.00 93.50 376 VAL A C 1
ATOM 3025 O O . VAL A 1 376 ? 8.437 10.179 -23.149 1.00 93.50 376 VAL A O 1
ATOM 3028 N N . LYS A 1 377 ? 7.800 12.304 -23.467 1.00 94.06 377 LYS A N 1
ATOM 3029 C CA . LYS A 1 377 ? 8.828 12.900 -22.586 1.00 94.06 377 LYS A CA 1
ATOM 3030 C C . LYS A 1 377 ? 8.270 13.371 -21.248 1.00 94.06 377 LYS A C 1
ATOM 3032 O O . LYS A 1 377 ? 9.034 13.704 -20.340 1.00 94.06 377 LYS A O 1
ATOM 3037 N N . THR A 1 378 ? 6.948 13.439 -21.122 1.00 96.44 378 THR A N 1
ATOM 3038 C CA . THR A 1 378 ? 6.291 13.935 -19.915 1.00 96.44 378 THR A CA 1
ATOM 3039 C C . THR A 1 378 ? 6.427 12.944 -18.762 1.00 96.44 378 THR A C 1
ATOM 3041 O O . THR A 1 378 ? 6.577 11.733 -18.948 1.00 96.44 378 THR A O 1
ATOM 3044 N N . MET A 1 379 ? 6.373 13.481 -17.549 1.00 97.12 379 MET A N 1
ATOM 3045 C CA . MET A 1 379 ? 6.339 12.717 -16.312 1.00 97.12 379 MET A CA 1
ATOM 3046 C C . MET A 1 379 ? 5.093 13.133 -15.548 1.00 97.12 379 MET A C 1
ATOM 3048 O O . MET A 1 379 ? 4.839 14.329 -15.405 1.00 97.12 379 MET A O 1
ATOM 3052 N N . GLU A 1 380 ? 4.345 12.163 -15.045 1.00 97.94 380 GLU A N 1
ATOM 3053 C CA . GLU A 1 380 ? 3.154 12.396 -14.237 1.00 97.94 380 GLU A CA 1
ATOM 3054 C C . GLU A 1 380 ? 3.292 11.701 -12.885 1.00 97.94 380 GLU A C 1
ATOM 3056 O O . GLU A 1 380 ? 3.935 10.657 -12.770 1.00 97.94 380 GLU A O 1
ATOM 3061 N N . ARG A 1 381 ? 2.695 12.290 -11.850 1.00 97.94 381 ARG A N 1
ATOM 3062 C CA . ARG A 1 381 ? 2.627 11.729 -10.504 1.00 97.94 381 ARG A CA 1
ATOM 3063 C C . ARG A 1 381 ? 1.175 11.586 -10.074 1.00 97.94 381 ARG A C 1
ATOM 3065 O O . ARG A 1 381 ? 0.458 12.579 -10.038 1.00 97.94 381 ARG A O 1
ATOM 3072 N N . TYR A 1 382 ? 0.771 10.381 -9.709 1.00 98.44 382 TYR A N 1
ATOM 3073 C CA . TYR A 1 382 ? -0.518 10.088 -9.108 1.00 98.44 382 TYR A CA 1
ATOM 3074 C C . TYR A 1 382 ? -0.465 10.287 -7.598 1.00 98.44 382 TYR A C 1
ATOM 3076 O O . TYR A 1 382 ? 0.407 9.727 -6.926 1.00 98.44 382 TYR A O 1
ATOM 3084 N N . ILE A 1 383 ? -1.417 11.061 -7.086 1.00 97.44 383 ILE A N 1
ATOM 3085 C CA . ILE A 1 383 ? -1.618 11.348 -5.667 1.00 97.44 383 ILE A CA 1
ATOM 3086 C C . ILE A 1 383 ? -2.867 10.578 -5.210 1.00 97.44 383 ILE A C 1
ATOM 3088 O O . ILE A 1 383 ? -3.984 11.005 -5.525 1.00 97.44 383 ILE A O 1
ATOM 3092 N N . PRO A 1 384 ? -2.718 9.452 -4.480 1.00 96.38 384 PRO A N 1
ATOM 3093 C CA . PRO A 1 384 ? -3.848 8.598 -4.104 1.00 96.38 384 PRO A CA 1
ATOM 3094 C C . PRO A 1 384 ? -4.921 9.301 -3.264 1.00 96.38 384 PRO A C 1
ATOM 3096 O O . PRO A 1 384 ? -6.111 9.030 -3.451 1.00 96.38 384 PRO A O 1
ATOM 3099 N N . GLU A 1 385 ? -4.495 10.227 -2.398 1.00 94.06 385 GLU A N 1
ATOM 3100 C CA . GLU A 1 385 ? -5.341 11.071 -1.535 1.00 94.06 385 GLU A CA 1
ATOM 3101 C C . GLU A 1 385 ? -6.336 11.924 -2.329 1.00 94.06 385 GLU A C 1
ATOM 3103 O O . GLU A 1 385 ? -7.442 12.182 -1.872 1.00 94.06 385 GLU A O 1
ATOM 3108 N N . GLN A 1 386 ? -5.971 12.328 -3.548 1.00 95.25 386 GLN A N 1
ATOM 3109 C CA . GLN A 1 386 ? -6.760 13.256 -4.365 1.00 95.25 386 GLN A CA 1
ATOM 3110 C C . GLN A 1 386 ? -7.342 12.597 -5.619 1.00 95.25 386 GLN A C 1
ATOM 3112 O O . GLN A 1 386 ? -8.028 13.267 -6.388 1.00 95.25 386 GLN A O 1
ATOM 3117 N N . ASP A 1 387 ? -7.037 11.314 -5.851 1.00 96.31 387 ASP A N 1
ATOM 3118 C CA . ASP A 1 387 ? -7.344 10.601 -7.098 1.00 96.31 387 ASP A CA 1
ATOM 3119 C C . ASP A 1 387 ? -6.985 11.441 -8.337 1.00 96.31 387 ASP A C 1
ATOM 3121 O O . ASP A 1 387 ? -7.798 11.687 -9.231 1.00 96.31 387 ASP A O 1
ATOM 3125 N N . ARG A 1 388 ? -5.758 11.975 -8.345 1.00 96.88 388 ARG A N 1
ATOM 3126 C CA . ARG A 1 388 ? -5.318 12.951 -9.346 1.00 96.88 388 ARG A CA 1
ATOM 3127 C C . ARG A 1 388 ? -3.910 12.666 -9.837 1.00 96.88 388 ARG A C 1
ATOM 3129 O O . ARG A 1 388 ? -3.012 12.396 -9.044 1.00 96.88 388 ARG A O 1
ATOM 3136 N N . TRP A 1 389 ? -3.725 12.811 -11.145 1.00 98.12 389 TRP A N 1
ATOM 3137 C CA . TRP A 1 389 ? -2.418 12.897 -11.786 1.00 98.12 389 TRP A CA 1
ATOM 3138 C C . TRP A 1 389 ? -1.973 14.351 -11.931 1.00 98.12 389 TRP A C 1
ATOM 3140 O O . TRP A 1 389 ? -2.766 15.225 -12.285 1.00 98.12 389 TRP A O 1
ATOM 3150 N N . GLU A 1 390 ? -0.694 14.604 -11.677 1.00 97.75 390 GLU A N 1
ATOM 3151 C CA . GLU A 1 390 ? -0.058 15.908 -11.836 1.00 97.75 390 GLU A CA 1
ATOM 3152 C C . GLU A 1 390 ? 1.188 15.806 -12.704 1.00 97.75 390 GLU A C 1
ATOM 3154 O O . GLU A 1 390 ? 2.061 14.969 -12.460 1.00 97.75 390 GLU A O 1
ATOM 3159 N N . PHE A 1 391 ? 1.317 16.708 -13.675 1.00 98.12 391 PHE A N 1
ATOM 3160 C CA . PHE A 1 391 ? 2.532 16.808 -14.472 1.00 98.12 391 PHE A CA 1
ATOM 3161 C C . PHE A 1 391 ? 3.711 17.305 -13.632 1.00 98.12 391 PHE A C 1
ATOM 3163 O O . PHE A 1 391 ? 3.625 18.279 -12.881 1.00 98.12 391 PHE A O 1
ATOM 3170 N N . ARG A 1 392 ? 4.847 16.637 -13.806 1.00 97.88 392 ARG A N 1
ATOM 3171 C CA . ARG A 1 392 ? 6.145 16.967 -13.215 1.00 97.88 392 ARG A CA 1
ATOM 3172 C C . ARG A 1 392 ? 7.137 17.339 -14.312 1.00 97.88 392 ARG A C 1
ATOM 3174 O O . ARG A 1 392 ? 6.796 17.392 -15.495 1.00 97.88 392 ARG A O 1
ATOM 3181 N N . ARG A 1 393 ? 8.377 17.653 -13.925 1.00 97.56 393 ARG A N 1
ATOM 3182 C CA . ARG A 1 393 ? 9.424 18.017 -14.882 1.00 97.56 393 ARG A CA 1
ATOM 3183 C C . ARG A 1 393 ? 9.614 16.888 -15.901 1.00 97.56 393 ARG A C 1
ATOM 3185 O O . ARG A 1 393 ? 9.954 15.768 -15.538 1.00 97.56 393 ARG A O 1
ATOM 3192 N N . SER A 1 394 ? 9.415 17.209 -17.176 1.00 97.00 394 SER A N 1
ATOM 3193 C CA . SER A 1 394 ? 9.646 16.287 -18.291 1.00 97.00 394 SER A CA 1
ATOM 3194 C C . SER A 1 394 ? 11.125 15.920 -18.424 1.00 97.00 394 SER A C 1
ATOM 3196 O O . SER A 1 394 ? 11.997 16.656 -17.945 1.00 97.00 394 SER A O 1
ATOM 3198 N N . LEU A 1 395 ? 11.396 14.805 -19.104 1.00 96.50 395 LEU A N 1
ATOM 3199 C CA . LEU A 1 395 ? 12.753 14.363 -19.416 1.00 96.50 395 LEU A CA 1
ATOM 3200 C C . LEU A 1 395 ? 13.538 15.475 -20.141 1.00 96.50 395 LEU A C 1
ATOM 3202 O O . LEU A 1 395 ? 12.976 16.192 -20.976 1.00 96.50 395 LEU A O 1
ATOM 3206 N N . PRO A 1 396 ? 14.830 15.661 -19.822 1.00 95.50 396 PRO A N 1
ATOM 3207 C CA . PRO A 1 396 ? 15.628 16.726 -20.413 1.00 95.50 396 PRO A CA 1
ATOM 3208 C C . PRO A 1 396 ? 15.930 16.459 -21.898 1.00 95.50 396 PRO A C 1
ATOM 3210 O O . PRO A 1 396 ? 16.368 15.377 -22.271 1.00 95.50 396 PRO A O 1
ATOM 3213 N N . GLY A 1 397 ? 15.765 17.478 -22.748 1.00 90.31 397 GLY A N 1
ATOM 3214 C CA . GLY A 1 397 ? 16.237 17.478 -24.140 1.00 90.31 397 GLY A CA 1
ATOM 3215 C C . GLY A 1 397 ? 15.765 16.284 -24.983 1.00 90.31 397 GLY A C 1
ATOM 3216 O O . GLY A 1 397 ? 14.576 16.123 -25.268 1.00 90.31 397 GLY A O 1
ATOM 3217 N N . HIS A 1 398 ? 16.727 15.473 -25.421 1.00 91.50 398 HIS A N 1
ATOM 3218 C CA . HIS A 1 398 ? 16.516 14.307 -26.283 1.00 91.50 398 HIS A CA 1
ATOM 3219 C C . HIS A 1 398 ? 16.559 12.979 -25.515 1.00 91.50 398 HIS A C 1
ATOM 3221 O O . HIS A 1 398 ? 16.614 11.928 -26.134 1.00 91.50 398 HIS A O 1
ATOM 3227 N N . TRP A 1 399 ? 16.531 12.992 -24.181 1.00 94.19 399 TRP A N 1
ATOM 3228 C CA . TRP A 1 399 ? 16.512 11.754 -23.401 1.00 94.19 399 TRP A CA 1
ATOM 3229 C C . TRP A 1 399 ? 15.124 11.108 -23.398 1.00 94.19 399 TRP A C 1
ATOM 3231 O O . TRP A 1 399 ? 14.099 11.792 -23.326 1.00 94.19 399 TRP A O 1
ATOM 3241 N N . THR A 1 400 ? 15.109 9.780 -23.462 1.00 92.19 400 THR A N 1
ATOM 3242 C CA . THR A 1 400 ? 13.906 8.941 -23.541 1.00 92.19 400 THR A CA 1
ATOM 3243 C C . THR A 1 400 ? 13.859 7.940 -22.388 1.00 92.19 400 THR A C 1
ATOM 3245 O O . THR A 1 400 ? 14.858 7.720 -21.700 1.00 92.19 400 THR A O 1
ATOM 3248 N N . ASN A 1 401 ? 12.704 7.328 -22.140 1.00 87.44 401 ASN A N 1
ATOM 3249 C CA . ASN A 1 401 ? 12.596 6.244 -21.170 1.00 87.44 401 ASN A CA 1
ATOM 3250 C C . ASN A 1 401 ? 11.643 5.174 -21.691 1.00 87.44 401 ASN A C 1
ATOM 3252 O O . ASN A 1 401 ? 10.506 5.490 -22.039 1.00 87.44 401 ASN A O 1
ATOM 3256 N N . TYR A 1 402 ? 12.129 3.932 -21.704 1.00 84.56 402 TYR A N 1
ATOM 3257 C CA . TYR A 1 402 ? 11.393 2.759 -22.151 1.00 84.56 402 TYR A CA 1
ATOM 3258 C C . TYR A 1 402 ? 11.317 1.741 -21.012 1.00 84.56 402 TYR A C 1
ATOM 3260 O O . TYR A 1 402 ? 12.120 0.819 -20.933 1.00 84.56 402 TYR A O 1
ATOM 3268 N N . ASP A 1 403 ? 10.343 1.933 -20.123 1.00 78.94 403 ASP A N 1
ATOM 3269 C CA . ASP A 1 403 ? 9.906 0.916 -19.156 1.00 78.94 403 ASP A CA 1
ATOM 3270 C C . ASP A 1 403 ? 10.814 0.659 -17.931 1.00 78.94 403 ASP A C 1
ATOM 3272 O O . ASP A 1 403 ? 10.763 -0.402 -17.300 1.00 78.94 403 ASP A O 1
ATOM 3276 N N . LEU A 1 404 ? 11.630 1.655 -17.561 1.00 87.31 404 LEU A N 1
ATOM 3277 C CA . LEU A 1 404 ? 12.627 1.556 -16.491 1.00 87.31 404 LEU A CA 1
ATOM 3278 C C . LEU A 1 404 ? 12.514 2.687 -15.476 1.00 87.31 404 LEU A C 1
ATOM 3280 O O . LEU A 1 404 ? 12.730 3.846 -15.825 1.00 87.31 404 LEU A O 1
ATOM 3284 N N . ALA A 1 405 ? 12.265 2.345 -14.213 1.00 94.62 405 ALA A N 1
ATOM 3285 C CA . ALA A 1 405 ? 12.404 3.260 -13.088 1.00 94.62 405 ALA A CA 1
ATOM 3286 C C . ALA A 1 405 ? 12.607 2.498 -11.778 1.00 94.62 405 ALA A C 1
ATOM 3288 O O . ALA A 1 405 ? 11.929 1.509 -11.516 1.00 94.62 405 ALA A O 1
ATOM 3289 N N . VAL A 1 406 ? 13.523 2.978 -10.940 1.00 96.56 406 VAL A N 1
ATOM 3290 C CA . VAL A 1 406 ? 13.741 2.461 -9.582 1.00 96.56 406 VAL A CA 1
ATOM 3291 C C . VAL A 1 406 ? 13.965 3.608 -8.613 1.00 96.56 406 VAL A C 1
ATOM 3293 O O . VAL A 1 406 ? 14.441 4.672 -9.003 1.00 96.56 406 VAL A O 1
ATOM 3296 N N . VAL A 1 407 ? 13.654 3.393 -7.339 1.00 97.56 407 VAL A N 1
ATOM 3297 C CA . VAL A 1 407 ? 13.985 4.341 -6.270 1.00 97.56 407 VAL A CA 1
ATOM 3298 C C . VAL A 1 407 ? 15.211 3.842 -5.528 1.00 97.56 407 VAL A C 1
ATOM 3300 O O . VAL A 1 407 ? 15.247 2.699 -5.084 1.00 97.56 407 VAL A O 1
ATOM 3303 N N . CYS A 1 408 ? 16.202 4.710 -5.351 1.00 97.25 408 CYS A N 1
ATOM 3304 C CA . CYS A 1 408 ? 17.373 4.431 -4.529 1.00 97.25 408 CYS A CA 1
ATOM 3305 C C . CYS A 1 408 ? 17.680 5.663 -3.675 1.00 97.25 408 CYS A C 1
ATOM 3307 O O . CYS A 1 408 ? 17.702 6.776 -4.187 1.00 97.25 408 CYS A O 1
ATOM 3309 N N . LYS A 1 409 ? 17.873 5.485 -2.361 1.00 95.19 409 LYS A N 1
ATOM 3310 C CA . LYS A 1 409 ? 18.220 6.573 -1.420 1.00 95.19 409 LYS A CA 1
ATOM 3311 C C . LYS A 1 409 ? 17.347 7.839 -1.517 1.00 95.19 409 LYS A C 1
ATOM 3313 O O . LYS A 1 409 ? 17.815 8.936 -1.240 1.00 95.19 409 LYS A O 1
ATOM 3318 N N . GLY A 1 410 ? 16.066 7.676 -1.847 1.00 95.25 410 GLY A N 1
ATOM 3319 C CA . GLY A 1 410 ? 15.107 8.782 -1.895 1.00 95.25 410 GLY A CA 1
ATOM 3320 C C . GLY A 1 410 ? 15.054 9.546 -3.221 1.00 95.25 410 GLY A C 1
ATOM 3321 O O . GLY A 1 410 ? 14.286 10.492 -3.309 1.00 95.25 410 GLY A O 1
ATOM 3322 N N . ASP A 1 411 ? 15.788 9.117 -4.248 1.00 97.62 411 ASP A N 1
ATOM 3323 C CA . ASP A 1 411 ? 15.696 9.665 -5.604 1.00 97.62 411 ASP A CA 1
ATOM 3324 C C . ASP A 1 411 ? 15.225 8.588 -6.594 1.00 97.62 411 ASP A C 1
ATOM 3326 O O . ASP A 1 411 ? 15.380 7.383 -6.357 1.00 97.62 411 ASP A O 1
ATOM 3330 N N . ILE A 1 412 ? 14.653 9.020 -7.722 1.00 98.31 412 ILE A N 1
ATOM 3331 C CA . ILE A 1 412 ? 14.236 8.128 -8.813 1.00 98.31 412 ILE A CA 1
ATOM 3332 C C . ILE A 1 412 ? 15.358 8.039 -9.847 1.00 98.31 412 ILE A C 1
ATOM 3334 O O . ILE A 1 412 ? 15.873 9.061 -10.294 1.00 98.31 412 ILE A O 1
ATOM 3338 N N . TYR A 1 413 ? 15.703 6.827 -10.269 1.00 97.81 413 TYR A N 1
ATOM 3339 C CA . TYR A 1 413 ? 16.731 6.556 -11.266 1.00 97.81 413 TYR A CA 1
ATOM 3340 C C . TYR A 1 413 ? 16.142 5.830 -12.463 1.00 97.81 413 TYR A C 1
ATOM 3342 O O . TYR A 1 413 ? 15.361 4.887 -12.310 1.00 97.81 413 TYR A O 1
ATOM 3350 N N . ILE A 1 414 ? 16.573 6.242 -13.649 1.00 95.81 414 ILE A N 1
ATOM 3351 C CA . ILE A 1 414 ? 16.197 5.622 -14.915 1.00 95.81 414 ILE A CA 1
ATOM 3352 C C . ILE A 1 414 ? 17.436 5.432 -15.788 1.00 95.81 414 ILE A C 1
ATOM 3354 O O . ILE A 1 414 ? 18.346 6.263 -15.780 1.00 95.81 414 ILE A O 1
ATOM 3358 N N . ASN A 1 415 ? 17.461 4.354 -16.566 1.00 93.38 415 ASN A N 1
ATOM 3359 C CA . ASN A 1 415 ? 18.321 4.274 -17.740 1.00 93.38 415 ASN A CA 1
ATOM 3360 C C . ASN A 1 415 ? 17.587 4.934 -18.913 1.00 93.38 415 ASN A C 1
ATOM 3362 O O . ASN A 1 415 ? 16.410 4.647 -19.153 1.00 93.38 415 ASN A O 1
ATOM 3366 N N . SER A 1 416 ? 18.279 5.818 -19.621 1.00 93.25 416 SER A N 1
ATOM 3367 C CA . SER A 1 416 ? 17.721 6.569 -20.739 1.00 93.25 416 SER A CA 1
ATOM 3368 C C . SER A 1 416 ? 18.624 6.514 -21.952 1.00 93.25 416 SER A C 1
ATOM 3370 O O . SER A 1 416 ? 19.843 6.614 -21.829 1.00 93.25 416 SER A O 1
ATOM 3372 N N . GLU A 1 417 ? 18.007 6.432 -23.127 1.00 91.88 417 GLU A N 1
ATOM 3373 C CA . GLU A 1 417 ? 18.675 6.608 -24.413 1.00 91.88 417 GLU A CA 1
ATOM 3374 C C . GLU A 1 417 ? 18.534 8.063 -24.876 1.00 91.88 417 GLU A C 1
ATOM 3376 O O . GLU A 1 417 ? 17.452 8.653 -24.771 1.00 91.88 417 GLU A O 1
ATOM 3381 N N . GLU A 1 418 ? 19.612 8.642 -25.400 1.00 91.81 418 GLU A N 1
ATOM 3382 C CA . GLU A 1 418 ? 19.556 9.882 -26.169 1.00 91.81 418 GLU A CA 1
ATOM 3383 C C . GLU A 1 418 ? 19.014 9.567 -27.572 1.00 91.81 418 GLU A C 1
ATOM 3385 O O . GLU A 1 418 ? 19.618 8.833 -28.358 1.00 91.81 418 GLU A O 1
ATOM 3390 N N . GLU A 1 419 ? 17.834 10.110 -27.859 1.00 88.31 419 GLU A N 1
ATOM 3391 C CA . GLU A 1 419 ? 17.011 9.837 -29.033 1.00 88.31 419 GLU A CA 1
ATOM 3392 C C . GLU A 1 419 ? 17.823 9.891 -30.334 1.00 88.31 419 GLU A C 1
ATOM 3394 O O . GLU A 1 419 ? 18.380 10.923 -30.710 1.00 88.31 419 GLU A O 1
ATOM 3399 N N . GLY A 1 420 ? 17.891 8.751 -31.027 1.00 84.38 420 GLY A N 1
ATOM 3400 C CA . GLY A 1 420 ? 18.562 8.620 -32.320 1.00 84.38 420 GLY A CA 1
ATOM 3401 C C . GLY A 1 420 ? 20.090 8.501 -32.269 1.00 84.38 420 GLY A C 1
ATOM 3402 O O . GLY A 1 420 ? 20.707 8.431 -33.332 1.00 84.38 420 GLY A O 1
ATOM 3403 N N . THR A 1 421 ? 20.722 8.454 -31.087 1.00 88.12 421 THR A N 1
ATOM 3404 C CA . THR A 1 421 ? 22.195 8.383 -30.971 1.00 88.12 421 THR A CA 1
ATOM 3405 C C . THR A 1 421 ? 22.726 7.051 -30.445 1.00 88.12 421 THR A C 1
ATOM 3407 O O . THR A 1 421 ? 23.936 6.819 -30.526 1.00 88.12 421 THR A O 1
ATOM 3410 N N . ALA A 1 422 ? 21.863 6.166 -29.927 1.00 84.62 422 ALA A N 1
ATOM 3411 C CA . ALA A 1 422 ? 22.247 4.910 -29.279 1.00 84.62 422 ALA A CA 1
ATOM 3412 C C . ALA A 1 422 ? 23.199 5.075 -28.077 1.00 84.62 422 ALA A C 1
ATOM 3414 O O . ALA A 1 422 ? 23.883 4.118 -27.690 1.00 84.62 422 ALA A O 1
ATOM 3415 N N . LYS A 1 423 ? 23.256 6.277 -27.487 1.00 90.25 423 LYS A N 1
ATOM 3416 C CA . LYS A 1 423 ? 23.991 6.563 -26.251 1.00 90.25 423 LYS A CA 1
ATOM 3417 C C . LYS A 1 423 ? 23.056 6.461 -25.059 1.00 90.25 423 LYS A C 1
ATOM 3419 O O . LYS A 1 423 ? 21.960 7.011 -25.081 1.00 90.25 423 LYS A O 1
ATOM 3424 N N . PHE A 1 424 ? 23.535 5.811 -24.003 1.00 92.06 424 PHE A N 1
ATOM 3425 C CA . PHE A 1 424 ? 22.768 5.579 -22.786 1.00 92.06 424 PHE A CA 1
ATOM 3426 C C . PHE A 1 424 ? 23.406 6.299 -21.607 1.00 92.06 424 PHE A C 1
ATOM 3428 O O . PHE A 1 424 ? 24.633 6.281 -21.456 1.00 92.06 424 PHE A O 1
ATOM 3435 N N . ALA A 1 425 ? 22.575 6.895 -20.760 1.00 94.44 425 ALA A N 1
ATOM 3436 C CA . ALA A 1 425 ? 23.000 7.482 -19.502 1.00 94.44 425 ALA A CA 1
ATOM 3437 C C . ALA A 1 425 ? 22.018 7.151 -18.381 1.00 94.44 425 ALA A C 1
ATOM 3439 O O . ALA A 1 425 ? 20.814 6.998 -18.594 1.00 94.44 425 ALA A O 1
ATOM 3440 N N . LEU A 1 426 ? 22.557 7.086 -17.166 1.00 95.81 426 LEU A N 1
ATOM 3441 C CA . LEU A 1 426 ? 21.751 7.029 -15.962 1.00 95.81 426 LEU A CA 1
ATOM 3442 C C . LEU A 1 426 ? 21.287 8.447 -15.625 1.00 95.81 426 LEU A C 1
ATOM 3444 O O . LEU A 1 426 ? 22.107 9.353 -15.439 1.00 95.81 426 LEU A O 1
ATOM 3448 N N . LEU A 1 427 ? 19.975 8.637 -15.544 1.00 96.94 427 LEU A N 1
ATOM 3449 C CA . LEU A 1 427 ? 19.350 9.887 -15.132 1.00 96.94 427 LEU A CA 1
ATOM 3450 C C . LEU A 1 427 ? 18.780 9.726 -13.727 1.00 96.94 427 LEU A C 1
ATOM 3452 O O . LEU A 1 427 ? 18.240 8.676 -13.376 1.00 96.94 427 LEU A O 1
ATOM 3456 N N . LYS A 1 428 ? 18.892 10.792 -12.940 1.00 97.38 428 LYS A N 1
ATOM 3457 C CA . LYS A 1 428 ? 18.354 10.895 -11.587 1.00 97.38 428 LYS A CA 1
ATOM 3458 C C . LYS A 1 428 ? 17.319 12.002 -11.532 1.00 97.38 428 LYS A C 1
ATOM 3460 O O . LYS A 1 428 ? 17.554 13.089 -12.055 1.00 97.38 428 LYS A O 1
ATOM 3465 N N . TYR A 1 429 ? 16.211 11.750 -10.859 1.00 98.31 429 TYR A N 1
ATOM 3466 C CA . TYR A 1 429 ? 15.185 12.736 -10.580 1.00 98.31 429 TYR A CA 1
ATOM 3467 C C . TYR A 1 429 ? 15.015 12.926 -9.077 1.00 98.31 429 TYR A C 1
ATOM 3469 O O . TYR A 1 429 ? 14.694 11.981 -8.354 1.00 98.31 429 TYR A O 1
ATOM 3477 N N . ALA A 1 430 ? 15.199 14.173 -8.646 1.00 97.44 430 ALA A N 1
ATOM 3478 C CA . ALA A 1 430 ? 14.999 14.606 -7.272 1.00 97.44 430 ALA A CA 1
ATOM 3479 C C . ALA A 1 430 ? 13.573 15.154 -7.112 1.00 97.44 430 ALA A C 1
ATOM 3481 O O . ALA A 1 430 ? 13.221 16.218 -7.644 1.00 97.44 430 ALA A O 1
ATOM 3482 N N . SER A 1 431 ? 12.728 14.404 -6.402 1.00 95.62 431 SER A N 1
ATOM 3483 C CA . SER A 1 431 ? 11.289 14.671 -6.267 1.00 95.62 431 SER A CA 1
ATOM 3484 C C . SER A 1 431 ? 10.980 15.934 -5.455 1.00 95.62 431 SER A C 1
ATOM 3486 O O . SER A 1 431 ? 10.042 16.663 -5.796 1.00 95.62 431 SER A O 1
ATOM 3488 N N . ASN A 1 432 ? 11.810 16.229 -4.453 1.00 94.94 432 ASN A N 1
ATOM 3489 C CA . ASN A 1 432 ? 11.719 17.389 -3.565 1.00 94.94 432 ASN A CA 1
ATOM 3490 C C . ASN A 1 432 ? 11.900 18.735 -4.290 1.00 94.94 432 ASN A C 1
ATOM 3492 O O . ASN A 1 432 ? 11.246 19.712 -3.937 1.00 94.94 432 ASN A O 1
ATOM 3496 N N . ILE A 1 433 ? 12.757 18.788 -5.314 1.00 96.50 433 ILE A N 1
ATOM 3497 C CA . ILE A 1 433 ? 13.049 20.010 -6.084 1.00 96.50 433 ILE A CA 1
ATOM 3498 C C . ILE A 1 433 ? 12.528 19.967 -7.525 1.00 96.50 433 ILE A C 1
ATOM 3500 O O . ILE A 1 433 ? 12.660 20.956 -8.243 1.00 96.50 433 ILE A O 1
ATOM 3504 N N . ASN A 1 434 ? 11.911 18.857 -7.953 1.00 96.81 434 ASN A N 1
ATOM 3505 C CA . ASN A 1 434 ? 11.344 18.678 -9.295 1.00 96.81 434 ASN A CA 1
ATOM 3506 C C . ASN A 1 434 ? 12.382 18.856 -10.424 1.00 96.81 434 ASN A C 1
ATOM 3508 O O . ASN A 1 434 ? 12.139 19.584 -11.391 1.00 96.81 434 ASN A O 1
ATOM 3512 N N . GLN A 1 435 ? 13.554 18.223 -10.301 1.00 97.69 435 GLN A N 1
ATOM 3513 C CA . GLN A 1 435 ? 14.657 18.387 -11.257 1.00 97.69 435 GLN A CA 1
ATOM 3514 C C . GLN A 1 435 ? 15.300 17.064 -11.669 1.00 97.69 435 GLN A C 1
ATOM 3516 O O . GLN A 1 435 ? 15.419 16.136 -10.872 1.00 97.69 435 GLN A O 1
ATOM 3521 N N . TRP A 1 436 ? 15.746 17.028 -12.928 1.00 97.94 436 TRP A N 1
ATOM 3522 C CA . TRP A 1 436 ? 16.531 15.945 -13.513 1.00 97.94 436 TRP A CA 1
ATOM 3523 C C . TRP A 1 436 ? 18.023 16.286 -13.502 1.00 97.94 436 TRP A C 1
ATOM 3525 O O . TRP A 1 436 ? 18.412 17.404 -13.834 1.00 97.94 436 TRP A O 1
ATOM 3535 N N . GLU A 1 437 ? 18.849 15.292 -13.200 1.00 96.75 437 GLU A N 1
ATOM 3536 C CA . GLU A 1 437 ? 20.307 15.313 -13.306 1.00 96.75 437 GLU A CA 1
ATOM 3537 C C . GLU A 1 437 ? 20.739 14.160 -14.225 1.00 96.75 437 GLU A C 1
ATOM 3539 O O . GLU A 1 437 ? 20.351 13.009 -14.021 1.00 96.75 437 GLU A O 1
ATOM 3544 N N . ILE A 1 438 ? 21.544 14.459 -15.247 1.00 96.06 438 ILE A N 1
ATOM 3545 C CA . ILE A 1 438 ? 22.186 13.438 -16.085 1.00 96.06 438 ILE A CA 1
ATOM 3546 C C . ILE A 1 438 ? 23.479 13.046 -15.370 1.00 96.06 438 ILE A C 1
ATOM 3548 O O . ILE A 1 438 ? 24.387 13.869 -15.268 1.00 96.06 438 ILE A O 1
ATOM 3552 N N . LEU A 1 439 ? 23.555 11.825 -14.838 1.00 95.00 439 LEU A N 1
ATOM 3553 C CA . LEU A 1 439 ? 24.653 11.434 -13.952 1.00 95.00 439 LEU A CA 1
ATOM 3554 C C . LEU A 1 439 ? 25.883 10.966 -14.714 1.00 95.00 439 LEU A C 1
ATOM 3556 O O . LEU A 1 439 ? 26.967 11.524 -14.568 1.00 95.00 439 LEU A O 1
ATOM 3560 N N . SER A 1 440 ? 25.739 9.882 -15.470 1.00 90.44 440 SER A N 1
ATOM 3561 C CA . SER A 1 440 ? 26.879 9.259 -16.133 1.00 90.44 440 SER A CA 1
ATOM 3562 C C . SER A 1 440 ? 26.445 8.418 -17.330 1.00 90.44 440 SER A C 1
ATOM 3564 O O . SER A 1 440 ? 25.368 7.815 -17.287 1.00 90.44 440 SER A O 1
ATOM 3566 N N . PRO A 1 441 ? 27.274 8.351 -18.387 1.00 93.19 441 PRO A N 1
ATOM 3567 C CA . PRO A 1 441 ? 27.119 7.357 -19.439 1.00 93.19 441 PRO A CA 1
ATOM 3568 C C . PRO A 1 441 ? 27.231 5.940 -18.873 1.00 93.19 441 PRO A C 1
ATOM 3570 O O . PRO A 1 441 ? 28.005 5.703 -17.942 1.00 93.19 441 PRO A O 1
ATOM 3573 N N . LEU A 1 442 ? 26.491 4.993 -19.448 1.00 90.62 442 LEU A N 1
ATOM 3574 C CA . LEU A 1 442 ? 26.598 3.593 -19.040 1.00 90.62 442 LEU A CA 1
ATOM 3575 C C . LEU A 1 442 ? 27.932 2.974 -19.513 1.00 90.62 442 LEU A C 1
ATOM 3577 O O . LEU A 1 442 ? 28.368 3.262 -20.630 1.00 90.62 442 LEU A O 1
ATOM 3581 N N . PRO A 1 443 ? 28.548 2.062 -18.727 1.00 89.69 443 PRO A N 1
ATOM 3582 C CA . PRO A 1 443 ? 29.755 1.335 -19.137 1.00 89.69 443 PRO A CA 1
ATOM 3583 C C . PRO A 1 443 ? 29.535 0.457 -20.375 1.00 89.69 443 PRO A C 1
ATOM 3585 O O . PRO A 1 443 ? 30.430 0.288 -21.202 1.00 89.69 443 PRO A O 1
ATOM 3588 N N . ARG A 1 444 ? 28.329 -0.109 -20.494 1.00 86.25 444 ARG A N 1
ATOM 3589 C CA . ARG A 1 444 ? 27.887 -0.959 -21.601 1.00 86.25 444 ARG A CA 1
ATOM 3590 C C . ARG A 1 444 ? 26.608 -0.393 -22.201 1.00 86.25 444 ARG A C 1
ATOM 3592 O O . ARG A 1 444 ? 25.756 0.129 -21.485 1.00 86.25 444 ARG A O 1
ATOM 3599 N N . LYS A 1 445 ? 26.440 -0.545 -23.516 1.00 84.06 445 LYS A N 1
ATOM 3600 C CA . LYS A 1 445 ? 25.192 -0.195 -24.204 1.00 84.06 445 LYS A CA 1
ATOM 3601 C C . LYS A 1 445 ? 24.079 -1.140 -23.738 1.00 84.06 445 LYS A C 1
ATOM 3603 O O . LYS A 1 445 ? 24.007 -2.274 -24.204 1.00 84.06 445 LYS A O 1
ATOM 3608 N N . ARG A 1 446 ? 23.225 -0.673 -22.828 1.00 81.62 446 ARG A N 1
ATOM 3609 C CA . ARG A 1 446 ? 22.076 -1.430 -22.324 1.00 81.62 446 ARG A CA 1
ATOM 3610 C C . ARG A 1 446 ? 20.786 -0.846 -22.859 1.00 81.62 446 ARG A C 1
ATOM 3612 O O . ARG A 1 446 ? 20.306 0.160 -22.351 1.00 81.62 446 ARG A O 1
ATOM 3619 N N . ASP A 1 447 ? 20.253 -1.516 -23.866 1.00 79.25 447 ASP A N 1
ATOM 3620 C CA . ASP A 1 447 ? 18.887 -1.324 -24.329 1.00 79.25 447 ASP A CA 1
ATOM 3621 C C . ASP A 1 447 ? 18.013 -2.468 -23.797 1.00 79.25 447 ASP A C 1
ATOM 3623 O O . ASP A 1 447 ? 18.484 -3.609 -23.706 1.00 79.25 447 ASP A O 1
ATOM 3627 N N . LYS A 1 448 ? 16.763 -2.154 -23.435 1.00 77.50 448 LYS A N 1
ATOM 3628 C CA . LYS A 1 448 ? 15.761 -3.096 -22.896 1.00 77.50 448 LYS A CA 1
ATOM 3629 C C . LYS A 1 448 ? 16.263 -3.948 -21.725 1.00 77.50 448 LYS A C 1
ATOM 3631 O O . LYS A 1 448 ? 15.909 -5.121 -21.596 1.00 77.50 448 LYS A O 1
ATOM 3636 N N . ASN A 1 449 ? 17.133 -3.370 -20.901 1.00 85.00 449 ASN A N 1
ATOM 3637 C CA . ASN A 1 449 ? 17.573 -3.992 -19.661 1.00 85.00 449 ASN A CA 1
ATOM 3638 C C . ASN A 1 449 ? 16.472 -3.914 -18.601 1.00 85.00 449 ASN A C 1
ATOM 3640 O O . ASN A 1 449 ? 15.426 -3.308 -18.810 1.00 85.00 449 ASN A O 1
ATOM 3644 N N . SER A 1 450 ? 16.773 -4.471 -17.438 1.00 87.56 450 SER A N 1
ATOM 3645 C CA . SER A 1 450 ? 15.978 -4.347 -16.224 1.00 87.56 450 SER A CA 1
ATOM 3646 C C . SER A 1 450 ? 16.790 -3.618 -15.159 1.00 87.56 450 SER A C 1
ATOM 3648 O O . SER A 1 450 ? 18.024 -3.541 -15.243 1.00 87.56 450 SER A O 1
ATOM 3650 N N . MET A 1 451 ? 16.101 -3.038 -14.179 1.00 92.19 451 MET A N 1
ATOM 3651 C CA . MET A 1 451 ? 16.718 -2.281 -13.095 1.00 92.19 451 MET A CA 1
ATOM 3652 C C . MET A 1 451 ? 16.145 -2.697 -11.748 1.00 92.19 451 MET A C 1
ATOM 3654 O O . MET A 1 451 ? 14.936 -2.857 -11.606 1.00 92.19 451 MET A O 1
ATOM 3658 N N . VAL A 1 452 ? 17.014 -2.804 -10.747 1.00 94.50 452 VAL A N 1
ATOM 3659 C CA . VAL A 1 452 ? 16.630 -3.003 -9.346 1.00 94.50 452 VAL A CA 1
ATOM 3660 C C . VAL A 1 452 ? 17.585 -2.225 -8.447 1.00 94.50 452 VAL A C 1
ATOM 3662 O O . VAL A 1 452 ? 18.770 -2.099 -8.753 1.00 94.50 452 VAL A O 1
ATOM 3665 N N . ALA A 1 453 ? 17.084 -1.664 -7.352 1.00 96.00 453 ALA A N 1
ATOM 3666 C CA . ALA A 1 453 ? 17.899 -0.940 -6.383 1.00 96.00 453 ALA A CA 1
ATOM 3667 C C . ALA A 1 453 ? 18.018 -1.757 -5.099 1.00 96.00 453 ALA A C 1
ATOM 3669 O O . ALA A 1 453 ? 17.004 -2.200 -4.569 1.00 96.00 453 ALA A O 1
ATOM 3670 N N . VAL A 1 454 ? 19.241 -1.928 -4.591 1.00 95.88 454 VAL A N 1
ATOM 3671 C CA . VAL A 1 454 ? 19.479 -2.607 -3.313 1.00 95.88 454 VAL A CA 1
ATOM 3672 C C . VAL A 1 454 ? 20.523 -1.861 -2.499 1.00 95.88 454 VAL A C 1
ATOM 3674 O O . VAL A 1 454 ? 21.637 -1.608 -2.968 1.00 95.88 454 VAL A O 1
ATOM 3677 N N . GLY A 1 455 ? 20.156 -1.485 -1.273 1.00 93.88 455 GLY A N 1
ATOM 3678 C CA . GLY A 1 455 ? 20.977 -0.624 -0.427 1.00 93.88 455 GLY A CA 1
ATOM 3679 C C . GLY A 1 455 ? 21.243 0.730 -1.093 1.00 93.88 455 GLY A C 1
ATOM 3680 O O . GLY A 1 455 ? 20.341 1.555 -1.226 1.00 93.88 455 GLY A O 1
ATOM 3681 N N . GLU A 1 456 ? 22.491 0.962 -1.501 1.00 95.50 456 GLU A N 1
ATOM 3682 C CA . GLU A 1 456 ? 22.933 2.193 -2.183 1.00 95.50 456 GLU A CA 1
ATOM 3683 C C . GLU A 1 456 ? 23.314 1.958 -3.651 1.00 95.50 456 GLU A C 1
ATOM 3685 O O . GLU A 1 456 ? 23.936 2.812 -4.283 1.00 95.50 456 GLU A O 1
ATOM 3690 N N . THR A 1 457 ? 22.994 0.785 -4.193 1.00 97.00 457 THR A N 1
ATOM 3691 C CA . THR A 1 457 ? 23.440 0.377 -5.523 1.00 97.00 457 THR A CA 1
ATOM 3692 C C . THR A 1 457 ? 22.246 0.130 -6.429 1.00 97.00 457 THR A C 1
ATOM 3694 O O . THR A 1 457 ? 21.327 -0.611 -6.084 1.00 97.00 457 THR A O 1
ATOM 3697 N N . VAL A 1 458 ? 22.283 0.731 -7.614 1.00 96.88 458 VAL A N 1
ATOM 3698 C CA . VAL A 1 458 ? 21.362 0.447 -8.712 1.00 96.88 458 VAL A CA 1
ATOM 3699 C C . VAL A 1 458 ? 22.009 -0.595 -9.617 1.00 96.88 458 VAL A C 1
ATOM 3701 O O . VAL A 1 458 ? 23.089 -0.368 -10.160 1.00 96.88 458 VAL A O 1
ATOM 3704 N N . TYR A 1 459 ? 21.351 -1.738 -9.767 1.00 94.00 459 TYR A N 1
ATOM 3705 C CA . TYR A 1 459 ? 21.779 -2.850 -10.604 1.00 94.00 459 TYR A CA 1
ATOM 3706 C C . TYR A 1 459 ? 21.028 -2.800 -11.931 1.00 94.00 459 TYR A C 1
ATOM 3708 O O . TYR A 1 459 ? 19.800 -2.721 -11.956 1.00 94.00 459 TYR A O 1
ATOM 3716 N N . LEU A 1 460 ? 21.773 -2.854 -13.030 1.00 91.44 460 LEU A N 1
ATOM 3717 C CA . LEU A 1 460 ? 21.275 -2.927 -14.394 1.00 91.44 460 LEU A CA 1
ATOM 3718 C C . LEU A 1 460 ? 21.639 -4.304 -14.943 1.00 91.44 460 LEU A C 1
ATOM 3720 O O . LEU A 1 460 ? 22.819 -4.616 -15.117 1.00 91.44 460 LEU A O 1
ATOM 3724 N N . LEU A 1 461 ? 20.626 -5.123 -15.205 1.00 87.19 461 LEU A N 1
ATOM 3725 C CA . LEU A 1 461 ? 20.780 -6.525 -15.593 1.00 87.19 461 LEU A CA 1
ATOM 3726 C C . LEU A 1 461 ? 20.008 -6.838 -16.874 1.00 87.19 461 LEU A C 1
ATOM 3728 O O . LEU A 1 461 ? 19.016 -6.181 -17.184 1.00 87.19 461 LEU A O 1
ATOM 3732 N N . GLY A 1 462 ? 20.482 -7.831 -17.626 1.00 78.50 462 GLY A N 1
ATOM 3733 C CA . GLY A 1 462 ? 19.912 -8.201 -18.922 1.00 78.50 462 GLY A CA 1
ATOM 3734 C C . GLY A 1 462 ? 20.079 -7.127 -20.007 1.00 78.50 462 GLY A C 1
ATOM 3735 O O . GLY A 1 462 ? 20.894 -6.204 -19.890 1.00 78.50 462 GLY A O 1
ATOM 3736 N N . GLY A 1 463 ? 19.282 -7.256 -21.068 1.00 73.94 463 GLY A N 1
ATOM 3737 C CA . GLY A 1 463 ? 19.405 -6.486 -22.306 1.00 73.94 463 GLY A CA 1
ATOM 3738 C C . GLY A 1 463 ? 20.249 -7.216 -23.355 1.00 73.94 463 GLY A C 1
ATOM 3739 O O . GLY A 1 463 ? 20.576 -8.389 -23.212 1.00 73.94 463 GLY A O 1
ATOM 3740 N N . LEU A 1 464 ? 20.634 -6.514 -24.423 1.00 70.31 464 LEU A N 1
ATOM 3741 C CA . LEU A 1 464 ? 21.394 -7.097 -25.544 1.00 70.31 464 LEU A CA 1
ATOM 3742 C C . LEU A 1 464 ? 22.868 -7.428 -25.220 1.00 70.31 464 LEU A C 1
ATOM 3744 O O . LEU A 1 464 ? 23.617 -7.811 -26.119 1.00 70.31 464 LEU A O 1
ATOM 3748 N N . VAL A 1 465 ? 23.311 -7.233 -23.973 1.00 76.81 465 VAL A N 1
ATOM 3749 C CA . VAL A 1 465 ? 24.704 -7.423 -23.546 1.00 76.81 465 VAL A CA 1
ATOM 3750 C C . VAL A 1 465 ? 24.739 -8.205 -22.224 1.00 76.81 465 VAL A C 1
ATOM 3752 O O . VAL A 1 465 ? 24.037 -7.810 -21.288 1.00 76.81 465 VAL A O 1
ATOM 3755 N N . PRO A 1 466 ? 25.567 -9.265 -22.114 1.00 78.50 466 PRO A N 1
ATOM 3756 C CA . PRO A 1 466 ? 25.653 -10.096 -20.913 1.00 78.50 466 PRO A CA 1
ATOM 3757 C C . PRO A 1 466 ? 26.240 -9.358 -19.699 1.00 78.50 466 PRO A C 1
ATOM 3759 O O . PRO A 1 466 ? 26.963 -8.361 -19.837 1.00 78.50 466 PRO A O 1
ATOM 3762 N N . GLY A 1 467 ? 25.968 -9.897 -18.507 1.00 82.31 467 GLY A N 1
ATOM 3763 C CA . GLY A 1 467 ? 26.444 -9.425 -17.199 1.00 82.31 467 GLY A CA 1
ATOM 3764 C C . GLY A 1 467 ? 25.641 -8.282 -16.575 1.00 82.31 467 GLY A C 1
ATOM 3765 O O . GLY A 1 467 ? 24.659 -7.796 -17.142 1.00 82.31 467 GLY A O 1
ATOM 3766 N N . VAL A 1 468 ? 26.080 -7.817 -15.398 1.00 89.88 468 VAL A N 1
ATOM 3767 C CA . VAL A 1 468 ? 25.360 -6.818 -14.577 1.00 89.88 468 VAL A CA 1
ATOM 3768 C C . VAL A 1 468 ? 26.228 -5.590 -14.330 1.00 89.88 468 VAL A C 1
ATOM 3770 O O . VAL A 1 468 ? 27.394 -5.730 -13.963 1.00 89.88 468 VAL A O 1
ATOM 3773 N N . ASP A 1 469 ? 25.685 -4.394 -14.561 1.00 92.56 469 ASP A N 1
ATOM 3774 C CA . ASP A 1 469 ? 26.327 -3.131 -14.182 1.00 92.56 469 ASP A CA 1
ATOM 3775 C C . ASP A 1 469 ? 25.723 -2.602 -12.889 1.00 92.56 469 ASP A C 1
ATOM 3777 O O . ASP A 1 469 ? 24.509 -2.579 -12.721 1.00 92.56 469 ASP A O 1
ATOM 3781 N N . CYS A 1 470 ? 26.583 -2.151 -11.989 1.00 94.94 470 CYS A N 1
ATOM 3782 C CA . CYS A 1 470 ? 26.223 -1.737 -10.647 1.00 94.94 470 CYS A CA 1
ATOM 3783 C C . CYS A 1 470 ? 26.686 -0.297 -10.444 1.00 94.94 470 CYS A C 1
ATOM 3785 O O . CYS A 1 470 ? 27.889 -0.024 -10.446 1.00 94.94 470 CYS A O 1
ATOM 3787 N N . PHE A 1 471 ? 25.746 0.621 -10.251 1.00 96.94 471 PHE A N 1
ATOM 3788 C CA . PHE A 1 471 ? 26.037 2.019 -9.963 1.00 96.94 471 PHE A CA 1
ATOM 3789 C C . PHE A 1 471 ? 25.786 2.313 -8.488 1.00 96.94 471 PHE A C 1
ATOM 3791 O O . PHE A 1 471 ? 24.644 2.264 -8.032 1.00 96.94 471 PHE A O 1
ATOM 3798 N N . ASN A 1 472 ? 26.840 2.630 -7.739 1.00 96.94 472 ASN A N 1
ATOM 3799 C CA . ASN A 1 472 ? 26.691 3.084 -6.361 1.00 96.94 472 ASN A CA 1
ATOM 3800 C C . ASN A 1 472 ? 26.322 4.574 -6.355 1.00 96.94 472 ASN A C 1
ATOM 3802 O O . ASN A 1 472 ? 27.087 5.415 -6.833 1.00 96.94 472 ASN A O 1
ATOM 3806 N N . VAL A 1 473 ? 25.151 4.905 -5.810 1.00 96.31 473 VAL A N 1
ATOM 3807 C CA . VAL A 1 473 ? 24.601 6.267 -5.873 1.00 96.31 473 VAL A CA 1
ATOM 3808 C C . VAL A 1 473 ? 25.329 7.253 -4.961 1.00 96.31 473 VAL A C 1
ATOM 3810 O O . VAL A 1 473 ? 25.346 8.449 -5.251 1.00 96.31 473 VAL A O 1
ATOM 3813 N N . THR A 1 474 ? 25.963 6.759 -3.895 1.00 95.38 474 THR A N 1
ATOM 3814 C CA . THR A 1 474 ? 26.708 7.563 -2.919 1.00 95.38 474 THR A CA 1
ATOM 3815 C C . THR A 1 474 ? 28.100 7.908 -3.442 1.00 95.38 474 THR A C 1
ATOM 3817 O O . THR A 1 474 ? 28.489 9.074 -3.461 1.00 95.38 474 THR A O 1
ATOM 3820 N N . THR A 1 475 ? 28.856 6.907 -3.905 1.00 95.81 475 THR A N 1
ATOM 3821 C CA . THR A 1 475 ? 30.217 7.099 -4.432 1.00 95.81 475 THR A CA 1
ATOM 3822 C C . THR A 1 475 ? 30.224 7.591 -5.877 1.00 95.81 475 THR A C 1
ATOM 3824 O O . THR A 1 475 ? 31.253 8.074 -6.347 1.00 95.81 475 THR A O 1
ATOM 3827 N N . LYS A 1 476 ? 29.086 7.489 -6.580 1.00 95.12 476 LYS A N 1
ATOM 3828 C CA . LYS A 1 476 ? 28.921 7.786 -8.011 1.00 95.12 476 LYS A CA 1
ATOM 3829 C C . LYS A 1 476 ? 29.861 6.968 -8.902 1.00 95.12 476 LYS A C 1
ATOM 3831 O O . LYS A 1 476 ? 30.338 7.455 -9.927 1.00 95.12 476 LYS A O 1
ATOM 3836 N N . GLN A 1 477 ? 30.147 5.730 -8.504 1.00 95.62 477 GLN A N 1
ATOM 3837 C CA . GLN A 1 477 ? 31.056 4.838 -9.221 1.00 95.62 477 GLN A CA 1
ATOM 3838 C C . GLN A 1 477 ? 30.329 3.636 -9.811 1.00 95.62 477 GLN A C 1
ATOM 3840 O O . GLN A 1 477 ? 29.409 3.075 -9.211 1.00 95.62 477 GLN A O 1
ATOM 3845 N N . TRP A 1 478 ? 30.805 3.229 -10.986 1.00 96.06 478 TRP A N 1
ATOM 3846 C CA . TRP A 1 478 ? 30.402 1.997 -11.642 1.00 96.06 478 TRP A CA 1
ATOM 3847 C C . TRP A 1 478 ? 31.280 0.833 -11.197 1.00 96.06 478 TRP A C 1
ATOM 3849 O O . TRP A 1 478 ? 32.495 0.955 -11.053 1.00 96.06 478 TRP A O 1
ATOM 3859 N N . SER A 1 479 ? 30.642 -0.314 -11.041 1.00 94.25 479 SER A N 1
ATOM 3860 C CA . SER A 1 479 ? 31.263 -1.628 -10.945 1.00 94.25 479 SER A CA 1
ATOM 3861 C C . SER A 1 479 ? 30.467 -2.601 -11.812 1.00 94.25 479 SER A C 1
ATOM 3863 O O . SER A 1 479 ? 29.375 -2.272 -12.280 1.00 94.25 479 SER A O 1
ATOM 3865 N N . SER A 1 480 ? 31.006 -3.790 -12.050 1.00 90.62 480 SER A N 1
ATOM 3866 C CA . SER A 1 480 ? 30.331 -4.810 -12.847 1.00 90.62 480 SER A CA 1
ATOM 3867 C C . SER A 1 480 ? 30.454 -6.161 -12.158 1.00 90.62 480 SER A C 1
ATOM 3869 O O . SER A 1 480 ? 31.472 -6.446 -11.529 1.00 90.62 480 SER A O 1
ATOM 3871 N N . LEU A 1 481 ? 29.410 -6.977 -12.277 1.00 88.44 481 LEU A N 1
ATOM 3872 C CA . LEU A 1 481 ? 29.458 -8.393 -11.929 1.00 88.44 481 LEU A CA 1
ATOM 3873 C C . LEU A 1 481 ? 29.701 -9.215 -13.194 1.00 88.44 481 LEU A C 1
ATOM 3875 O O . LEU A 1 481 ? 29.343 -8.785 -14.302 1.00 88.44 481 LEU A O 1
ATOM 3879 N N . ASP A 1 482 ? 30.285 -10.394 -12.997 1.00 76.94 482 ASP A N 1
ATOM 3880 C CA . ASP A 1 482 ? 30.530 -11.353 -14.067 1.00 76.94 482 ASP A CA 1
ATOM 3881 C C . ASP A 1 482 ? 29.230 -11.741 -14.781 1.00 76.94 482 ASP A C 1
ATOM 3883 O O . ASP A 1 482 ? 28.128 -11.683 -14.222 1.00 76.94 482 ASP A O 1
ATOM 3887 N N . ALA A 1 483 ? 29.378 -12.108 -16.053 1.00 77.56 483 ALA A N 1
ATOM 3888 C CA . ALA A 1 483 ? 28.293 -12.664 -16.844 1.00 77.56 483 ALA A CA 1
ATOM 3889 C C . ALA A 1 483 ? 27.763 -13.943 -16.191 1.00 77.56 483 ALA A C 1
ATOM 3891 O O . ALA A 1 483 ? 28.515 -14.727 -15.608 1.00 77.56 483 ALA A O 1
ATOM 3892 N N . HIS A 1 484 ? 26.456 -14.134 -16.285 1.00 79.62 484 HIS A N 1
ATOM 3893 C CA . HIS A 1 484 ? 25.779 -15.288 -15.725 1.00 79.62 484 HIS A CA 1
ATOM 3894 C C . HIS A 1 484 ? 24.670 -15.715 -16.686 1.00 79.62 484 HIS A C 1
ATOM 3896 O O . HIS A 1 484 ? 23.957 -14.838 -17.177 1.00 79.62 484 HIS A O 1
ATOM 3902 N N . PRO A 1 485 ? 24.429 -17.020 -16.916 1.00 77.38 485 PRO A N 1
ATOM 3903 C CA . PRO A 1 485 ? 23.441 -17.475 -17.898 1.00 77.38 485 PRO A CA 1
ATOM 3904 C C . PRO A 1 485 ? 22.049 -16.851 -17.715 1.00 77.38 485 PRO A C 1
ATOM 3906 O O . PRO A 1 485 ? 21.395 -16.479 -18.686 1.00 77.38 485 PRO A O 1
ATOM 3909 N N . ALA A 1 486 ? 21.632 -16.622 -16.466 1.00 73.25 486 ALA A N 1
ATOM 3910 C CA 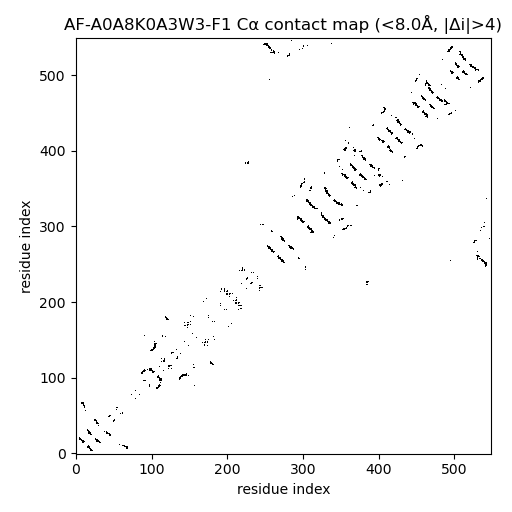. ALA A 1 486 ? 20.370 -15.945 -16.161 1.00 73.25 486 ALA A CA 1
ATOM 3911 C C . ALA A 1 486 ? 20.289 -14.486 -16.650 1.00 73.25 486 ALA A C 1
ATOM 3913 O O . ALA A 1 486 ? 19.200 -13.944 -16.835 1.00 73.25 486 ALA A O 1
ATOM 3914 N N . THR A 1 487 ? 21.432 -13.838 -16.863 1.00 74.25 487 THR A N 1
ATOM 3915 C CA . THR A 1 487 ? 21.555 -12.470 -17.381 1.00 74.25 487 THR A CA 1
ATOM 3916 C C . THR A 1 487 ? 21.962 -12.414 -18.852 1.00 74.25 487 THR A C 1
ATOM 3918 O O . THR A 1 487 ? 21.951 -11.328 -19.423 1.00 74.25 487 THR A O 1
ATOM 3921 N N . ASP A 1 488 ? 22.301 -13.554 -19.463 1.00 69.12 488 ASP A N 1
ATOM 3922 C CA . ASP A 1 488 ? 23.012 -13.619 -20.750 1.00 69.12 488 ASP A CA 1
ATOM 3923 C C . ASP A 1 488 ? 22.101 -13.814 -21.974 1.00 69.12 488 ASP A C 1
ATOM 3925 O O . ASP A 1 488 ? 22.577 -13.996 -23.093 1.00 69.12 488 ASP A O 1
ATOM 3929 N N . THR A 1 489 ? 20.783 -13.756 -21.808 1.00 59.41 489 THR A N 1
ATOM 3930 C CA . THR A 1 489 ? 19.848 -13.964 -22.923 1.00 59.41 489 THR A CA 1
ATOM 3931 C C . THR A 1 489 ? 19.462 -12.651 -23.602 1.00 59.41 489 THR A C 1
ATOM 3933 O O . THR A 1 489 ? 19.155 -11.665 -22.936 1.00 59.41 489 THR A O 1
ATOM 3936 N N . VAL A 1 490 ? 19.325 -12.702 -24.928 1.00 50.34 490 VAL A N 1
ATOM 3937 C CA . VAL A 1 490 ? 18.844 -11.625 -25.824 1.00 50.34 490 VAL A CA 1
ATOM 3938 C C . VAL A 1 490 ? 17.327 -11.360 -25.672 1.00 50.34 490 VAL A C 1
ATOM 3940 O O . VAL A 1 490 ? 16.739 -10.558 -26.395 1.00 50.34 490 VAL A O 1
ATOM 3943 N N . GLU A 1 491 ? 16.666 -12.048 -24.745 1.00 57.19 491 GLU A N 1
ATOM 3944 C CA . GLU A 1 491 ? 15.217 -12.016 -24.563 1.00 57.19 491 GLU A CA 1
ATOM 3945 C C . GLU A 1 491 ? 14.758 -10.726 -23.868 1.00 57.19 491 GLU A C 1
ATOM 3947 O O . GLU A 1 491 ? 15.377 -10.235 -22.923 1.00 57.19 491 GLU A O 1
ATOM 3952 N N . PHE A 1 492 ? 13.680 -10.145 -24.395 1.00 53.78 492 PHE A N 1
ATOM 3953 C CA . PHE A 1 492 ? 13.198 -8.810 -24.050 1.00 53.78 492 PHE A CA 1
ATOM 3954 C C . PHE A 1 492 ? 12.617 -8.730 -22.623 1.00 53.78 492 PHE A C 1
ATOM 3956 O O . PHE A 1 492 ? 11.847 -9.597 -22.232 1.00 53.78 492 PHE A O 1
ATOM 3963 N N . GLU A 1 493 ? 12.894 -7.635 -21.899 1.00 61.09 493 GLU A N 1
ATOM 3964 C CA . GLU A 1 493 ? 12.123 -7.178 -20.720 1.00 61.09 493 GLU A CA 1
ATOM 3965 C C . GLU A 1 493 ? 11.926 -8.242 -19.618 1.00 61.09 493 GLU A C 1
ATOM 3967 O O . GLU A 1 493 ? 10.798 -8.614 -19.275 1.00 61.09 493 GLU A O 1
ATOM 3972 N N . LYS A 1 494 ? 13.028 -8.722 -19.025 1.00 72.19 494 LYS A N 1
ATOM 3973 C CA . LYS A 1 494 ? 12.961 -9.610 -17.855 1.00 72.19 494 LYS A CA 1
ATOM 3974 C C . LYS A 1 494 ? 12.425 -8.859 -16.642 1.00 72.19 494 LYS A C 1
ATOM 3976 O O . LYS A 1 494 ? 12.977 -7.831 -16.251 1.00 72.19 494 LYS A O 1
ATOM 3981 N N . GLY A 1 495 ? 11.395 -9.379 -15.987 1.00 81.62 495 GLY A N 1
ATOM 3982 C CA . GLY A 1 495 ? 11.009 -8.847 -14.683 1.00 81.62 495 GLY A CA 1
ATOM 3983 C C . GLY A 1 495 ? 12.136 -9.088 -13.681 1.00 81.62 495 GLY A C 1
ATOM 3984 O O . GLY A 1 495 ? 12.687 -10.185 -13.626 1.00 81.62 495 GLY A O 1
ATOM 3985 N N . CYS A 1 496 ? 12.498 -8.084 -12.889 1.00 89.19 496 CYS A N 1
ATOM 3986 C CA . CYS A 1 496 ? 13.394 -8.281 -11.757 1.00 89.19 496 CYS A CA 1
ATOM 3987 C C . CYS A 1 496 ? 12.942 -7.462 -10.558 1.00 89.19 496 CYS A C 1
ATOM 3989 O O . CYS A 1 496 ? 12.412 -6.362 -10.710 1.00 89.19 496 CYS A O 1
ATOM 3991 N N . THR A 1 497 ? 13.151 -8.001 -9.366 1.00 93.62 497 THR A N 1
ATOM 3992 C CA . THR A 1 497 ? 12.857 -7.299 -8.118 1.00 93.62 497 THR A CA 1
ATOM 3993 C C . THR A 1 497 ? 13.753 -7.830 -7.007 1.00 93.62 497 THR A C 1
ATOM 3995 O O . THR A 1 497 ? 14.361 -8.892 -7.147 1.00 93.62 497 THR A O 1
ATOM 3998 N N . GLU A 1 498 ? 13.875 -7.076 -5.923 1.00 94.75 498 GLU A N 1
ATOM 3999 C CA . GLU A 1 498 ? 14.650 -7.481 -4.755 1.00 94.75 498 GLU A CA 1
ATOM 4000 C C . GLU A 1 498 ? 13.718 -7.906 -3.625 1.00 94.75 498 GLU A C 1
ATOM 4002 O O . GLU A 1 498 ? 12.677 -7.294 -3.388 1.00 94.75 498 GLU A O 1
ATOM 4007 N N . MET A 1 499 ? 14.108 -8.974 -2.934 1.00 94.25 499 MET A N 1
ATOM 4008 C CA . MET A 1 499 ? 13.463 -9.435 -1.718 1.00 94.25 499 MET A CA 1
ATOM 4009 C C . MET A 1 499 ? 14.511 -10.005 -0.759 1.00 94.25 499 MET A C 1
ATOM 4011 O O . MET A 1 499 ? 15.186 -10.975 -1.093 1.00 94.25 499 MET A O 1
ATOM 4015 N N . ASP A 1 500 ? 14.624 -9.420 0.436 1.00 91.25 500 ASP A N 1
ATOM 4016 C CA . ASP A 1 500 ? 15.505 -9.907 1.517 1.00 91.25 500 ASP A CA 1
ATOM 4017 C C . ASP A 1 500 ? 16.984 -10.011 1.114 1.00 91.25 500 ASP A C 1
ATOM 4019 O O . ASP A 1 500 ? 17.652 -11.015 1.356 1.00 91.25 500 ASP A O 1
ATOM 4023 N N . GLY A 1 501 ? 17.513 -8.983 0.450 1.00 92.31 501 GLY A N 1
ATOM 4024 C CA . GLY A 1 501 ? 18.905 -8.949 -0.003 1.00 92.31 501 GLY A CA 1
ATOM 4025 C C . GLY A 1 501 ? 19.194 -9.884 -1.181 1.00 92.31 501 GLY A C 1
ATOM 4026 O O . GLY A 1 501 ? 20.359 -10.107 -1.523 1.00 92.31 501 GLY A O 1
ATOM 4027 N N . THR A 1 502 ? 18.149 -10.418 -1.816 1.00 94.44 502 THR A N 1
ATOM 4028 C CA . THR A 1 502 ? 18.243 -11.310 -2.970 1.00 94.44 502 THR A CA 1
ATOM 4029 C C . THR A 1 502 ? 17.540 -10.685 -4.169 1.00 94.44 502 THR A C 1
ATOM 4031 O O . THR A 1 502 ? 16.364 -10.330 -4.103 1.00 94.44 502 THR A O 1
ATOM 4034 N N . ILE A 1 503 ? 18.258 -10.543 -5.282 1.00 94.25 503 ILE A N 1
ATOM 4035 C CA . ILE A 1 503 ? 17.695 -10.055 -6.545 1.00 94.25 503 ILE A CA 1
ATOM 4036 C C . ILE A 1 503 ? 17.154 -11.252 -7.314 1.00 94.25 503 ILE A C 1
ATOM 4038 O O . ILE A 1 503 ? 17.928 -12.118 -7.710 1.00 94.25 503 ILE A O 1
ATOM 4042 N N . TYR A 1 504 ? 15.853 -11.279 -7.569 1.00 92.38 504 TYR A N 1
ATOM 4043 C CA . TYR A 1 504 ? 15.212 -12.286 -8.406 1.00 92.38 504 TYR A CA 1
ATOM 4044 C C . TYR A 1 504 ? 15.119 -11.784 -9.843 1.00 92.38 504 TYR A C 1
ATOM 4046 O O . TYR A 1 504 ? 14.725 -10.641 -10.090 1.00 92.38 504 TYR A O 1
ATOM 4054 N N . VAL A 1 505 ? 15.476 -12.647 -10.791 1.00 89.69 505 VAL A N 1
ATOM 4055 C CA . VAL A 1 505 ? 15.400 -12.391 -12.231 1.00 89.69 505 VAL A CA 1
ATOM 4056 C C . VAL A 1 505 ? 14.456 -13.417 -12.838 1.00 89.69 505 VAL A C 1
ATOM 4058 O O . VAL A 1 505 ? 14.753 -14.611 -12.861 1.00 89.69 505 VAL A O 1
ATOM 4061 N N . LEU A 1 506 ? 13.311 -12.940 -13.321 1.00 86.94 506 LEU A N 1
ATOM 4062 C CA . LEU A 1 506 ? 12.295 -13.783 -13.932 1.00 86.94 506 LEU A CA 1
ATOM 4063 C C . LEU A 1 506 ? 12.767 -14.250 -15.310 1.00 86.94 506 LEU A C 1
ATOM 4065 O O . LEU A 1 506 ? 13.018 -13.431 -16.197 1.00 86.94 506 LEU A O 1
ATOM 4069 N N . ASN A 1 507 ? 12.821 -15.566 -15.487 1.00 80.19 507 ASN A N 1
ATOM 4070 C CA . ASN A 1 507 ? 13.040 -16.245 -16.762 1.00 80.19 507 ASN A CA 1
ATOM 4071 C C . ASN A 1 507 ? 11.932 -17.285 -16.946 1.00 80.19 507 ASN A C 1
ATOM 4073 O O . ASN A 1 507 ? 11.440 -17.811 -15.948 1.00 80.19 507 ASN A O 1
ATOM 4077 N N . SER A 1 508 ? 11.563 -17.596 -18.190 1.00 76.75 508 SER A N 1
ATOM 4078 C CA . SER A 1 508 ? 10.519 -18.590 -18.484 1.00 76.75 508 SER A CA 1
ATOM 4079 C C . SER A 1 508 ? 10.923 -20.009 -18.098 1.00 76.75 508 SER A C 1
ATOM 4081 O O . SER A 1 508 ? 10.102 -20.758 -17.581 1.00 76.75 508 SER A O 1
ATOM 4083 N N . ASP A 1 509 ? 12.188 -20.357 -18.339 1.00 76.44 509 ASP A N 1
ATOM 4084 C CA . ASP A 1 509 ? 12.654 -21.743 -18.261 1.00 76.44 509 ASP A CA 1
ATOM 4085 C C . ASP A 1 509 ? 13.340 -22.040 -16.924 1.00 76.44 509 ASP A C 1
ATOM 4087 O O . ASP A 1 509 ? 13.184 -23.125 -16.372 1.00 76.44 509 ASP A O 1
ATOM 4091 N N . ASP A 1 510 ? 14.090 -21.069 -16.397 1.00 82.81 510 ASP A N 1
ATOM 4092 C CA . ASP A 1 510 ? 14.877 -21.217 -15.170 1.00 82.81 510 ASP A CA 1
ATOM 4093 C C . ASP A 1 510 ? 15.015 -19.873 -14.448 1.00 82.81 510 ASP A C 1
ATOM 4095 O O . ASP A 1 510 ? 15.853 -19.034 -14.811 1.00 82.81 510 ASP A O 1
ATOM 4099 N N . MET A 1 511 ? 14.165 -19.632 -13.446 1.00 88.12 511 MET A N 1
ATOM 4100 C CA . MET A 1 511 ? 14.276 -18.422 -12.638 1.00 88.12 511 MET A CA 1
ATOM 4101 C C . MET A 1 511 ? 15.581 -18.475 -11.840 1.00 88.12 511 MET A C 1
ATOM 4103 O O . MET A 1 511 ? 15.919 -19.476 -11.214 1.00 88.12 511 MET A O 1
ATOM 4107 N N . ALA A 1 512 ? 16.307 -17.362 -11.825 1.00 88.94 512 ALA A N 1
ATOM 4108 C CA . ALA A 1 512 ? 17.543 -17.263 -11.066 1.00 88.94 512 ALA A CA 1
ATOM 4109 C C . ALA A 1 512 ? 17.460 -16.142 -10.045 1.00 88.94 512 ALA A C 1
ATOM 4111 O O . ALA A 1 512 ? 16.717 -15.168 -10.210 1.00 88.94 512 ALA A O 1
ATOM 4112 N N . CYS A 1 513 ? 18.293 -16.245 -9.020 1.00 91.56 513 CYS A N 1
ATOM 4113 C CA . CYS A 1 513 ? 18.473 -15.165 -8.078 1.00 91.56 513 CYS A CA 1
ATOM 4114 C C . CYS A 1 513 ? 19.947 -14.914 -7.762 1.00 91.56 513 CYS A C 1
ATOM 4116 O O . CYS A 1 513 ? 20.794 -15.799 -7.871 1.00 91.56 513 CYS A O 1
ATOM 4118 N N . TYR A 1 514 ? 20.257 -13.674 -7.404 1.00 92.75 514 TYR A N 1
ATOM 4119 C CA . TYR A 1 514 ? 21.577 -13.251 -6.968 1.00 92.75 514 TYR A CA 1
ATOM 4120 C C . TYR A 1 514 ? 21.510 -12.829 -5.504 1.00 92.75 514 TYR A C 1
ATOM 4122 O O . TYR A 1 514 ? 20.835 -11.854 -5.161 1.00 92.75 514 TYR A O 1
ATOM 4130 N N . ILE A 1 515 ? 22.213 -13.565 -4.646 1.00 93.50 515 ILE A N 1
ATOM 4131 C CA . ILE A 1 515 ? 22.291 -13.300 -3.209 1.00 93.50 515 ILE A CA 1
ATOM 4132 C C . ILE A 1 515 ? 23.429 -12.308 -2.981 1.00 93.50 515 ILE A C 1
ATOM 4134 O O . ILE A 1 515 ? 24.599 -12.627 -3.205 1.00 93.50 515 ILE A O 1
ATOM 4138 N N . ILE A 1 516 ? 23.099 -11.102 -2.521 1.00 92.31 516 ILE A N 1
ATOM 4139 C CA . ILE A 1 516 ? 24.051 -9.983 -2.481 1.00 92.31 516 ILE A CA 1
ATOM 4140 C C . ILE A 1 516 ? 25.172 -10.221 -1.475 1.00 92.31 516 ILE A C 1
ATOM 4142 O O . ILE A 1 516 ? 26.336 -9.975 -1.791 1.00 92.31 516 ILE A O 1
ATOM 4146 N N . GLU A 1 517 ? 24.842 -10.717 -0.282 1.00 93.00 517 GLU A N 1
ATOM 4147 C CA . GLU A 1 517 ? 25.832 -10.979 0.768 1.00 93.00 517 GLU A CA 1
ATOM 4148 C C . GLU A 1 517 ? 26.810 -12.085 0.366 1.00 93.00 517 GLU A C 1
ATOM 4150 O O . GLU A 1 517 ? 28.021 -11.944 0.539 1.00 93.00 517 GLU A O 1
ATOM 4155 N N . ALA A 1 518 ? 26.288 -13.159 -0.232 1.00 92.38 518 ALA A N 1
ATOM 4156 C CA . ALA A 1 518 ? 27.088 -14.279 -0.716 1.00 92.38 518 ALA A CA 1
ATOM 4157 C C . ALA A 1 518 ? 27.829 -13.965 -2.026 1.00 92.38 518 ALA A C 1
ATOM 4159 O O . ALA A 1 518 ? 28.744 -14.698 -2.398 1.00 92.38 518 ALA A O 1
ATOM 4160 N N . LYS A 1 519 ? 27.434 -12.893 -2.729 1.00 91.12 519 LYS A N 1
ATOM 4161 C CA . LYS A 1 519 ? 27.902 -12.535 -4.076 1.00 91.12 519 LYS A CA 1
ATOM 4162 C C . LYS A 1 519 ? 27.829 -13.710 -5.052 1.00 91.12 519 LYS A C 1
ATOM 4164 O O . LYS A 1 519 ? 28.748 -13.942 -5.836 1.00 91.12 519 LYS A O 1
ATOM 4169 N N . ALA A 1 520 ? 26.741 -14.466 -4.969 1.00 91.31 520 ALA A N 1
ATOM 4170 C CA . ALA A 1 520 ? 26.583 -15.725 -5.676 1.00 91.31 520 ALA A CA 1
ATOM 4171 C C . ALA A 1 520 ? 25.225 -15.799 -6.366 1.00 91.31 520 ALA A C 1
ATOM 4173 O O . ALA A 1 520 ? 24.214 -15.321 -5.846 1.00 91.31 520 ALA A O 1
ATOM 4174 N N . TRP A 1 521 ? 25.225 -16.430 -7.534 1.00 90.25 521 TRP A N 1
ATOM 4175 C CA . TRP A 1 521 ? 24.014 -16.770 -8.261 1.00 90.25 521 TRP A CA 1
ATOM 4176 C C . TRP A 1 521 ? 23.496 -18.142 -7.838 1.00 90.25 521 TRP A C 1
ATOM 4178 O O . TRP A 1 521 ? 24.273 -19.072 -7.623 1.00 90.25 521 TRP A O 1
ATOM 4188 N N . VAL A 1 522 ? 22.175 -18.257 -7.764 1.00 90.12 522 VAL A N 1
ATOM 4189 C CA . VAL A 1 522 ? 21.442 -19.508 -7.573 1.00 90.12 522 VAL A CA 1
ATOM 4190 C C . VAL A 1 522 ? 20.492 -19.682 -8.756 1.00 90.12 522 VAL A C 1
ATOM 4192 O O . VAL A 1 522 ? 19.856 -18.724 -9.201 1.00 90.12 522 VAL A O 1
ATOM 4195 N N . GLN A 1 523 ? 20.439 -20.903 -9.278 1.00 87.25 523 GLN A N 1
ATOM 4196 C CA . GLN A 1 523 ? 19.633 -21.325 -10.426 1.00 87.25 523 GLN A CA 1
ATOM 4197 C C . GLN A 1 523 ? 18.813 -22.564 -10.063 1.00 87.25 523 GLN A C 1
ATOM 4199 O O . GLN A 1 523 ? 19.027 -23.161 -9.004 1.00 87.25 523 GLN A O 1
ATOM 4204 N N . GLY A 1 524 ? 17.927 -22.973 -10.965 1.00 83.94 524 GLY A N 1
ATOM 4205 C CA . GLY A 1 524 ? 17.076 -24.146 -10.822 1.00 83.94 524 GLY A CA 1
ATOM 4206 C C . GLY A 1 524 ? 15.783 -23.866 -10.066 1.00 83.94 524 GLY A C 1
ATOM 4207 O O . GLY A 1 524 ? 15.221 -24.806 -9.515 1.00 83.94 524 GLY A O 1
ATOM 4208 N N . LEU A 1 525 ? 15.342 -22.605 -10.001 1.00 88.62 525 LEU A N 1
ATOM 4209 C CA . LEU A 1 525 ? 14.030 -22.253 -9.456 1.00 88.62 525 LEU A CA 1
ATOM 4210 C C . LEU A 1 525 ? 12.991 -22.308 -10.575 1.00 88.62 525 LEU A C 1
ATOM 4212 O O . LEU A 1 525 ? 13.297 -22.018 -11.737 1.00 88.62 525 LEU A O 1
ATOM 4216 N N . ALA A 1 526 ? 11.745 -22.619 -10.230 1.00 89.75 526 ALA A N 1
ATOM 4217 C CA . ALA A 1 526 ? 10.679 -22.729 -11.207 1.00 89.75 526 ALA A CA 1
ATOM 4218 C C . ALA A 1 526 ? 10.527 -21.441 -12.024 1.00 89.75 526 ALA A C 1
ATOM 4220 O O . ALA A 1 526 ? 10.307 -20.338 -11.505 1.00 89.75 526 ALA A O 1
ATOM 4221 N N . GLY A 1 527 ? 10.649 -21.613 -13.339 1.00 86.88 527 GLY A N 1
ATOM 4222 C CA . GLY A 1 527 ? 10.509 -20.548 -14.312 1.00 86.88 527 GLY A CA 1
ATOM 4223 C C . GLY A 1 527 ? 9.128 -19.894 -14.264 1.00 86.88 527 GLY A C 1
ATOM 4224 O O . GLY A 1 527 ? 8.124 -20.497 -13.878 1.00 86.88 527 GLY A O 1
ATOM 4225 N N . PHE A 1 528 ? 9.088 -18.618 -14.629 1.00 86.81 528 PHE A N 1
ATOM 4226 C CA . PHE A 1 528 ? 7.867 -17.832 -14.640 1.00 86.81 528 PHE A CA 1
ATOM 4227 C C . PHE A 1 528 ? 7.003 -18.193 -15.860 1.00 86.81 528 PHE A C 1
ATOM 4229 O O . PHE A 1 528 ? 7.448 -18.006 -16.994 1.00 86.81 528 PHE A O 1
ATOM 4236 N N . PRO A 1 529 ? 5.747 -18.637 -15.677 1.00 80.19 529 PRO A N 1
ATOM 4237 C CA . PRO A 1 529 ? 4.940 -19.154 -16.780 1.00 80.19 529 PRO A CA 1
ATOM 4238 C C . PRO A 1 529 ? 4.427 -18.074 -17.745 1.00 80.19 529 PRO A C 1
ATOM 4240 O O . PRO A 1 529 ? 3.885 -18.416 -18.788 1.00 80.19 529 PRO A O 1
ATOM 4243 N N . GLY A 1 530 ? 4.590 -16.777 -17.459 1.00 69.31 530 GLY A N 1
ATOM 4244 C CA . GLY A 1 530 ? 4.041 -15.694 -18.290 1.00 69.31 530 GLY A CA 1
ATOM 4245 C C . GLY A 1 530 ? 4.776 -15.382 -19.600 1.00 69.31 530 GLY A C 1
ATOM 4246 O O . GLY A 1 530 ? 4.465 -14.379 -20.244 1.00 69.31 530 GLY A O 1
ATOM 4247 N N . GLY A 1 531 ? 5.727 -16.230 -20.001 1.00 64.44 531 GLY A N 1
ATOM 4248 C CA . GLY A 1 531 ? 6.466 -16.128 -21.260 1.00 64.44 531 GLY A CA 1
ATOM 4249 C C . GLY A 1 531 ? 7.482 -14.982 -21.309 1.00 64.44 531 GLY A C 1
ATOM 4250 O O . GLY A 1 531 ? 7.986 -14.527 -20.284 1.00 64.44 531 GLY A O 1
ATOM 4251 N N . TYR A 1 532 ? 7.820 -14.530 -22.521 1.00 60.12 532 TYR A N 1
ATOM 4252 C CA . TYR A 1 532 ? 9.048 -13.767 -22.812 1.00 60.12 532 TYR A CA 1
ATOM 4253 C C . TYR A 1 532 ? 8.892 -12.235 -22.880 1.00 60.12 532 TYR A C 1
ATOM 4255 O O . TYR A 1 532 ? 9.787 -11.555 -23.387 1.00 60.12 532 TYR A O 1
ATOM 4263 N N . HIS A 1 533 ? 7.747 -11.657 -22.494 1.00 60.50 533 HIS A N 1
ATOM 4264 C CA . HIS A 1 533 ? 7.453 -10.250 -22.804 1.00 60.50 533 HIS A CA 1
ATOM 4265 C C . HIS A 1 533 ? 6.844 -9.450 -21.652 1.00 60.50 533 HIS A C 1
ATOM 4267 O O . HIS A 1 533 ? 5.782 -9.796 -21.139 1.00 60.50 533 HIS A O 1
ATOM 4273 N N . ALA A 1 534 ? 7.450 -8.286 -21.382 1.00 57.88 534 ALA A N 1
ATOM 4274 C CA . ALA A 1 534 ? 6.941 -7.245 -20.490 1.00 57.88 534 ALA A CA 1
ATOM 4275 C C . ALA A 1 534 ? 6.594 -7.746 -19.078 1.00 57.88 534 ALA A C 1
ATOM 4277 O O . ALA A 1 534 ? 5.647 -7.258 -18.457 1.00 57.88 534 ALA A O 1
ATOM 4278 N N . ASN A 1 535 ? 7.355 -8.719 -18.570 1.00 72.38 535 ASN A N 1
ATOM 4279 C CA . ASN A 1 535 ? 7.135 -9.238 -17.230 1.00 72.38 535 ASN A CA 1
ATOM 4280 C C . ASN A 1 535 ? 7.551 -8.172 -16.217 1.00 72.38 535 ASN A C 1
ATOM 4282 O O . ASN A 1 535 ? 8.652 -7.622 -16.265 1.00 72.38 535 ASN A O 1
ATOM 4286 N N . LYS A 1 536 ? 6.666 -7.888 -15.268 1.00 85.06 536 LYS A N 1
ATOM 4287 C CA . LYS A 1 536 ? 6.952 -7.004 -14.140 1.00 85.06 536 LYS A CA 1
ATOM 4288 C C . LYS A 1 536 ? 7.027 -7.848 -12.889 1.00 85.06 536 LYS A C 1
ATOM 4290 O O . LYS A 1 536 ? 6.085 -8.579 -12.606 1.00 85.06 536 LYS A O 1
ATOM 4295 N N . ALA A 1 537 ? 8.140 -7.742 -12.173 1.00 90.75 537 ALA A N 1
ATOM 4296 C CA . ALA A 1 537 ? 8.320 -8.353 -10.866 1.00 90.75 537 ALA A CA 1
ATOM 4297 C C . ALA A 1 537 ? 8.199 -7.270 -9.794 1.00 90.75 537 ALA A C 1
ATOM 4299 O O . ALA A 1 537 ? 8.694 -6.156 -9.973 1.00 90.75 537 ALA A O 1
ATOM 4300 N N . PHE A 1 538 ? 7.549 -7.587 -8.687 1.00 94.19 538 PHE A N 1
ATOM 4301 C CA . PHE A 1 538 ? 7.365 -6.670 -7.570 1.00 94.19 538 PHE A CA 1
ATOM 4302 C C . PHE A 1 538 ? 7.124 -7.452 -6.282 1.00 94.19 538 PHE A C 1
ATOM 4304 O O . PHE A 1 538 ? 6.903 -8.661 -6.305 1.00 94.19 538 PHE A O 1
ATOM 4311 N N . ILE A 1 539 ? 7.141 -6.746 -5.156 1.00 95.12 539 ILE A N 1
ATOM 4312 C CA . ILE A 1 539 ? 6.833 -7.318 -3.847 1.00 95.12 539 ILE A CA 1
ATOM 4313 C C . ILE A 1 539 ? 5.449 -6.863 -3.410 1.00 95.12 539 ILE A C 1
ATOM 4315 O O . ILE A 1 539 ? 5.122 -5.680 -3.504 1.00 95.12 539 ILE A O 1
ATOM 4319 N N . ALA A 1 540 ? 4.647 -7.803 -2.919 1.00 94.75 540 ALA A N 1
ATOM 4320 C CA . ALA A 1 540 ? 3.353 -7.521 -2.313 1.00 94.75 540 ALA A CA 1
ATOM 4321 C C . ALA A 1 540 ? 3.125 -8.389 -1.069 1.00 94.75 540 ALA A C 1
ATOM 4323 O O . ALA A 1 540 ? 3.785 -9.410 -0.862 1.00 94.75 540 ALA A O 1
ATOM 4324 N N . TYR A 1 541 ? 2.173 -7.971 -0.241 1.00 93.25 541 TYR A N 1
ATOM 4325 C CA . TYR A 1 541 ? 1.775 -8.664 0.977 1.00 93.25 541 TYR A CA 1
ATOM 4326 C C . TYR A 1 541 ? 0.362 -9.216 0.799 1.00 93.25 541 TYR A C 1
ATOM 4328 O O . TYR A 1 541 ? -0.600 -8.449 0.688 1.00 93.25 541 TYR A O 1
ATOM 4336 N N . LEU A 1 542 ? 0.249 -10.544 0.763 1.00 89.75 542 LEU A N 1
ATOM 4337 C CA . LEU A 1 542 ? -0.997 -11.257 0.479 1.00 89.75 542 LEU A CA 1
ATOM 4338 C C . LEU A 1 542 ? -1.581 -11.876 1.765 1.00 89.75 542 LEU A C 1
ATOM 4340 O O . LEU A 1 542 ? -0.821 -12.414 2.576 1.00 89.75 542 LEU A O 1
ATOM 4344 N N . PRO A 1 543 ? -2.912 -11.841 1.973 1.00 84.88 543 PRO A N 1
ATOM 4345 C CA . PRO A 1 543 ? -3.574 -12.579 3.052 1.00 84.88 543 PRO A CA 1
ATOM 4346 C C . PRO A 1 543 ? -3.377 -14.098 2.933 1.00 84.88 543 PRO A C 1
ATOM 4348 O O . PRO A 1 543 ? -3.310 -14.627 1.826 1.00 84.88 543 PRO A O 1
ATOM 4351 N N . LEU A 1 544 ? -3.371 -14.812 4.066 1.00 75.44 544 LEU A N 1
ATOM 4352 C CA . LEU A 1 544 ? -3.265 -16.283 4.118 1.00 75.44 544 LEU A CA 1
ATOM 4353 C C . LEU A 1 544 ? -4.345 -16.995 3.289 1.00 75.44 544 LEU A C 1
ATOM 4355 O O . LEU A 1 544 ? -4.070 -17.993 2.634 1.00 75.44 544 LEU A O 1
ATOM 4359 N N . GLU A 1 545 ? -5.561 -16.455 3.270 1.00 71.50 545 GLU A N 1
ATOM 4360 C CA . GLU A 1 545 ? -6.700 -17.024 2.539 1.00 71.50 545 GLU A CA 1
ATOM 4361 C C . GLU A 1 545 ? -6.478 -17.056 1.019 1.00 71.50 545 GLU A C 1
ATOM 4363 O O . GLU A 1 545 ? -6.943 -17.972 0.346 1.00 71.50 545 GLU A O 1
ATOM 4368 N N . GLN A 1 546 ? -5.711 -16.104 0.476 1.00 63.50 546 GLN A N 1
ATOM 4369 C CA . GLN A 1 546 ? -5.375 -16.053 -0.952 1.00 63.50 546 GLN A CA 1
ATOM 4370 C C . GLN A 1 546 ? -4.247 -17.020 -1.336 1.00 63.50 546 GLN A C 1
ATOM 4372 O O . GLN A 1 546 ? -3.962 -17.174 -2.517 1.00 63.50 546 GLN A O 1
ATOM 4377 N N . GLN A 1 547 ? -3.618 -17.688 -0.361 1.00 61.03 547 GLN A N 1
ATOM 4378 C CA . GLN A 1 547 ? -2.519 -18.630 -0.601 1.00 61.03 547 GLN A CA 1
ATOM 4379 C C . GLN A 1 547 ? -2.998 -20.068 -0.867 1.00 61.03 547 GLN A C 1
ATOM 4381 O O . GLN A 1 547 ? -2.202 -20.941 -1.222 1.00 61.03 547 GLN A O 1
ATOM 4386 N N . ILE A 1 548 ? -4.286 -20.340 -0.626 1.00 53.94 548 ILE A N 1
ATOM 4387 C CA . ILE A 1 548 ? -4.870 -21.691 -0.652 1.00 53.94 548 ILE A CA 1
ATOM 4388 C C . ILE A 1 548 ? -5.457 -22.034 -2.032 1.00 53.94 548 ILE A C 1
ATOM 4390 O O . ILE A 1 548 ? -5.680 -23.214 -2.310 1.00 53.94 548 ILE A O 1
ATOM 4394 N N . VAL A 1 549 ? -5.669 -21.032 -2.892 1.00 44.75 549 VAL A N 1
ATOM 4395 C CA . VAL A 1 549 ? -6.238 -21.213 -4.238 1.00 44.75 549 VAL A CA 1
ATOM 4396 C C . VAL A 1 549 ? -5.238 -21.880 -5.182 1.00 44.75 549 VAL A C 1
ATOM 4398 O O . VAL A 1 549 ? -4.015 -21.600 -5.087 1.00 44.75 549 VAL A O 1
#

Foldseek 3Di:
DDDPWDWWWFAAPNKIWIWTDDDNFTATQDIPPDPVCCVRHRPTCPPPVNVVVLCVVRPPRSQRPDTPDPPDDRDPVCCVVNDDDPAEAEDCPPDHFAQAWEAEPSHIYRHHLVLLLVFFVQSVCQLPVPDPSVVDRYHYDPPAHPVLVVVVVCCSRVVDDDDPDPCVLRVLLVCLVRVGVVVVVSVLVVDDPVCLLVQLVSCVVSVVVVSVVSSLLRCLLVVLVLLQDPSVVPDDPVSNVSSLCSLDDPDKWWKKWQLQCLDPPGGHFTFIWTQDPVVLDIDGLAGDDLQAESAQWEWEAASQKIKTAWAWHDFDPDDPVRDRDTFTFQWMKIARQAVRDIDTFDGDPDGFGQFAWYDADQWIKTAWHDDPVDTGFWMWIQRSSNSDIDTFDGHPDQWGAGNAWDDAPRWIWGWTDRHPPLWIFIKIAHPVVRDIDGQDTDPDSFDQWYWEYDHQWIWTAAHPAFWIWIARNVVRDIDTDDGDPLRHDNFGHWAWYDDPQKIWTAAQCKTKIARNVVRDIDIDRHHDSSDGGRMHIDMHDHDPVSVVD

Solvent-accessible surface area (backbone atoms only — not comparable to full-atom values): 30102 Å² total; per-residue (Å²): 135,89,77,88,66,59,71,49,48,36,49,51,98,88,34,44,36,34,28,32,51,63,84,94,38,53,24,31,70,42,65,46,100,45,81,88,56,52,83,50,48,75,38,50,54,84,43,68,71,52,49,52,54,48,39,73,73,53,38,98,66,67,61,80,71,48,76,84,57,99,85,74,78,79,60,75,84,47,45,82,76,64,66,63,67,99,37,67,47,75,61,58,83,90,80,56,82,56,67,29,36,41,34,24,71,88,28,39,35,33,32,48,59,70,61,41,38,74,53,13,57,43,50,30,51,48,54,69,63,75,45,73,67,39,75,46,56,60,46,77,52,79,97,55,55,47,67,40,51,47,55,51,47,44,29,76,77,67,67,47,85,79,73,93,52,91,58,38,62,57,37,50,46,46,32,55,69,38,40,23,55,71,60,55,52,51,54,53,75,66,63,43,93,90,48,24,64,63,50,23,53,50,20,61,73,59,66,36,59,76,47,23,52,53,25,28,43,57,44,24,81,40,35,69,63,42,54,56,34,74,73,53,66,75,48,52,73,70,56,51,49,55,21,52,54,53,39,61,55,95,54,72,36,56,27,36,42,24,52,15,42,46,45,92,91,49,76,49,73,41,29,37,29,34,54,40,79,92,72,55,39,77,40,64,70,46,72,57,59,86,88,54,50,58,48,40,50,22,58,31,58,51,84,57,28,42,34,44,34,23,2,26,41,72,67,42,85,84,46,96,80,78,52,72,52,53,49,60,26,26,55,25,36,37,34,35,49,82,76,73,44,77,42,81,49,60,49,50,94,67,50,24,18,35,20,10,26,34,47,55,92,90,26,41,37,43,34,27,9,36,39,100,91,45,76,33,38,54,21,36,35,36,35,69,51,71,57,40,66,42,83,52,65,47,53,65,89,54,41,40,26,69,50,38,44,38,63,46,90,84,28,40,38,30,62,24,40,36,70,94,66,84,44,44,32,40,34,38,35,40,73,93,79,56,46,80,44,80,72,44,72,52,97,60,79,64,53,57,42,32,60,40,51,56,84,58,31,41,37,40,36,31,11,80,40,64,17,32,42,34,37,30,69,85,82,70,42,79,49,70,51,76,68,42,79,84,25,51,47,78,60,51,34,46,15,37,33,69,59,94,67,25,39,38,41,52,28,49,81,45,16,27,35,38,35,59,91,76,72,40,77,47,72,83,39,58,30,41,73,30,32,66,54,69,32,49,36,43,69,42,39,62,50,75,80,60,69,74,102

Radius of gyration: 38.52 Å; Cα contacts (8 Å, |Δi|>4): 1148; chains: 1; bounding box: 96×56×118 Å

Nearest PDB structures (foldseek):
  7c60-assembly1_A  TM=8.462E-01  e=5.282E-20  Mus musculus
  7pvp-assembly1_A  TM=8.535E-01  e=1.221E-19  synthetic construct
  8p2u-assembly1_A  TM=8.299E-01  e=3.858E-20  synthetic construct
  8pjr-assembly1_A  TM=8.350E-01  e=5.572E-19  synthetic construct
  6ttk-assembly4_D  TM=8.309E-01  e=3.673E-17  Homo sapiens

Secondary structure (DSSP, 8-state):
----PPEEEEEETTEEEEEEEETTEEEEEEE-S-GGGGGGTT-BTTSHHHHHHHHHHHGGG-S----S-TT----HHHHTTS---TTEEE--TTT-S--EEEEETTEEEEE-HHHHHHH-HHHHHHHHS-SHHHH-SEEEE-S--HHHHHHHHHHHHH-PPPP-STTHHHHHHHHHHTT-HHHHHHHHHT--TTTHHHHHHHHHHTT-HHHHHHHHHHHHHTHHHHHTSHHHHTS-HHHHHHHHHTTS-S--EEEEEE-SBSBTTB----EEEEEETTTTEEEEEEEPPTTS-SBS-EEEEETTEEEEEEEEEEEETT-TTSS-EEEEEEEEEEEETTTTEEEEEPPPSS--BS-EEEEETTEEEEE--EETTEE---EEEEEGGGTEEEEEPPPPTTB--SS--EEETTEEEEEEEETTTTEEEEEEEETTTTEEEEEEE-SS--SS-EEEEETTEEEEE-SSS-SEEEEETTTTEEEEEPP-GGG----S---EEEETTEEEE--SSEEEEEETTTTEEEEEEEPPTTBSS---EEEE---GGGG--